Protein AF-A0A9E3MM74-F1 (afdb_monomer)

Sequence (420 aa):
MRWAIAGFLVLVAANNYADRQMLSILAPTIQRDLHVSEAGYAGILNWFLIAYSVSYLLSGRVVDWLGERRSLAIFVTFWSLANAATAIARTAGQLAVCRFALGFGEAGGWTVGPKVIGRWFSAKEHGVASALLSLGGSVGSTVAPIAVILLAGRYGWGAAFIAAGLAGLGLVAIWLAFYRGRVEEGSFPAADAAADRSNEAEWRRWTAILSQPVVWSIMLARLLTDPIWYFAQFWLPKYLFTVRNVSQGGLGLVAVVFLAADIGFILGGVASDRLVPRLRSTRRARLVTMLGCAVLLALAPLIALTPSLLVSLALASTVTLAQTAWMTNTNAYAIDVVPQDRLGTAVGFIGMGSAAGGVLMNFVVARLVSAQGYDLCFLIMPLLPLLGLALLWRGGRHGWRSRPREARASRVLPKEEVNR

Radius of gyration: 23.32 Å; Cα contacts (8 Å, |Δi|>4): 600; chains: 1; bounding box: 62×50×84 Å

Mean predicted aligned error: 7.48 Å

Solvent-accessible surface area (backbone atoms only — not comparable to full-atom values): 21061 Å² total; per-residue (Å²): 112,61,67,58,52,46,52,49,46,15,52,52,28,14,50,55,31,21,62,61,38,48,56,20,66,43,35,68,60,51,27,62,76,40,71,40,49,59,60,52,51,28,50,28,55,33,38,16,49,53,29,23,57,54,23,50,74,48,36,52,59,48,35,68,74,56,32,55,64,52,34,46,39,51,24,41,42,46,20,16,50,21,37,26,51,43,41,73,43,75,40,58,67,51,40,22,51,24,33,22,45,22,21,39,18,54,30,32,61,74,51,33,50,60,55,52,39,64,73,65,42,55,84,87,42,40,62,59,51,51,49,46,34,54,48,15,27,41,52,13,42,25,48,29,33,46,56,41,36,59,36,23,74,74,63,35,65,36,48,30,31,36,51,53,12,51,51,35,42,51,50,33,54,50,44,70,73,66,54,81,85,77,69,71,90,84,79,69,79,76,80,68,90,71,71,75,82,47,71,66,54,52,52,54,51,51,53,61,48,75,69,30,61,33,52,52,19,49,12,52,20,30,23,52,38,42,24,59,56,47,39,58,55,56,41,43,50,41,46,38,36,76,74,66,66,37,50,76,73,54,44,30,59,52,18,57,30,36,46,30,23,48,51,11,43,54,47,26,49,53,55,19,60,68,30,22,78,78,61,74,29,62,70,57,12,33,53,51,44,38,52,56,22,34,59,46,28,54,46,37,41,52,37,67,70,46,90,45,69,69,59,24,50,53,43,47,14,48,28,36,14,22,51,32,16,31,50,40,30,54,53,49,50,50,61,76,55,41,58,79,95,47,32,70,64,49,50,51,57,30,48,49,24,26,47,53,16,34,43,51,40,36,57,51,50,27,54,39,44,75,73,75,34,62,55,64,60,29,58,48,53,37,54,30,42,52,53,21,49,54,34,40,57,58,20,58,72,63,48,70,71,77,79,93,79,65,93,72,77,82,77,80,78,82,89,72,86,84,90,130

pLDDT: mean 86.36, std 15.03, range [35.25, 98.19]

Nearest PDB structures (foldseek):
  8tth-assembly1_A  TM=7.715E-01  e=5.076E-08  Staphylococcus aureus
  8qcz-assembly1_A  TM=7.612E-01  e=5.507E-08  Homo sapiens
  8vzo-assembly1_A  TM=7.180E-01  e=5.287E-08  Mus musculus
  8tte-assembly1_A  TM=7.722E-01  e=1.720E-07  Staphylococcus aureus
  7xq2-assembly1_A  TM=6.285E-01  e=4.341E-05  Homo sapiens

Structure (mmCIF, N/CA/C/O backbone):
data_AF-A0A9E3MM74-F1
#
_entry.id   AF-A0A9E3MM74-F1
#
loop_
_atom_site.group_PDB
_atom_site.id
_atom_site.type_symbol
_atom_site.label_atom_id
_atom_site.label_alt_id
_atom_site.label_comp_id
_atom_site.label_asym_id
_atom_site.label_entity_id
_atom_site.label_seq_id
_atom_site.pdbx_PDB_ins_code
_atom_site.Cartn_x
_atom_site.Cartn_y
_atom_site.Cartn_z
_atom_site.occupancy
_atom_site.B_iso_or_equiv
_atom_site.auth_seq_id
_atom_site.auth_comp_id
_atom_site.auth_asym_id
_atom_site.auth_atom_id
_atom_site.pdbx_PDB_model_num
ATOM 1 N N . MET A 1 1 ? -27.431 -13.528 2.405 1.00 77.88 1 MET A N 1
ATOM 2 C CA . MET A 1 1 ? -27.278 -12.229 1.705 1.00 77.88 1 MET A CA 1
ATOM 3 C C . MET A 1 1 ? -26.139 -11.365 2.268 1.00 77.88 1 MET A C 1
ATOM 5 O O . MET A 1 1 ? -25.203 -11.107 1.529 1.00 77.88 1 MET A O 1
ATOM 9 N N . ARG A 1 2 ? -26.146 -10.968 3.555 1.00 85.69 2 ARG A N 1
ATOM 10 C CA . ARG A 1 2 ? -25.119 -10.083 4.170 1.00 85.69 2 ARG A CA 1
ATOM 11 C C . ARG A 1 2 ? -23.653 -10.498 3.950 1.00 85.69 2 ARG A C 1
ATOM 13 O O . ARG A 1 2 ? -22.858 -9.703 3.467 1.00 85.69 2 ARG A O 1
ATOM 20 N N . TRP A 1 3 ? -23.301 -11.760 4.199 1.00 88.69 3 TRP A N 1
ATOM 21 C CA . TRP A 1 3 ? -21.930 -12.255 3.997 1.00 88.69 3 TRP A CA 1
ATOM 22 C C . TRP A 1 3 ? -21.519 -12.340 2.522 1.00 88.69 3 TRP A C 1
ATOM 24 O O . TRP A 1 3 ? -20.340 -12.202 2.220 1.00 88.69 3 TRP A O 1
ATOM 34 N N . ALA A 1 4 ? -22.477 -12.474 1.598 1.00 89.88 4 ALA A N 1
ATOM 35 C CA . ALA A 1 4 ? -22.193 -12.377 0.167 1.00 89.88 4 ALA A CA 1
ATOM 36 C C . ALA A 1 4 ? -21.800 -10.943 -0.228 1.00 89.88 4 ALA A C 1
ATOM 38 O O . ALA A 1 4 ? -20.919 -10.760 -1.058 1.00 89.88 4 ALA A O 1
ATOM 39 N N . ILE A 1 5 ? -22.389 -9.924 0.416 1.00 88.94 5 ILE A N 1
ATOM 40 C CA . ILE A 1 5 ? -21.990 -8.518 0.237 1.00 88.94 5 ILE A CA 1
ATOM 41 C C . ILE A 1 5 ? -20.570 -8.301 0.767 1.00 88.94 5 ILE A C 1
ATOM 43 O O . ILE A 1 5 ? -19.759 -7.704 0.068 1.00 88.94 5 ILE A O 1
ATOM 47 N N . ALA A 1 6 ? -20.239 -8.823 1.954 1.00 88.31 6 ALA A N 1
ATOM 48 C CA . ALA A 1 6 ? -18.865 -8.760 2.461 1.00 88.31 6 ALA A CA 1
ATOM 49 C C . ALA A 1 6 ? -17.880 -9.455 1.510 1.00 88.31 6 ALA A C 1
ATOM 51 O O . ALA A 1 6 ? -16.886 -8.844 1.136 1.00 88.31 6 ALA A O 1
ATOM 52 N N . GLY A 1 7 ? -18.188 -10.675 1.053 1.00 91.06 7 GLY A N 1
ATOM 53 C CA . GLY A 1 7 ? -17.381 -11.393 0.062 1.00 91.06 7 GLY A CA 1
ATOM 54 C C . GLY A 1 7 ? -17.202 -10.612 -1.243 1.00 91.06 7 GLY A C 1
ATOM 55 O O . GLY A 1 7 ? -16.105 -10.557 -1.786 1.00 91.06 7 GLY A O 1
ATOM 56 N N . PHE A 1 8 ? -18.242 -9.925 -1.713 1.00 92.44 8 PHE A N 1
ATOM 57 C CA . PHE A 1 8 ? -18.138 -9.053 -2.879 1.00 92.44 8 PHE A CA 1
ATOM 58 C C . PHE A 1 8 ? -17.206 -7.854 -2.632 1.00 92.44 8 PHE A C 1
ATOM 60 O O . PHE A 1 8 ? -16.377 -7.531 -3.480 1.00 92.44 8 PHE A O 1
ATOM 67 N N . LEU A 1 9 ? -17.282 -7.218 -1.459 1.00 91.56 9 LEU A N 1
ATOM 68 C CA . LEU A 1 9 ? -16.357 -6.142 -1.092 1.00 91.56 9 LEU A CA 1
ATOM 69 C C . LEU A 1 9 ? -14.901 -6.630 -0.999 1.00 91.56 9 LEU A C 1
ATOM 71 O O . LEU A 1 9 ? -13.998 -5.878 -1.361 1.00 91.56 9 LEU A O 1
ATOM 75 N N . VAL A 1 10 ? -14.669 -7.884 -0.587 1.00 92.50 10 VAL A N 1
ATOM 76 C CA . VAL A 1 10 ? -13.338 -8.521 -0.641 1.00 92.50 10 VAL A CA 1
ATOM 77 C C . VAL A 1 10 ? -12.822 -8.570 -2.080 1.00 92.50 10 VAL A C 1
ATOM 79 O O . VAL A 1 10 ? -11.675 -8.201 -2.316 1.00 92.50 10 VAL A O 1
ATOM 82 N N . LEU A 1 11 ? -13.658 -8.957 -3.051 1.00 94.12 11 LEU A N 1
ATOM 83 C CA . LEU A 1 11 ? -13.272 -8.980 -4.469 1.00 94.12 11 LEU A CA 1
ATOM 84 C C . LEU A 1 11 ? -12.945 -7.580 -5.003 1.00 94.12 11 LEU A C 1
ATOM 86 O O . LEU A 1 11 ? -11.969 -7.412 -5.730 1.00 94.12 11 LEU A O 1
ATOM 90 N N . VAL A 1 12 ? -13.718 -6.565 -4.610 1.00 94.12 12 VAL A N 1
ATOM 91 C CA . VAL A 1 12 ? -13.443 -5.167 -4.978 1.00 94.12 12 VAL A CA 1
ATOM 92 C C . VAL A 1 12 ? -12.116 -4.688 -4.384 1.00 94.12 12 VAL A C 1
ATOM 94 O O . VAL A 1 12 ? -11.318 -4.073 -5.091 1.00 94.12 12 VAL A O 1
ATOM 97 N N . ALA A 1 13 ? -11.845 -4.995 -3.113 1.00 92.31 13 ALA A N 1
ATOM 98 C CA . ALA A 1 13 ? -10.573 -4.663 -2.474 1.00 92.31 13 ALA A CA 1
ATOM 99 C C . ALA A 1 13 ? -9.392 -5.411 -3.118 1.00 92.31 13 ALA A C 1
ATOM 101 O O . ALA A 1 13 ? -8.331 -4.819 -3.319 1.00 92.31 13 ALA A O 1
ATOM 102 N N . ALA A 1 14 ? -9.589 -6.675 -3.503 1.00 93.56 14 ALA A N 1
ATOM 103 C CA . ALA A 1 14 ? -8.590 -7.459 -4.221 1.00 93.56 14 ALA A CA 1
ATOM 104 C C . ALA A 1 14 ? -8.264 -6.854 -5.589 1.00 93.56 14 ALA A C 1
ATOM 106 O O . ALA A 1 14 ? -7.089 -6.676 -5.900 1.00 93.56 14 ALA A O 1
ATOM 107 N N . ASN A 1 15 ? -9.279 -6.463 -6.368 1.00 94.88 15 ASN A N 1
ATOM 108 C CA . ASN A 1 15 ? -9.080 -5.751 -7.633 1.00 94.88 15 ASN A CA 1
ATOM 109 C C . ASN A 1 15 ? -8.300 -4.450 -7.417 1.00 94.88 15 ASN A C 1
ATOM 111 O O . ASN A 1 15 ? -7.324 -4.192 -8.109 1.00 94.88 15 ASN A O 1
ATOM 115 N N . ASN A 1 16 ? -8.701 -3.657 -6.420 1.00 92.81 16 ASN A N 1
ATOM 116 C CA . ASN A 1 16 ? -8.070 -2.379 -6.107 1.00 92.81 16 ASN A CA 1
ATOM 117 C C . ASN A 1 16 ? -6.569 -2.520 -5.801 1.00 92.81 16 ASN A C 1
ATOM 119 O O . ASN A 1 16 ? -5.749 -1.779 -6.330 1.00 92.81 16 ASN A O 1
ATOM 123 N N . TYR A 1 17 ? -6.182 -3.480 -4.962 1.00 90.50 17 TYR A N 1
ATOM 124 C CA . TYR A 1 17 ? -4.765 -3.676 -4.645 1.00 90.50 17 TYR A CA 1
ATOM 125 C C . TYR A 1 17 ? -4.000 -4.371 -5.771 1.00 90.50 17 TYR A C 1
ATOM 127 O O . TYR A 1 17 ? -2.807 -4.110 -5.933 1.00 90.50 17 TYR A O 1
ATOM 135 N N . ALA A 1 18 ? -4.669 -5.201 -6.575 1.00 92.56 18 ALA A N 1
ATOM 136 C CA . ALA A 1 18 ? -4.066 -5.760 -7.773 1.00 92.56 18 ALA A CA 1
ATOM 137 C C . ALA A 1 18 ? -3.663 -4.652 -8.756 1.00 92.56 18 ALA A C 1
ATOM 139 O O . ALA A 1 18 ? -2.510 -4.640 -9.189 1.00 92.56 18 ALA A O 1
ATOM 140 N N . ASP A 1 19 ? -4.551 -3.679 -9.009 1.00 92.69 19 ASP A N 1
ATOM 141 C CA . ASP A 1 19 ? -4.304 -2.516 -9.878 1.00 92.69 19 ASP A CA 1
ATOM 142 C C . ASP A 1 19 ? -3.044 -1.730 -9.457 1.00 92.69 19 ASP A C 1
ATOM 144 O O . ASP A 1 19 ? -2.247 -1.304 -10.306 1.00 92.69 19 ASP A O 1
ATOM 148 N N . ARG A 1 20 ? -2.806 -1.603 -8.142 1.00 90.19 20 ARG A N 1
ATOM 149 C CA . ARG A 1 20 ? -1.603 -0.959 -7.582 1.00 90.19 20 ARG A CA 1
ATOM 150 C C . ARG A 1 20 ? -0.318 -1.713 -7.891 1.00 90.19 20 ARG A C 1
ATOM 152 O O . ARG A 1 20 ? 0.681 -1.082 -8.232 1.00 90.19 20 ARG A O 1
ATOM 159 N N . GLN A 1 21 ? -0.330 -3.040 -7.764 1.00 91.75 21 GLN A N 1
ATOM 160 C CA . GLN A 1 21 ? 0.869 -3.854 -7.989 1.00 91.75 21 GLN A CA 1
ATOM 161 C C . GLN A 1 21 ? 1.263 -3.905 -9.466 1.00 91.75 21 GLN A C 1
ATOM 163 O O . GLN A 1 21 ? 2.444 -4.028 -9.786 1.00 91.75 21 GLN A O 1
ATOM 168 N N . MET A 1 22 ? 0.299 -3.775 -10.382 1.00 94.19 22 MET A N 1
ATOM 169 C CA . MET A 1 22 ? 0.554 -3.914 -11.819 1.00 94.19 22 MET A CA 1
ATOM 170 C C . MET A 1 22 ? 1.701 -3.033 -12.319 1.00 94.19 22 MET A C 1
ATOM 172 O O . MET A 1 22 ? 2.559 -3.509 -13.061 1.00 94.19 22 MET A O 1
ATOM 176 N N . LEU A 1 23 ? 1.725 -1.755 -11.913 1.00 94.88 23 LEU A N 1
ATOM 177 C CA . LEU A 1 23 ? 2.738 -0.817 -12.393 1.00 94.88 23 LEU A CA 1
ATOM 178 C C . LEU A 1 23 ? 4.138 -1.209 -11.919 1.00 94.88 23 LEU A C 1
ATOM 180 O O . LEU A 1 23 ? 5.061 -1.143 -12.719 1.00 94.88 23 LEU A O 1
ATOM 184 N N . SER A 1 24 ? 4.309 -1.620 -10.662 1.00 94.12 24 SER A N 1
ATOM 185 C CA . SER A 1 24 ? 5.636 -1.940 -10.126 1.00 94.12 24 SER A CA 1
ATOM 186 C C . SER A 1 24 ? 6.189 -3.248 -10.681 1.00 94.12 24 SER A C 1
ATOM 188 O O . SER A 1 24 ? 7.377 -3.327 -10.990 1.00 94.12 24 SER A O 1
ATOM 190 N N . ILE A 1 25 ? 5.327 -4.247 -10.890 1.00 95.75 25 ILE A N 1
ATOM 191 C CA . ILE A 1 25 ? 5.689 -5.517 -11.533 1.00 95.75 25 ILE A CA 1
ATOM 192 C C . ILE A 1 25 ? 6.115 -5.283 -12.987 1.00 95.75 25 ILE A C 1
ATOM 194 O O . ILE A 1 25 ? 7.099 -5.856 -13.446 1.00 95.75 25 ILE A O 1
ATOM 198 N N . LEU A 1 26 ? 5.382 -4.445 -13.723 1.00 96.56 26 LEU A N 1
ATOM 199 C CA . LEU A 1 26 ? 5.637 -4.169 -15.141 1.00 96.56 26 LEU A CA 1
ATOM 200 C C . LEU A 1 26 ? 6.600 -2.997 -15.370 1.00 96.56 26 LEU A C 1
ATOM 202 O O . LEU A 1 26 ? 6.940 -2.717 -16.521 1.00 96.56 26 LEU A O 1
ATOM 206 N N . ALA A 1 27 ? 7.064 -2.335 -14.304 1.00 95.69 27 ALA A N 1
ATOM 207 C CA . ALA A 1 27 ? 7.908 -1.147 -14.379 1.00 95.69 27 ALA A CA 1
ATOM 208 C C . ALA A 1 27 ? 9.136 -1.342 -15.279 1.00 95.69 27 ALA A C 1
ATOM 210 O O . ALA A 1 27 ? 9.343 -0.483 -16.134 1.00 95.69 27 ALA A O 1
ATOM 211 N N . PRO A 1 28 ? 9.902 -2.452 -15.198 1.00 94.69 28 PRO A N 1
ATOM 212 C CA . PRO A 1 28 ? 11.070 -2.624 -16.060 1.00 94.69 28 PRO A CA 1
ATOM 213 C C . PRO A 1 28 ? 10.727 -2.617 -17.555 1.00 94.69 28 PRO A C 1
ATOM 215 O O . PRO A 1 28 ? 11.415 -1.985 -18.355 1.00 94.69 28 PRO A O 1
ATOM 218 N N . THR A 1 29 ? 9.627 -3.273 -17.935 1.00 94.81 29 THR A N 1
ATOM 219 C CA . THR A 1 29 ? 9.170 -3.318 -19.330 1.00 94.81 29 THR A CA 1
ATOM 220 C C . THR A 1 29 ? 8.624 -1.963 -19.780 1.00 94.81 29 THR A C 1
ATOM 222 O O . THR A 1 29 ? 9.020 -1.461 -20.829 1.00 94.81 29 THR A O 1
ATOM 225 N N . ILE A 1 30 ? 7.771 -1.333 -18.967 1.00 96.06 30 ILE A N 1
ATOM 226 C CA . ILE A 1 30 ? 7.145 -0.043 -19.290 1.00 96.06 30 ILE A CA 1
ATOM 227 C C . ILE A 1 30 ? 8.190 1.072 -19.378 1.00 96.06 30 ILE A C 1
ATOM 229 O O . ILE A 1 30 ? 8.131 1.895 -20.288 1.00 96.06 30 ILE A O 1
ATOM 233 N N . GLN A 1 31 ? 9.160 1.110 -18.460 1.00 95.31 31 GLN A N 1
ATOM 234 C CA . GLN A 1 31 ? 10.216 2.120 -18.483 1.00 95.31 31 GLN A CA 1
ATOM 235 C C . GLN A 1 31 ? 11.088 2.000 -19.731 1.00 95.31 31 GLN A C 1
ATOM 237 O O . GLN A 1 31 ? 11.451 3.026 -20.303 1.00 95.31 31 GLN A O 1
ATOM 242 N N . ARG A 1 32 ? 11.376 0.772 -20.181 1.00 94.00 32 ARG A N 1
ATOM 243 C CA . ARG A 1 32 ? 12.105 0.527 -21.430 1.00 94.00 32 ARG A CA 1
ATOM 244 C C . ARG A 1 32 ? 11.292 0.965 -22.650 1.00 94.00 32 ARG A C 1
ATOM 246 O O . ARG A 1 32 ? 11.818 1.688 -23.484 1.00 94.00 32 ARG A O 1
ATOM 253 N N . ASP A 1 33 ? 10.022 0.571 -22.739 1.00 94.38 33 ASP A N 1
ATOM 254 C CA . ASP A 1 33 ? 9.170 0.882 -23.897 1.00 94.38 33 ASP A CA 1
ATOM 255 C C . ASP A 1 33 ? 8.870 2.388 -24.016 1.00 94.38 33 ASP A C 1
ATOM 257 O O . ASP A 1 33 ? 8.844 2.945 -25.112 1.00 94.38 33 ASP A O 1
ATOM 261 N N . LEU A 1 34 ? 8.656 3.064 -22.883 1.00 95.62 34 LEU A N 1
ATOM 262 C CA . LEU A 1 34 ? 8.279 4.480 -22.829 1.00 95.62 34 LEU A CA 1
ATOM 263 C C . LEU A 1 34 ? 9.462 5.422 -22.550 1.00 95.62 34 LEU A C 1
ATOM 265 O O . LEU A 1 34 ? 9.248 6.624 -22.394 1.00 95.62 34 LEU A O 1
ATOM 269 N N . HIS A 1 35 ? 10.687 4.890 -22.470 1.00 94.44 35 HIS A N 1
ATOM 270 C CA . HIS A 1 35 ? 11.918 5.634 -22.173 1.00 94.44 35 HIS A CA 1
ATOM 271 C C . HIS A 1 35 ? 11.819 6.475 -20.882 1.00 94.44 35 HIS A C 1
ATOM 273 O O . HIS A 1 35 ? 12.228 7.635 -20.821 1.00 94.44 35 HIS A O 1
ATOM 279 N N . VAL A 1 36 ? 11.234 5.892 -19.832 1.00 95.31 36 VAL A N 1
ATOM 280 C CA . VAL A 1 36 ? 10.967 6.570 -18.555 1.00 95.31 36 VAL A CA 1
ATOM 281 C C . VAL A 1 36 ? 12.148 6.385 -17.606 1.00 95.31 36 VAL A C 1
ATOM 283 O O . VAL A 1 36 ? 12.445 5.271 -17.171 1.00 95.31 36 VAL A O 1
ATOM 286 N N . SER A 1 37 ? 12.781 7.493 -17.221 1.00 93.94 37 SER A N 1
ATOM 287 C CA . SER A 1 37 ? 13.844 7.500 -16.213 1.00 93.94 37 SER A CA 1
ATOM 288 C C . SER A 1 37 ? 13.335 7.134 -14.814 1.00 93.94 37 SER A C 1
ATOM 290 O O . SER A 1 37 ? 12.138 7.181 -14.530 1.00 93.94 37 SER A O 1
ATOM 292 N N . GLU A 1 38 ? 14.257 6.839 -13.900 1.00 91.38 38 GLU A N 1
ATOM 293 C CA . GLU A 1 38 ? 13.977 6.612 -12.475 1.00 91.38 38 GLU A CA 1
ATOM 294 C C . GLU A 1 38 ? 13.189 7.760 -11.830 1.00 91.38 38 GLU A C 1
ATOM 296 O O . GLU A 1 38 ? 12.201 7.541 -11.125 1.00 91.38 38 GLU A O 1
ATOM 301 N N . ALA A 1 39 ? 13.590 8.999 -12.128 1.00 92.50 39 ALA A N 1
ATOM 302 C CA . ALA A 1 39 ? 12.900 10.196 -11.664 1.00 92.50 39 ALA A CA 1
ATOM 303 C C . ALA A 1 39 ? 11.488 10.309 -12.262 1.00 92.50 39 ALA A C 1
ATOM 305 O O . ALA A 1 39 ? 10.547 10.670 -11.555 1.00 92.50 39 ALA A O 1
ATOM 306 N N . GLY A 1 40 ? 11.321 9.955 -13.541 1.00 94.31 40 GLY A N 1
ATOM 307 C CA . GLY A 1 40 ? 10.013 9.907 -14.193 1.00 94.31 40 GLY A CA 1
ATOM 308 C C . GLY A 1 40 ? 9.088 8.865 -13.561 1.00 94.31 40 GLY A C 1
ATOM 309 O O . GLY A 1 40 ? 7.938 9.171 -13.252 1.00 94.31 40 GLY A O 1
ATOM 310 N N . TYR A 1 41 ? 9.602 7.663 -13.294 1.00 95.81 41 TYR A N 1
ATOM 311 C CA . TYR A 1 41 ? 8.865 6.589 -12.627 1.00 95.81 41 TYR A CA 1
ATOM 312 C C . TYR A 1 41 ? 8.396 7.008 -11.227 1.00 95.81 41 TYR A C 1
ATOM 314 O O . TYR A 1 41 ? 7.218 6.875 -10.895 1.00 95.81 41 TYR A O 1
ATOM 322 N N . ALA A 1 42 ? 9.281 7.607 -10.431 1.00 95.00 42 ALA A N 1
ATOM 323 C CA . ALA A 1 42 ? 8.924 8.137 -9.120 1.00 95.00 42 ALA A CA 1
ATOM 324 C C . ALA A 1 42 ? 7.890 9.267 -9.190 1.00 95.00 42 ALA A C 1
ATOM 326 O O . ALA A 1 42 ? 6.969 9.309 -8.375 1.00 95.00 42 ALA A O 1
ATOM 327 N N . GLY A 1 43 ? 7.995 10.151 -10.186 1.00 95.75 43 GLY A N 1
ATOM 328 C CA . GLY A 1 43 ? 6.993 11.184 -10.447 1.00 95.75 43 GLY A CA 1
ATOM 329 C C . GLY A 1 43 ? 5.609 10.596 -10.733 1.00 95.75 43 GLY A C 1
ATOM 330 O O . GLY A 1 43 ? 4.615 11.059 -10.178 1.00 95.75 43 GLY A O 1
ATOM 331 N N . ILE A 1 44 ? 5.542 9.531 -11.535 1.00 96.19 44 ILE A N 1
ATOM 332 C CA . ILE A 1 44 ? 4.301 8.807 -11.854 1.00 96.19 44 ILE A CA 1
ATOM 333 C C . ILE A 1 44 ? 3.674 8.196 -10.589 1.00 96.19 44 ILE A C 1
ATOM 335 O O . ILE A 1 44 ? 2.471 8.349 -10.365 1.00 96.19 44 ILE A O 1
ATOM 339 N N . LEU A 1 45 ? 4.480 7.557 -9.734 1.00 94.56 45 LEU A N 1
ATOM 340 C CA . LEU A 1 45 ? 4.024 7.023 -8.443 1.00 94.56 45 LEU A CA 1
ATOM 341 C C . LEU A 1 45 ? 3.535 8.130 -7.495 1.00 94.56 45 LEU A C 1
ATOM 343 O O . LEU A 1 45 ? 2.540 7.963 -6.790 1.00 94.56 45 LEU A O 1
ATOM 347 N N . ASN A 1 46 ? 4.205 9.281 -7.492 1.00 94.69 46 ASN A N 1
ATOM 348 C CA . ASN A 1 46 ? 3.830 10.416 -6.654 1.00 94.69 46 ASN A CA 1
ATOM 349 C C . ASN A 1 46 ? 2.518 11.059 -7.089 1.00 94.69 46 ASN A C 1
ATOM 351 O O . ASN A 1 46 ? 1.695 11.369 -6.231 1.00 94.69 46 ASN A O 1
ATOM 355 N N . TRP A 1 47 ? 2.274 11.198 -8.394 1.00 94.81 47 TRP A N 1
ATOM 356 C CA . TRP A 1 47 ? 0.986 11.679 -8.894 1.00 94.81 47 TRP A CA 1
ATOM 357 C C . TRP A 1 47 ? -0.177 10.785 -8.457 1.00 94.81 47 TRP A C 1
ATOM 359 O O . TRP A 1 47 ? -1.220 11.307 -8.068 1.00 94.81 47 TRP A O 1
ATOM 369 N N . PHE A 1 48 ? 0.019 9.462 -8.430 1.00 94.12 48 PHE A N 1
ATOM 370 C CA . PHE A 1 48 ? -0.950 8.531 -7.849 1.00 94.12 48 PHE A CA 1
ATOM 371 C C . PHE A 1 48 ? -1.189 8.809 -6.357 1.00 94.12 48 PHE A C 1
ATOM 373 O O . PHE A 1 48 ? -2.335 8.993 -5.950 1.00 94.12 48 PHE A O 1
ATOM 380 N N . LEU A 1 49 ? -0.131 8.887 -5.538 1.00 90.69 49 LEU A N 1
ATOM 381 C CA . LEU A 1 49 ? -0.261 9.092 -4.086 1.00 90.69 49 LEU A CA 1
ATOM 382 C C . LEU A 1 49 ? -0.899 10.441 -3.728 1.00 90.69 49 LEU A C 1
ATOM 384 O O . LEU A 1 49 ? -1.717 10.511 -2.807 1.00 90.69 49 LEU A O 1
ATOM 388 N N . ILE A 1 50 ? -0.555 11.505 -4.455 1.00 91.69 50 ILE A N 1
ATOM 389 C CA . ILE A 1 50 ? -1.138 12.839 -4.269 1.00 91.69 50 ILE A CA 1
ATOM 390 C C . ILE A 1 50 ? -2.634 12.801 -4.599 1.00 91.69 50 ILE A C 1
ATOM 392 O O . ILE A 1 50 ? -3.450 13.213 -3.773 1.00 91.69 50 ILE A O 1
ATOM 396 N N . ALA A 1 51 ? -3.008 12.251 -5.759 1.00 92.56 51 ALA A N 1
ATOM 397 C CA . ALA A 1 51 ? -4.407 12.123 -6.166 1.00 92.56 51 ALA A CA 1
ATOM 398 C C . ALA A 1 51 ? -5.225 11.288 -5.173 1.00 92.56 51 ALA A C 1
ATOM 400 O O . ALA A 1 51 ? -6.327 11.675 -4.785 1.00 92.56 51 ALA A O 1
ATOM 401 N N . TYR A 1 52 ? -4.652 10.173 -4.721 1.00 88.06 52 TYR A N 1
ATOM 402 C CA . TYR A 1 52 ? -5.245 9.277 -3.736 1.00 88.06 52 TYR A CA 1
ATOM 403 C C . TYR A 1 52 ? -5.492 9.969 -2.392 1.00 88.06 52 TYR A C 1
ATOM 405 O O . TYR A 1 52 ? -6.574 9.854 -1.814 1.00 88.06 52 TYR A O 1
ATOM 413 N N . SER A 1 53 ? -4.524 10.763 -1.928 1.00 83.94 53 SER A N 1
ATOM 414 C CA . SER A 1 53 ? -4.638 11.534 -0.684 1.00 83.94 53 SER A CA 1
ATOM 415 C C . SER A 1 53 ? -5.743 12.587 -0.758 1.00 83.94 53 SER A C 1
ATOM 417 O O . SER A 1 53 ? -6.553 12.701 0.160 1.00 83.94 53 SER A O 1
ATOM 419 N N . VAL A 1 54 ? -5.810 13.334 -1.864 1.00 86.38 54 VAL A N 1
ATOM 420 C CA . VAL A 1 54 ? -6.863 14.336 -2.087 1.00 86.38 54 VAL A CA 1
ATOM 421 C C . VAL A 1 54 ? -8.232 13.663 -2.188 1.00 86.38 54 VAL A C 1
ATOM 423 O O . VAL A 1 54 ? -9.192 14.112 -1.563 1.00 86.38 54 VAL A O 1
ATOM 426 N N . SER A 1 55 ? -8.330 12.553 -2.921 1.00 86.94 55 SER A N 1
ATOM 427 C CA . SER A 1 55 ? -9.595 11.840 -3.102 1.00 86.94 55 SER A CA 1
ATOM 428 C C . SER A 1 55 ? -10.147 11.255 -1.802 1.00 86.94 55 SER A C 1
ATOM 430 O O . SER A 1 55 ? -11.360 11.259 -1.592 1.00 86.94 55 SER A O 1
ATOM 432 N N . TYR A 1 56 ? -9.299 10.841 -0.857 1.00 77.38 56 TYR A N 1
ATOM 433 C CA . TYR A 1 56 ? -9.770 10.433 0.471 1.00 77.38 56 TYR A CA 1
ATOM 434 C C . TYR A 1 56 ? -10.590 11.520 1.182 1.00 77.38 56 TYR A C 1
ATOM 436 O O . TYR A 1 56 ? -11.601 11.206 1.808 1.00 77.38 56 TYR A O 1
ATOM 444 N N . LEU A 1 57 ? -10.205 12.795 1.048 1.00 74.12 57 LEU A N 1
ATOM 445 C CA . LEU A 1 57 ? -10.915 13.925 1.663 1.00 74.12 57 LEU A CA 1
ATOM 446 C C . LEU A 1 57 ? -12.264 14.214 0.986 1.00 74.12 57 LEU A C 1
ATOM 448 O O . LEU A 1 57 ? -13.200 14.696 1.627 1.00 74.12 57 LEU A O 1
ATOM 452 N N . LEU A 1 58 ? -12.366 13.932 -0.314 1.00 82.19 58 LEU A N 1
ATOM 453 C CA . LEU A 1 58 ? -13.546 14.237 -1.127 1.00 82.19 58 LEU A CA 1
ATOM 454 C C . LEU A 1 58 ? -14.546 13.078 -1.169 1.00 82.19 58 LEU A C 1
ATOM 456 O O . LEU A 1 58 ? -15.758 13.297 -1.150 1.00 82.19 58 LEU A O 1
ATOM 460 N N . SER A 1 59 ? -14.050 11.843 -1.199 1.00 80.12 59 SER A N 1
ATOM 461 C CA . SER A 1 59 ? -14.855 10.643 -1.428 1.00 80.12 59 SER A CA 1
ATOM 462 C C . SER A 1 59 ? -15.920 10.431 -0.356 1.00 80.12 59 SER A C 1
ATOM 464 O O . SER A 1 59 ? -17.039 10.067 -0.702 1.00 80.12 59 SER A O 1
ATOM 466 N N . GLY A 1 60 ? -15.653 10.769 0.910 1.00 71.62 60 GLY A N 1
ATOM 467 C CA . GLY A 1 60 ? -16.663 10.705 1.974 1.00 71.62 60 GLY A CA 1
ATOM 468 C C . GLY A 1 60 ? -17.924 11.526 1.663 1.00 71.62 60 GLY A C 1
ATOM 469 O O . GLY A 1 60 ? -19.038 11.021 1.792 1.00 71.62 60 GLY A O 1
ATOM 470 N N . ARG A 1 61 ? -17.764 12.754 1.143 1.00 75.50 61 ARG A N 1
ATOM 471 C CA . ARG A 1 61 ? -18.898 13.609 0.740 1.00 75.50 61 ARG A CA 1
ATOM 472 C C . ARG A 1 61 ? -19.683 13.004 -0.422 1.00 75.50 61 ARG A C 1
ATOM 474 O O . ARG A 1 61 ? -20.910 13.030 -0.416 1.00 75.50 61 ARG A O 1
ATOM 481 N N . VAL A 1 62 ? -18.983 12.419 -1.393 1.00 78.69 62 VAL A N 1
ATOM 482 C CA . VAL A 1 62 ? -19.605 11.733 -2.537 1.00 78.69 62 VAL A CA 1
ATOM 483 C C . VAL A 1 62 ? -20.419 10.523 -2.074 1.00 78.69 62 VAL A C 1
ATOM 485 O O . VAL A 1 62 ? -21.535 10.311 -2.545 1.00 78.69 62 VAL A O 1
ATOM 488 N N . VAL A 1 63 ? -19.883 9.743 -1.133 1.00 79.06 63 VAL A N 1
ATOM 489 C CA . VAL A 1 63 ? -20.549 8.572 -0.541 1.00 79.06 63 VAL A CA 1
ATOM 490 C C . VAL A 1 63 ? -21.785 8.955 0.269 1.00 79.06 63 VAL A C 1
ATOM 492 O O . VAL A 1 63 ? -22.773 8.215 0.303 1.00 79.06 63 VAL A O 1
ATOM 495 N N . ASP A 1 64 ? -21.759 10.108 0.925 1.00 76.94 64 ASP A N 1
ATOM 496 C CA . ASP A 1 64 ? -22.911 10.639 1.647 1.00 76.94 64 ASP A CA 1
ATOM 497 C C . ASP A 1 64 ? -24.004 11.155 0.726 1.00 76.94 64 ASP A C 1
ATOM 499 O O . ASP A 1 64 ? -25.174 10.868 0.969 1.00 76.94 64 ASP A O 1
ATOM 503 N N . TRP A 1 65 ? -23.630 11.842 -0.350 1.00 76.06 65 TRP A N 1
ATOM 504 C CA . TRP A 1 65 ? -24.585 12.409 -1.294 1.00 76.06 65 TRP A CA 1
ATOM 505 C C . TRP A 1 65 ? -25.247 11.355 -2.194 1.00 76.06 65 TRP A C 1
ATOM 507 O O . TRP A 1 65 ? -26.456 11.395 -2.412 1.00 76.06 65 TRP A O 1
ATOM 517 N N . LEU A 1 66 ? -24.478 10.392 -2.709 1.00 81.62 66 LEU A N 1
ATOM 518 C CA . LEU A 1 66 ? -24.965 9.421 -3.701 1.00 81.62 66 LEU A CA 1
ATOM 519 C C . LEU A 1 66 ? -25.418 8.085 -3.105 1.00 81.62 66 LEU A C 1
ATOM 521 O O . LEU A 1 66 ? -26.086 7.305 -3.793 1.00 81.62 66 LEU A O 1
ATOM 525 N N . GLY A 1 67 ? -25.052 7.815 -1.851 1.00 82.81 67 GLY A N 1
ATOM 526 C CA . GLY A 1 67 ? -25.242 6.518 -1.213 1.00 82.81 67 GLY A CA 1
ATOM 527 C C . GLY A 1 67 ? -24.285 5.445 -1.739 1.00 82.81 67 GLY A C 1
ATOM 528 O O . GLY A 1 67 ? -23.741 5.511 -2.841 1.00 82.81 67 GLY A O 1
ATOM 529 N N . GLU A 1 68 ? -24.096 4.392 -0.954 1.00 86.00 68 GLU A N 1
ATOM 530 C CA . GLU A 1 68 ? -23.049 3.395 -1.177 1.00 86.00 68 GLU A CA 1
ATOM 531 C C . GLU A 1 68 ? -23.201 2.602 -2.485 1.00 86.00 68 GLU A C 1
ATOM 533 O O . GLU A 1 68 ? -22.198 2.296 -3.132 1.00 86.00 68 GLU A O 1
ATOM 538 N N . ARG A 1 69 ? -24.437 2.333 -2.938 1.00 88.94 69 ARG A N 1
ATOM 539 C CA . ARG A 1 69 ? -24.680 1.616 -4.204 1.00 88.94 69 ARG A CA 1
ATOM 540 C C . ARG A 1 69 ? -24.089 2.369 -5.397 1.00 88.94 69 ARG A C 1
ATOM 542 O O . ARG A 1 69 ? -23.345 1.779 -6.178 1.00 88.94 69 ARG A O 1
ATOM 549 N N . ARG A 1 70 ? -24.440 3.652 -5.549 1.00 89.75 70 ARG A N 1
ATOM 550 C CA . ARG A 1 70 ? -24.014 4.479 -6.689 1.00 89.75 70 ARG A CA 1
ATOM 551 C C . ARG A 1 70 ? -22.554 4.880 -6.554 1.00 89.75 70 ARG A C 1
ATOM 553 O O . ARG A 1 70 ? -21.823 4.796 -7.533 1.00 89.75 70 ARG A O 1
ATOM 560 N N . SER A 1 71 ? -22.119 5.250 -5.351 1.00 90.31 71 SER A N 1
ATOM 561 C CA . SER A 1 71 ? -20.733 5.651 -5.124 1.00 90.31 71 SER A CA 1
ATOM 562 C C . SER A 1 71 ? -19.755 4.528 -5.435 1.00 90.31 71 SER A C 1
ATOM 564 O O . SER A 1 71 ? -18.799 4.782 -6.158 1.00 90.31 71 SER A O 1
ATOM 566 N N . LEU A 1 72 ? -20.005 3.290 -4.977 1.00 91.88 72 LEU A N 1
ATOM 567 C CA . LEU A 1 72 ? -19.108 2.176 -5.305 1.00 91.88 72 LEU A CA 1
ATOM 568 C C . LEU A 1 72 ? -19.016 1.978 -6.818 1.00 91.88 72 LEU A C 1
ATOM 570 O O . LEU A 1 72 ? -17.919 1.899 -7.352 1.00 91.88 72 LEU A O 1
ATOM 574 N N . ALA A 1 73 ? -20.158 1.957 -7.512 1.00 94.50 73 ALA A N 1
ATOM 575 C CA . ALA A 1 73 ? -20.189 1.784 -8.959 1.00 94.50 73 ALA A CA 1
ATOM 576 C C . ALA A 1 73 ? -19.397 2.880 -9.687 1.00 94.50 73 ALA A C 1
ATOM 578 O O . ALA A 1 73 ? -18.616 2.564 -10.579 1.00 94.50 73 ALA A O 1
ATOM 579 N N . ILE A 1 74 ? -19.551 4.145 -9.286 1.00 94.12 74 ILE A N 1
ATOM 580 C CA . ILE A 1 74 ? -18.839 5.279 -9.890 1.00 94.12 74 ILE A CA 1
ATOM 581 C C . ILE A 1 74 ? -17.336 5.173 -9.645 1.00 94.12 74 ILE A C 1
ATOM 583 O O . ILE A 1 74 ? -16.568 5.265 -10.599 1.00 94.12 74 ILE A O 1
ATOM 587 N N . PHE A 1 75 ? -16.911 4.946 -8.399 1.00 94.19 75 PHE A N 1
ATOM 588 C CA . PHE A 1 75 ? -15.489 4.840 -8.080 1.00 94.19 75 PHE A CA 1
ATOM 589 C C . PHE A 1 75 ? -14.843 3.661 -8.803 1.00 94.19 75 PHE A C 1
ATOM 591 O O . PHE A 1 75 ? -13.836 3.862 -9.482 1.00 94.19 75 PHE A O 1
ATOM 598 N N . VAL A 1 76 ? -15.454 2.469 -8.726 1.00 95.69 76 VAL A N 1
ATOM 599 C CA . VAL A 1 76 ? -14.929 1.264 -9.381 1.00 95.69 76 VAL A CA 1
ATOM 600 C C . VAL A 1 76 ? -14.844 1.471 -10.885 1.00 95.69 76 VAL A C 1
ATOM 602 O O . VAL A 1 76 ? -13.803 1.196 -11.472 1.00 95.69 76 VAL A O 1
ATOM 605 N N . THR A 1 77 ? -15.896 2.009 -11.508 1.00 96.81 77 THR A N 1
ATOM 606 C CA . THR A 1 77 ? -15.891 2.314 -12.946 1.00 96.81 77 THR A CA 1
ATOM 607 C C . THR A 1 77 ? -14.758 3.271 -13.289 1.00 96.81 77 THR A C 1
ATOM 609 O O . THR A 1 77 ? -13.996 3.013 -14.216 1.00 96.81 77 THR A O 1
ATOM 612 N N . PHE A 1 78 ? -14.608 4.352 -12.524 1.00 96.31 78 PHE A N 1
ATOM 613 C CA . PHE A 1 78 ? -13.611 5.377 -12.796 1.00 96.31 78 PHE A CA 1
ATOM 614 C C . PHE A 1 78 ? -12.179 4.841 -12.693 1.00 96.31 78 PHE A C 1
ATOM 616 O O . PHE A 1 78 ? -11.404 5.014 -13.634 1.00 96.31 78 PHE A O 1
ATOM 623 N N . TRP A 1 79 ? -11.824 4.140 -11.607 1.00 95.94 79 TRP A N 1
ATOM 624 C CA . TRP A 1 79 ? -10.471 3.586 -11.479 1.00 95.94 79 TRP A CA 1
ATOM 625 C C . TRP A 1 79 ? -10.228 2.456 -12.488 1.00 95.94 79 TRP A C 1
ATOM 627 O O . TRP A 1 79 ? -9.133 2.351 -13.029 1.00 95.94 79 TRP A O 1
ATOM 637 N N . SER A 1 80 ? -11.249 1.656 -12.812 1.00 97.06 80 SER A N 1
ATOM 638 C CA . SER A 1 80 ? -11.130 0.562 -13.786 1.00 97.06 80 SER A CA 1
ATOM 639 C C . SER A 1 80 ? -10.880 1.086 -15.200 1.00 97.06 80 SER A C 1
ATOM 641 O O . SER A 1 80 ? -10.023 0.563 -15.912 1.00 97.06 80 SER A O 1
ATOM 643 N N . LEU A 1 81 ? -11.576 2.158 -15.594 1.00 97.56 81 LEU A N 1
ATOM 644 C CA . LEU A 1 81 ? -11.341 2.842 -16.865 1.00 97.56 81 LEU A CA 1
ATOM 645 C C . LEU A 1 81 ? -9.967 3.514 -16.896 1.00 97.56 81 LEU A C 1
ATOM 647 O O . LEU A 1 81 ? -9.264 3.396 -17.896 1.00 97.56 81 LEU A O 1
ATOM 651 N N . ALA A 1 82 ? -9.548 4.165 -15.806 1.00 96.88 82 ALA A N 1
ATOM 652 C CA . ALA A 1 82 ? -8.208 4.743 -15.700 1.00 96.88 82 ALA A CA 1
ATOM 653 C C . ALA A 1 82 ? -7.107 3.671 -15.796 1.00 96.88 82 ALA A C 1
ATOM 655 O O . ALA A 1 82 ? -6.076 3.883 -16.444 1.00 96.88 82 ALA A O 1
ATOM 656 N N . ASN A 1 83 ? -7.335 2.494 -15.201 1.00 95.75 83 ASN A N 1
ATOM 657 C CA . ASN A 1 83 ? -6.406 1.379 -15.306 1.00 95.75 83 ASN A CA 1
ATOM 658 C C . ASN A 1 83 ? -6.342 0.854 -16.746 1.00 95.75 83 ASN A C 1
ATOM 660 O O . ASN A 1 83 ? -5.255 0.797 -17.313 1.00 95.75 83 ASN A O 1
ATOM 664 N N . ALA A 1 84 ? -7.485 0.584 -17.387 1.00 96.88 84 ALA A N 1
ATOM 665 C CA . ALA A 1 84 ? -7.535 0.137 -18.782 1.00 96.88 84 ALA A CA 1
ATOM 666 C C . ALA A 1 84 ? -6.904 1.155 -19.752 1.00 96.88 84 ALA A C 1
ATOM 668 O O . ALA A 1 84 ? -6.146 0.775 -20.645 1.00 96.88 84 ALA A O 1
ATOM 669 N N . ALA A 1 85 ? -7.132 2.455 -19.533 1.00 96.75 85 ALA A N 1
ATOM 670 C CA . ALA A 1 85 ? -6.526 3.535 -20.312 1.00 96.75 85 ALA A CA 1
ATOM 671 C C . ALA A 1 85 ? -4.990 3.565 -20.209 1.00 96.75 85 ALA A C 1
ATOM 673 O O . ALA A 1 85 ? -4.318 4.088 -21.095 1.00 96.75 85 ALA A O 1
ATOM 674 N N . THR A 1 86 ? -4.394 2.936 -19.191 1.00 95.88 86 THR A N 1
ATOM 675 C CA . THR A 1 86 ? -2.932 2.812 -19.110 1.00 95.88 86 THR A CA 1
ATOM 676 C C . THR A 1 86 ? -2.353 2.043 -20.304 1.00 95.88 86 THR A C 1
ATOM 678 O O . THR A 1 86 ? -1.246 2.344 -20.742 1.00 95.88 86 THR A O 1
ATOM 681 N N . ALA A 1 87 ? -3.105 1.113 -20.899 1.00 95.44 87 ALA A N 1
ATOM 682 C CA . ALA A 1 87 ? -2.659 0.334 -22.056 1.00 95.44 87 ALA A CA 1
ATOM 683 C C . ALA A 1 87 ? -2.411 1.174 -23.321 1.00 95.44 87 ALA A C 1
ATOM 685 O O . ALA A 1 87 ? -1.639 0.780 -24.203 1.00 95.44 87 ALA A O 1
ATOM 686 N N . ILE A 1 88 ? -3.052 2.342 -23.424 1.00 94.62 88 ILE A N 1
ATOM 687 C CA . ILE A 1 88 ? -2.869 3.264 -24.551 1.00 94.62 88 ILE A CA 1
ATOM 688 C C . ILE A 1 88 ? -1.796 4.324 -24.281 1.00 94.62 88 ILE A C 1
ATOM 690 O O . ILE A 1 88 ? -1.491 5.104 -25.178 1.00 94.62 88 ILE A O 1
ATOM 694 N N . ALA A 1 89 ? -1.180 4.340 -23.093 1.00 94.81 89 ALA A N 1
ATOM 695 C CA . ALA A 1 89 ? -0.096 5.267 -22.797 1.00 94.81 89 ALA A CA 1
ATOM 696 C C . ALA A 1 89 ? 1.123 4.993 -23.696 1.00 94.81 89 ALA A C 1
ATOM 698 O O . ALA A 1 89 ? 1.537 3.848 -23.897 1.00 94.81 89 ALA A O 1
ATOM 699 N N . ARG A 1 90 ? 1.684 6.067 -24.253 1.00 93.75 90 ARG A N 1
ATOM 700 C CA . ARG A 1 90 ? 2.875 6.086 -25.118 1.00 93.75 90 ARG A CA 1
ATOM 701 C C . ARG A 1 90 ? 3.971 7.013 -24.594 1.00 93.75 90 ARG A C 1
ATOM 703 O O . ARG A 1 90 ? 5.067 7.021 -25.138 1.00 93.75 90 ARG A O 1
ATOM 710 N N . THR A 1 91 ? 3.698 7.782 -23.541 1.00 94.69 91 THR A N 1
ATOM 711 C CA . THR A 1 91 ? 4.669 8.689 -22.913 1.00 94.69 91 THR A CA 1
ATOM 712 C C . THR A 1 91 ? 4.573 8.645 -21.389 1.00 94.69 91 THR A C 1
ATOM 714 O O . THR A 1 91 ? 3.538 8.275 -20.826 1.00 94.69 91 THR A O 1
ATOM 717 N N . ALA A 1 92 ? 5.636 9.087 -20.709 1.00 92.88 92 ALA A N 1
ATOM 718 C CA . ALA A 1 92 ? 5.673 9.223 -19.249 1.00 92.88 92 ALA A CA 1
ATOM 719 C C . ALA A 1 92 ? 4.516 10.083 -18.707 1.00 92.88 92 ALA A C 1
ATOM 721 O O . ALA A 1 92 ? 3.899 9.739 -17.702 1.00 92.88 92 ALA A O 1
ATOM 722 N N . GLY A 1 93 ? 4.199 11.185 -19.396 1.00 94.38 93 GLY A N 1
ATOM 723 C CA . GLY A 1 93 ? 3.119 12.096 -19.013 1.00 94.38 93 GLY A CA 1
ATOM 724 C C . GLY A 1 93 ? 1.738 11.450 -19.122 1.00 94.38 93 GLY A C 1
ATOM 725 O O . GLY A 1 93 ? 0.936 11.565 -18.200 1.00 94.38 93 GLY A O 1
ATOM 726 N N . GLN A 1 94 ? 1.472 10.701 -20.197 1.00 95.81 94 GLN A N 1
ATOM 727 C CA . GLN A 1 94 ? 0.215 9.955 -20.339 1.00 95.81 94 GLN A CA 1
ATOM 728 C C . GLN A 1 94 ? 0.068 8.889 -19.248 1.00 95.81 94 GLN A C 1
ATOM 730 O O . GLN A 1 94 ? -1.009 8.746 -18.666 1.00 95.81 94 GLN A O 1
ATOM 735 N N . LEU A 1 95 ? 1.157 8.184 -18.923 1.00 95.62 95 LEU A N 1
ATOM 736 C CA . LEU A 1 95 ? 1.165 7.222 -17.825 1.00 95.62 95 LEU A CA 1
ATOM 737 C C . LEU A 1 95 ? 0.903 7.912 -16.476 1.00 95.62 95 LEU A C 1
ATOM 739 O O . LEU A 1 95 ? 0.092 7.418 -15.695 1.00 95.62 95 LEU A O 1
ATOM 743 N N . ALA A 1 96 ? 1.515 9.075 -16.225 1.00 96.12 96 ALA A N 1
ATOM 744 C CA . ALA A 1 96 ? 1.275 9.874 -15.022 1.00 96.12 96 ALA A CA 1
ATOM 745 C C . ALA A 1 96 ? -0.195 10.300 -14.892 1.00 96.12 96 ALA A C 1
ATOM 747 O O . ALA A 1 96 ? -0.767 10.164 -13.815 1.00 96.12 96 ALA A O 1
ATOM 748 N N . VAL A 1 97 ? -0.829 10.746 -15.983 1.00 96.94 97 VAL A N 1
ATOM 749 C CA . VAL A 1 97 ? -2.256 11.112 -15.996 1.00 96.94 97 VAL A CA 1
ATOM 750 C C . VAL A 1 97 ? -3.141 9.903 -15.689 1.00 96.94 97 VAL A C 1
ATOM 752 O O . VAL A 1 97 ? -4.038 10.003 -14.853 1.00 96.94 97 VAL A O 1
ATOM 755 N N . CYS A 1 98 ? -2.865 8.742 -16.292 1.00 96.56 98 CYS A N 1
ATOM 756 C CA . CYS A 1 98 ? -3.617 7.518 -15.999 1.00 96.56 98 CYS A CA 1
ATOM 757 C C . CYS A 1 98 ? -3.465 7.106 -14.528 1.00 96.56 98 CYS A C 1
ATOM 759 O O . CYS A 1 98 ? -4.441 6.722 -13.887 1.00 96.56 98 CYS A O 1
ATOM 761 N N . ARG A 1 99 ? -2.256 7.225 -13.964 1.00 95.44 99 ARG A N 1
ATOM 762 C CA . ARG A 1 99 ? -1.988 6.905 -12.554 1.00 95.44 99 ARG A CA 1
ATOM 763 C C . ARG A 1 99 ? -2.599 7.916 -11.590 1.00 95.44 99 ARG A C 1
ATOM 765 O O . ARG A 1 99 ? -3.116 7.513 -10.554 1.00 95.44 99 ARG A O 1
ATOM 772 N N . PHE A 1 100 ? -2.616 9.197 -11.945 1.00 96.56 100 PHE A N 1
ATOM 773 C CA . PHE A 1 100 ? -3.348 10.224 -11.209 1.00 96.56 100 PHE A CA 1
ATOM 774 C C . PHE A 1 100 ? -4.848 9.904 -11.169 1.00 96.56 100 PHE A C 1
ATOM 776 O O . PHE A 1 100 ? -5.439 9.859 -10.093 1.00 96.56 100 PHE A O 1
ATOM 783 N N . ALA A 1 101 ? -5.455 9.615 -12.326 1.00 96.12 101 ALA A N 1
ATOM 784 C CA . ALA A 1 101 ? -6.867 9.246 -12.417 1.00 96.12 101 ALA A CA 1
ATOM 785 C C . ALA A 1 101 ? -7.175 7.968 -11.618 1.00 96.12 101 ALA A C 1
ATOM 787 O O . ALA A 1 101 ? -8.145 7.934 -10.864 1.00 96.12 101 ALA A O 1
ATOM 788 N N . LEU A 1 102 ? -6.311 6.951 -11.705 1.00 94.94 102 LEU A N 1
ATOM 789 C CA . LEU A 1 102 ? -6.426 5.734 -10.904 1.00 94.94 102 LEU A CA 1
ATOM 790 C C . LEU A 1 102 ? -6.442 6.071 -9.405 1.00 94.94 102 LEU A C 1
ATOM 792 O O . LEU A 1 102 ? -7.418 5.768 -8.723 1.00 94.94 102 LEU A O 1
ATOM 796 N N . GLY A 1 103 ? -5.422 6.782 -8.911 1.00 92.81 103 GLY A N 1
ATOM 797 C CA . GLY A 1 103 ? -5.328 7.183 -7.504 1.00 92.81 103 GLY A CA 1
ATOM 798 C C . GLY A 1 103 ? -6.542 7.987 -7.040 1.00 92.81 103 GLY A C 1
ATOM 799 O O . GLY A 1 103 ? -7.071 7.747 -5.957 1.00 92.81 103 GLY A O 1
ATOM 800 N N . PHE A 1 104 ? -7.055 8.881 -7.886 1.00 92.38 104 PHE A N 1
ATOM 801 C CA . PHE A 1 104 ? -8.257 9.648 -7.576 1.00 92.38 104 PHE A CA 1
ATOM 802 C C . PHE A 1 104 ? -9.517 8.770 -7.455 1.00 92.38 104 PHE A C 1
ATOM 804 O O . PHE A 1 104 ? -10.379 9.049 -6.628 1.00 92.38 104 PHE A O 1
ATOM 811 N N . GLY A 1 105 ? -9.645 7.692 -8.229 1.00 90.94 105 GLY A N 1
ATOM 812 C CA . GLY A 1 105 ? -10.779 6.767 -8.117 1.00 90.94 105 GLY A CA 1
ATOM 813 C C . GLY A 1 105 ? -10.695 5.826 -6.920 1.00 90.94 105 GLY A C 1
ATOM 814 O O . GLY A 1 105 ? -11.688 5.591 -6.229 1.00 90.94 105 GLY A O 1
ATOM 815 N N . GLU A 1 106 ? -9.506 5.287 -6.662 1.00 89.31 106 GLU A N 1
ATOM 816 C CA . GLU A 1 106 ? -9.309 4.175 -5.731 1.00 89.31 106 GLU A CA 1
ATOM 817 C C . GLU A 1 106 ? -9.661 4.488 -4.268 1.00 89.31 106 GLU A C 1
ATOM 819 O O . GLU A 1 106 ? -10.017 3.580 -3.512 1.00 89.31 106 GLU A O 1
ATOM 824 N N . ALA A 1 107 ? -9.592 5.754 -3.840 1.00 80.38 107 ALA A N 1
ATOM 825 C CA . ALA A 1 107 ? -9.911 6.126 -2.456 1.00 80.38 107 ALA A CA 1
ATOM 826 C C . ALA A 1 107 ? -11.369 5.798 -2.075 1.00 80.38 107 ALA A C 1
ATOM 828 O O . ALA A 1 107 ? -11.671 5.536 -0.909 1.00 80.38 107 ALA A O 1
ATOM 829 N N . GLY A 1 108 ? -12.269 5.748 -3.063 1.00 77.69 108 GLY A N 1
ATOM 830 C CA . GLY A 1 108 ? -13.682 5.446 -2.865 1.00 77.69 108 GLY A CA 1
ATOM 831 C C . GLY A 1 108 ? -13.971 4.048 -2.319 1.00 77.69 108 GLY A C 1
ATOM 832 O O . GLY A 1 108 ? -14.910 3.876 -1.542 1.00 77.69 108 GLY A O 1
ATOM 833 N N . GLY A 1 109 ? -13.155 3.043 -2.658 1.00 75.75 109 GLY A N 1
ATOM 834 C CA . GLY A 1 109 ? -13.340 1.680 -2.141 1.00 75.75 109 GLY A CA 1
ATOM 835 C C . GLY A 1 109 ? -13.222 1.621 -0.614 1.00 75.75 109 GLY A C 1
ATOM 836 O O . GLY A 1 109 ? -14.017 0.967 0.065 1.00 75.75 109 GLY A O 1
ATOM 837 N N . TRP A 1 110 ? -12.288 2.401 -0.070 1.00 78.38 110 TRP A N 1
ATOM 838 C CA . TRP A 1 110 ? -11.980 2.460 1.358 1.00 78.38 110 TRP A CA 1
ATOM 839 C C . TRP A 1 110 ? -12.945 3.337 2.164 1.00 78.38 110 TRP A C 1
ATOM 841 O O . TRP A 1 110 ? -12.989 3.216 3.386 1.00 78.38 110 TRP A O 1
ATOM 851 N N . THR A 1 111 ? -13.743 4.184 1.508 1.00 77.31 111 THR A N 1
ATOM 852 C CA . THR A 1 111 ? -14.795 4.983 2.160 1.00 77.31 111 THR A CA 1
ATOM 853 C C . THR A 1 111 ? -16.174 4.338 2.054 1.00 77.31 111 THR A C 1
ATOM 855 O O . THR A 1 111 ? -16.953 4.396 3.006 1.00 77.31 111 THR A O 1
ATOM 858 N N . VAL A 1 112 ? -16.475 3.654 0.946 1.00 85.38 112 VAL A N 1
ATOM 859 C CA . VAL A 1 112 ? -17.747 2.941 0.779 1.00 85.38 112 VAL A CA 1
ATOM 860 C C . VAL A 1 112 ? -17.818 1.680 1.646 1.00 85.38 112 VAL A C 1
ATOM 862 O O . VAL A 1 112 ? -18.851 1.432 2.269 1.00 85.38 112 VAL A O 1
ATOM 865 N N . GLY A 1 113 ? -16.738 0.893 1.714 1.00 85.12 113 GLY A N 1
ATOM 866 C CA . GLY A 1 113 ? -16.707 -0.387 2.433 1.00 85.12 113 GLY A CA 1
ATOM 867 C C . GLY A 1 113 ? -17.209 -0.294 3.883 1.00 85.12 113 GLY A C 1
ATOM 868 O O . GLY A 1 113 ? -18.188 -0.966 4.218 1.00 85.12 113 GLY A O 1
ATOM 869 N N . PRO A 1 114 ? -16.631 0.581 4.730 1.00 79.94 114 PRO A N 1
ATOM 870 C CA . PRO A 1 114 ? -17.090 0.774 6.106 1.00 79.94 114 PRO A CA 1
ATOM 871 C C . PRO A 1 114 ? -18.568 1.173 6.222 1.00 79.94 114 PRO A C 1
ATOM 873 O O . PRO A 1 114 ? -19.257 0.707 7.127 1.00 79.94 114 PRO A O 1
ATOM 876 N N . LYS A 1 115 ? -19.094 1.978 5.287 1.00 80.19 115 LYS A N 1
ATOM 877 C CA . LYS A 1 115 ? -20.510 2.382 5.279 1.00 80.19 115 LYS A CA 1
ATOM 878 C C . LYS A 1 115 ? -21.442 1.215 4.950 1.00 80.19 115 LYS A C 1
ATOM 880 O O . LYS A 1 115 ? -22.477 1.055 5.592 1.00 80.19 115 LYS A O 1
ATOM 885 N N . VAL A 1 116 ? -21.063 0.369 3.988 1.00 85.38 116 VAL A N 1
ATOM 886 C CA . VAL A 1 116 ? -21.799 -0.869 3.678 1.00 85.38 116 VAL A CA 1
ATOM 887 C C . VAL A 1 116 ? -21.771 -1.814 4.880 1.00 85.38 116 VAL A C 1
ATOM 889 O O . VAL A 1 116 ? -22.811 -2.360 5.241 1.00 85.38 116 VAL A O 1
ATOM 892 N N . ILE A 1 117 ? -20.614 -1.974 5.529 1.00 84.00 117 ILE A N 1
ATOM 893 C CA . ILE A 1 117 ? -20.474 -2.809 6.729 1.00 84.00 117 ILE A CA 1
ATOM 894 C C . ILE A 1 117 ? -21.391 -2.298 7.846 1.00 84.00 117 ILE A C 1
ATOM 896 O O . ILE A 1 117 ? -22.181 -3.073 8.381 1.00 84.00 117 ILE A O 1
ATOM 900 N N . GLY A 1 118 ? -21.352 -0.993 8.127 1.00 78.62 118 GLY A N 1
ATOM 901 C CA . GLY A 1 118 ? -22.200 -0.352 9.132 1.00 78.62 118 GLY A CA 1
ATOM 902 C C . GLY A 1 118 ? -23.698 -0.533 8.882 1.00 78.62 118 GLY A C 1
ATOM 903 O O . GLY A 1 118 ? -24.466 -0.628 9.832 1.00 78.62 118 GLY A O 1
ATOM 904 N N . ARG A 1 119 ? -24.111 -0.626 7.611 1.00 82.75 119 ARG A N 1
ATOM 905 C CA . ARG A 1 119 ? -25.512 -0.818 7.208 1.00 82.75 119 ARG A CA 1
ATOM 906 C C . ARG A 1 119 ? -25.982 -2.278 7.263 1.00 82.75 119 ARG A C 1
ATOM 908 O O . ARG A 1 119 ? -27.160 -2.512 7.499 1.00 82.75 119 ARG A O 1
ATOM 915 N N . TRP A 1 120 ? -25.105 -3.250 7.003 1.00 83.00 120 TRP A N 1
ATOM 916 C CA . TRP A 1 120 ? -25.496 -4.657 6.786 1.00 83.00 120 TRP A CA 1
ATOM 917 C C . TRP A 1 120 ? -25.111 -5.623 7.908 1.00 83.00 120 TRP A C 1
ATOM 919 O O . TRP A 1 120 ? -25.564 -6.771 7.907 1.00 83.00 120 TRP A O 1
ATOM 929 N N . PHE A 1 121 ? -24.262 -5.189 8.835 1.00 80.62 121 PHE A N 1
ATOM 930 C CA . PHE A 1 121 ? -23.740 -6.020 9.911 1.00 80.62 121 PHE A CA 1
ATOM 931 C C . PHE A 1 121 ? -24.033 -5.391 11.267 1.00 80.62 121 PHE A C 1
ATOM 933 O O . PHE A 1 121 ? -24.063 -4.169 11.414 1.00 80.62 121 PHE A O 1
ATOM 940 N N . SER A 1 122 ? -24.214 -6.240 12.275 1.00 80.44 122 SER A N 1
ATOM 941 C CA . SER A 1 122 ? -24.328 -5.787 13.660 1.00 80.44 122 SER A CA 1
ATOM 942 C C . SER A 1 122 ? -22.978 -5.277 14.181 1.00 80.44 122 SER A C 1
ATOM 944 O O . SER A 1 122 ? -21.923 -5.686 13.692 1.00 80.44 122 SER A O 1
ATOM 946 N N . ALA A 1 123 ? -22.984 -4.445 15.227 1.00 73.19 123 ALA A N 1
ATOM 947 C CA . ALA A 1 123 ? -21.753 -3.911 15.827 1.00 73.19 123 ALA A CA 1
ATOM 948 C C . ALA A 1 123 ? -20.749 -5.010 16.243 1.00 73.19 123 ALA A C 1
ATOM 950 O O . ALA A 1 123 ? -19.539 -4.816 16.152 1.00 73.19 123 ALA A O 1
ATOM 951 N N . LYS A 1 124 ? -21.240 -6.196 16.638 1.00 72.88 124 LYS A N 1
ATOM 952 C CA . LYS A 1 124 ? -20.402 -7.363 16.977 1.00 72.88 124 LYS A CA 1
ATOM 953 C C . LYS A 1 124 ? -19.688 -7.965 15.759 1.00 72.88 124 LYS A C 1
ATOM 955 O O . LYS A 1 124 ? -18.637 -8.578 15.907 1.00 72.88 124 LYS A O 1
ATOM 960 N N . GLU A 1 125 ? -20.247 -7.799 14.563 1.00 79.38 125 GLU A N 1
ATOM 961 C CA . GLU A 1 125 ? -19.742 -8.371 13.309 1.00 79.38 125 GLU A CA 1
ATOM 962 C C . GLU A 1 125 ? -18.895 -7.376 12.496 1.00 79.38 125 GLU A C 1
ATOM 964 O O . GLU A 1 125 ? -18.157 -7.798 11.605 1.00 79.38 125 GLU A O 1
ATOM 969 N N . HIS A 1 126 ? -18.946 -6.072 12.808 1.00 77.94 126 HIS A N 1
ATOM 970 C CA . HIS A 1 126 ? -18.188 -5.024 12.101 1.00 77.94 126 HIS A CA 1
ATOM 971 C C . HIS A 1 126 ? -16.690 -5.312 12.045 1.00 77.94 126 HIS A C 1
ATOM 973 O O . HIS A 1 126 ? -16.071 -5.104 11.001 1.00 77.94 126 HIS A O 1
ATOM 979 N N . GLY A 1 127 ? -16.116 -5.825 13.136 1.00 67.94 127 GLY A N 1
ATOM 980 C CA . GLY A 1 127 ? -14.701 -6.193 13.189 1.00 67.94 127 GLY A CA 1
ATOM 981 C C . GLY A 1 127 ? -14.347 -7.285 12.178 1.00 67.94 127 GLY A C 1
ATOM 982 O O . GLY A 1 127 ? -13.400 -7.129 11.411 1.00 67.94 127 GLY A O 1
ATOM 983 N N . VAL A 1 128 ? -15.153 -8.351 12.108 1.00 79.19 128 VAL A N 1
ATOM 984 C CA . VAL A 1 128 ? -14.941 -9.463 11.164 1.00 79.19 128 VAL A CA 1
ATOM 985 C C . VAL A 1 128 ? -15.130 -8.994 9.723 1.00 79.19 128 VAL A C 1
ATOM 987 O O . VAL A 1 128 ? -14.294 -9.270 8.867 1.00 79.19 128 VAL A O 1
ATOM 990 N N . ALA A 1 129 ? -16.193 -8.237 9.448 1.00 79.31 129 ALA A N 1
ATOM 991 C CA . ALA A 1 129 ? -16.461 -7.722 8.109 1.00 79.31 129 ALA A CA 1
ATOM 992 C C . ALA A 1 129 ? -15.368 -6.744 7.628 1.00 79.31 129 ALA A C 1
ATOM 994 O O . ALA A 1 129 ? -14.961 -6.794 6.468 1.00 79.31 129 ALA A O 1
ATOM 995 N N . SER A 1 130 ? -14.840 -5.903 8.522 1.00 78.12 130 SER A N 1
ATOM 996 C CA . SER A 1 130 ? -13.733 -4.988 8.205 1.00 78.12 130 SER A CA 1
ATOM 997 C C . SER A 1 130 ? -12.418 -5.738 7.991 1.00 78.12 130 SER A C 1
ATOM 999 O O . SER A 1 130 ? -11.637 -5.376 7.113 1.00 78.12 130 SER A O 1
ATOM 1001 N N . ALA A 1 131 ? -12.178 -6.810 8.751 1.00 77.69 131 ALA A N 1
ATOM 1002 C CA . ALA A 1 131 ? -11.017 -7.670 8.554 1.00 77.69 131 ALA A CA 1
ATOM 1003 C C . ALA A 1 131 ? -11.060 -8.381 7.192 1.00 77.69 131 ALA A C 1
ATOM 1005 O O . ALA A 1 131 ? -10.047 -8.413 6.498 1.00 77.69 131 ALA A O 1
ATOM 1006 N N . LEU A 1 132 ? -12.229 -8.879 6.770 1.00 85.81 132 LEU A N 1
ATOM 1007 C CA . LEU A 1 132 ? -12.411 -9.473 5.440 1.00 85.81 132 LEU A CA 1
ATOM 1008 C C . LEU A 1 132 ? -12.136 -8.467 4.315 1.00 85.81 132 LEU A C 1
ATOM 1010 O O . LEU A 1 132 ? -11.481 -8.814 3.335 1.00 85.81 132 LEU A O 1
ATOM 1014 N N . LEU A 1 133 ? -12.588 -7.217 4.462 1.00 85.94 133 LEU A N 1
ATOM 1015 C CA . LEU A 1 133 ? -12.299 -6.160 3.490 1.00 85.94 133 LEU A CA 1
ATOM 1016 C C . LEU A 1 133 ? -10.785 -5.942 3.328 1.00 85.94 133 LEU A C 1
ATOM 1018 O O . LEU A 1 133 ? -10.278 -5.920 2.207 1.00 85.94 133 LEU A O 1
ATOM 1022 N N . SER A 1 134 ? -10.058 -5.834 4.443 1.00 81.69 134 SER A N 1
ATOM 1023 C CA . SER A 1 134 ? -8.597 -5.689 4.439 1.00 81.69 134 SER A CA 1
ATOM 1024 C C . SER A 1 134 ? -7.890 -6.913 3.850 1.00 81.69 134 SER A C 1
ATOM 1026 O O . SER A 1 134 ? -6.947 -6.758 3.075 1.00 81.69 134 SER A O 1
ATOM 1028 N N . LEU A 1 135 ? -8.377 -8.121 4.163 1.00 84.62 135 LEU A N 1
ATOM 1029 C CA . LEU A 1 135 ? -7.883 -9.377 3.595 1.00 84.62 135 LEU A CA 1
ATOM 1030 C C . LEU A 1 135 ? -8.003 -9.385 2.067 1.00 84.62 135 LEU A C 1
ATOM 1032 O O . LEU A 1 135 ? -7.101 -9.864 1.393 1.00 84.62 135 LEU A O 1
ATOM 1036 N N . GLY A 1 136 ? -9.071 -8.806 1.511 1.00 87.25 136 GLY A N 1
ATOM 1037 C CA . GLY A 1 136 ? -9.229 -8.667 0.063 1.00 87.25 136 GLY A CA 1
ATOM 1038 C C . GLY A 1 136 ? -8.064 -7.928 -0.585 1.00 87.25 136 GLY A C 1
ATOM 1039 O O . GLY A 1 136 ? -7.460 -8.446 -1.519 1.00 87.25 136 GLY A O 1
ATOM 1040 N N . GLY A 1 137 ? -7.686 -6.762 -0.054 1.00 85.81 137 GLY A N 1
ATOM 1041 C CA . GLY A 1 137 ? -6.548 -6.000 -0.584 1.00 85.81 137 GLY A CA 1
ATOM 1042 C C . GLY A 1 137 ? -5.215 -6.750 -0.475 1.00 85.81 137 GLY A C 1
ATOM 1043 O O . GLY A 1 137 ? -4.378 -6.722 -1.380 1.00 85.81 137 GLY A O 1
ATOM 1044 N N . SER A 1 138 ? -5.047 -7.475 0.623 1.00 82.94 138 SER A N 1
ATOM 1045 C CA . SER A 1 138 ? -3.875 -8.300 0.895 1.00 82.94 138 SER A CA 1
ATOM 1046 C C . SER A 1 138 ? -3.755 -9.458 -0.120 1.00 82.94 138 SER A C 1
ATOM 1048 O O . SER A 1 138 ? -2.793 -9.510 -0.891 1.00 82.94 138 SER A O 1
ATOM 1050 N N . VAL A 1 139 ? -4.814 -10.262 -0.280 1.00 88.12 139 VAL A N 1
ATOM 1051 C CA . VAL A 1 139 ? -4.908 -11.324 -1.299 1.00 88.12 139 VAL A CA 1
ATOM 1052 C C . VAL A 1 139 ? -4.704 -10.769 -2.710 1.00 88.12 139 VAL A C 1
ATOM 1054 O O . VAL A 1 139 ? -3.990 -11.372 -3.511 1.00 88.12 139 VAL A O 1
ATOM 1057 N N . GLY A 1 140 ? -5.275 -9.600 -3.015 1.00 91.19 140 GLY A N 1
ATOM 1058 C CA . GLY A 1 140 ? -5.073 -8.914 -4.291 1.00 91.19 140 GLY A CA 1
ATOM 1059 C C . GLY A 1 140 ? -3.600 -8.634 -4.594 1.00 91.19 140 GLY A C 1
ATOM 1060 O O . GLY A 1 140 ? -3.144 -8.899 -5.705 1.00 91.19 140 GLY A O 1
ATOM 1061 N N . SER A 1 141 ? -2.826 -8.178 -3.602 1.00 89.19 141 SER A N 1
ATOM 1062 C CA . SER A 1 141 ? -1.383 -7.932 -3.773 1.00 89.19 141 SER A CA 1
ATOM 1063 C C . SER A 1 141 ? -0.571 -9.208 -3.952 1.00 89.19 141 SER A C 1
ATOM 1065 O O . SER A 1 141 ? 0.427 -9.195 -4.666 1.00 89.19 141 SER A O 1
ATOM 1067 N N . THR A 1 142 ? -0.996 -10.305 -3.331 1.00 93.06 142 THR A N 1
ATOM 1068 C CA . THR A 1 142 ? -0.329 -11.608 -3.435 1.00 93.06 142 THR A CA 1
ATOM 1069 C C . THR A 1 142 ? -0.608 -12.282 -4.782 1.00 93.06 142 THR A C 1
ATOM 1071 O O . THR A 1 142 ? 0.298 -12.837 -5.402 1.00 93.06 142 THR A O 1
ATOM 1074 N N . VAL A 1 143 ? -1.840 -12.197 -5.289 1.00 93.56 143 VAL A N 1
ATOM 1075 C CA . VAL A 1 143 ? -2.233 -12.823 -6.565 1.00 93.56 143 VAL A CA 1
ATOM 1076 C C . VAL A 1 143 ? -1.766 -12.008 -7.777 1.00 93.56 143 VAL A C 1
ATOM 1078 O O . VAL A 1 143 ? -1.426 -12.587 -8.814 1.00 93.56 143 VAL A O 1
ATOM 1081 N N . ALA A 1 144 ? -1.710 -10.677 -7.664 1.00 93.44 144 ALA A N 1
ATOM 1082 C CA . ALA A 1 144 ? -1.398 -9.797 -8.787 1.00 93.44 144 ALA A CA 1
ATOM 1083 C C . ALA A 1 144 ? -0.058 -10.092 -9.489 1.00 93.44 144 ALA A C 1
ATOM 1085 O O . ALA A 1 144 ? -0.091 -10.211 -10.712 1.00 93.44 144 ALA A O 1
ATOM 1086 N N . PRO A 1 145 ? 1.090 -10.289 -8.803 1.00 93.31 145 PRO A N 1
ATOM 1087 C CA . PRO A 1 145 ? 2.351 -10.670 -9.446 1.00 93.31 145 PRO A CA 1
ATOM 1088 C C . PRO A 1 145 ? 2.217 -11.848 -10.406 1.00 93.31 145 PRO A C 1
ATOM 1090 O O . PRO A 1 145 ? 2.707 -11.788 -11.529 1.00 93.31 145 PRO A O 1
ATOM 1093 N N . ILE A 1 146 ? 1.498 -12.893 -10.006 1.00 94.50 146 ILE A N 1
ATOM 1094 C CA . ILE A 1 146 ? 1.335 -14.101 -10.815 1.00 94.50 146 ILE A CA 1
ATOM 1095 C C . ILE A 1 146 ? 0.431 -13.810 -12.017 1.00 94.50 146 ILE A C 1
ATOM 1097 O O . ILE A 1 146 ? 0.810 -14.064 -13.161 1.00 94.50 146 ILE A O 1
ATOM 1101 N N . ALA A 1 147 ? -0.749 -13.235 -11.773 1.00 94.69 147 ALA A N 1
ATOM 1102 C CA . ALA A 1 147 ? -1.729 -12.964 -12.822 1.00 94.69 147 ALA A CA 1
ATOM 1103 C C . ALA A 1 147 ? -1.201 -11.971 -13.872 1.00 94.69 147 ALA A C 1
ATOM 1105 O O . ALA A 1 147 ? -1.333 -12.201 -15.075 1.00 94.69 147 ALA A O 1
ATOM 1106 N N . VAL A 1 148 ? -0.556 -10.891 -13.421 1.00 94.75 148 VAL A N 1
ATOM 1107 C CA . VAL A 1 148 ? -0.001 -9.841 -14.283 1.00 94.75 148 VAL A CA 1
ATOM 1108 C C . VAL A 1 148 ? 1.102 -10.395 -15.170 1.00 94.75 148 VAL A C 1
ATOM 1110 O O . VAL A 1 148 ? 1.096 -10.125 -16.368 1.00 94.75 148 VAL A O 1
ATOM 1113 N N . ILE A 1 149 ? 2.018 -11.199 -14.624 1.00 94.56 149 ILE A N 1
ATOM 1114 C CA . ILE A 1 149 ? 3.095 -11.797 -15.414 1.00 94.56 149 ILE A CA 1
ATOM 1115 C C . ILE A 1 149 ? 2.561 -12.777 -16.461 1.00 94.56 149 ILE A C 1
ATOM 1117 O O . ILE A 1 149 ? 3.011 -12.737 -17.607 1.00 94.56 149 ILE A O 1
ATOM 1121 N N . LEU A 1 150 ? 1.584 -13.619 -16.111 1.00 94.12 150 LEU A N 1
ATOM 1122 C CA . LEU A 1 150 ? 0.984 -14.561 -17.062 1.00 94.12 150 LEU A CA 1
ATOM 1123 C C . LEU A 1 150 ? 0.299 -13.843 -18.231 1.00 94.12 150 LEU A C 1
ATOM 1125 O O . LEU A 1 150 ? 0.457 -14.249 -19.383 1.00 94.12 150 LEU A O 1
ATOM 1129 N N . LEU A 1 151 ? -0.446 -12.774 -17.942 1.00 95.12 151 LEU A N 1
ATOM 1130 C CA . LEU A 1 151 ? -1.135 -11.985 -18.962 1.00 95.12 151 LEU A CA 1
ATOM 1131 C C . LEU A 1 151 ? -0.150 -11.178 -19.810 1.00 95.12 151 LEU A C 1
ATOM 1133 O O . LEU A 1 151 ? -0.197 -11.247 -21.038 1.00 95.12 151 LEU A O 1
ATOM 1137 N N . ALA A 1 152 ? 0.772 -10.459 -19.167 1.00 94.62 152 ALA A N 1
ATOM 1138 C CA . ALA A 1 152 ? 1.736 -9.614 -19.859 1.00 94.62 152 ALA A CA 1
ATOM 1139 C C . ALA A 1 152 ? 2.726 -10.423 -20.706 1.00 94.62 152 ALA A C 1
ATOM 1141 O O . ALA A 1 152 ? 3.090 -9.983 -21.792 1.00 94.62 152 ALA A O 1
ATOM 1142 N N . GLY A 1 153 ? 3.119 -11.616 -20.251 1.00 93.25 153 GLY A N 1
ATOM 1143 C CA . GLY A 1 153 ? 4.008 -12.504 -20.999 1.00 93.25 153 GLY A CA 1
ATOM 1144 C C . GLY A 1 153 ? 3.385 -13.079 -22.275 1.00 93.25 153 GLY A C 1
ATOM 1145 O O . GLY A 1 153 ? 4.116 -13.390 -23.208 1.00 93.25 153 GLY A O 1
ATOM 1146 N N . ARG A 1 154 ? 2.050 -13.208 -22.339 1.00 93.81 154 ARG A N 1
ATOM 1147 C CA . ARG A 1 154 ? 1.336 -13.752 -23.511 1.00 93.81 154 ARG A CA 1
ATOM 1148 C C . ARG A 1 154 ? 0.802 -12.680 -24.456 1.00 93.81 154 ARG A C 1
ATOM 1150 O O . ARG A 1 154 ? 0.824 -12.875 -25.664 1.00 93.81 154 ARG A O 1
ATOM 1157 N N . TYR A 1 155 ? 0.305 -11.573 -23.908 1.00 94.56 155 TYR A N 1
ATOM 1158 C CA . TYR A 1 155 ? -0.466 -10.574 -24.657 1.00 94.56 155 TYR A CA 1
ATOM 1159 C C . TYR A 1 155 ? 0.103 -9.149 -24.545 1.00 94.56 155 TYR A C 1
ATOM 1161 O O . TYR A 1 155 ? -0.493 -8.202 -25.055 1.00 94.56 155 TYR A O 1
ATOM 1169 N N . GLY A 1 156 ? 1.249 -8.979 -23.882 1.00 94.38 156 GLY A N 1
ATOM 1170 C CA . GLY A 1 156 ? 1.868 -7.680 -23.631 1.00 94.38 156 GLY A CA 1
ATOM 1171 C C . GLY A 1 156 ? 1.307 -6.962 -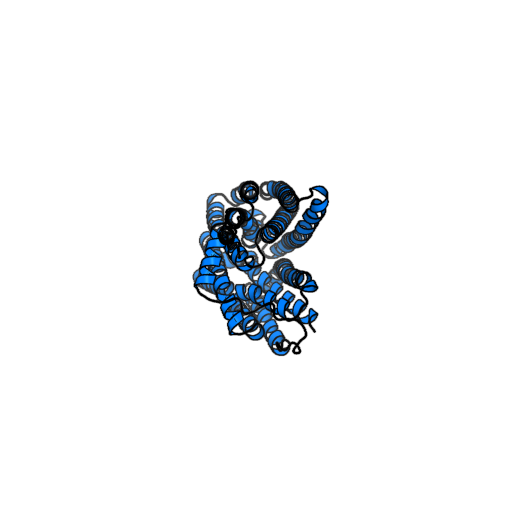22.399 1.00 94.38 156 GLY A C 1
ATOM 1172 O O . GLY A 1 156 ? 0.210 -7.241 -21.910 1.00 94.38 156 GLY A O 1
ATOM 1173 N N . TRP A 1 157 ? 2.072 -6.001 -21.878 1.00 95.44 157 TRP A N 1
ATOM 1174 C CA . TRP A 1 157 ? 1.745 -5.300 -20.631 1.00 95.44 157 TRP A CA 1
ATOM 1175 C C . TRP A 1 157 ? 0.432 -4.504 -20.711 1.00 95.44 157 TRP A C 1
ATOM 1177 O O . TRP A 1 157 ? -0.304 -4.436 -19.728 1.00 95.44 157 TRP A O 1
ATOM 1187 N N . GLY A 1 158 ? 0.091 -3.958 -21.884 1.00 95.38 158 GLY A N 1
ATOM 1188 C CA . GLY A 1 158 ? -1.173 -3.248 -22.095 1.00 95.38 158 GLY A CA 1
ATOM 1189 C C . GLY A 1 158 ? -2.398 -4.148 -21.903 1.00 95.38 158 GLY A C 1
ATOM 1190 O O . GLY A 1 158 ? -3.367 -3.744 -21.262 1.00 95.38 158 GLY A O 1
ATOM 1191 N N . ALA A 1 159 ? -2.338 -5.398 -22.371 1.00 94.94 159 ALA A N 1
ATOM 1192 C CA . ALA A 1 159 ? -3.432 -6.354 -22.210 1.00 94.94 159 ALA A CA 1
ATOM 1193 C C . ALA A 1 159 ? -3.686 -6.708 -20.738 1.00 94.94 159 ALA A C 1
ATOM 1195 O O . ALA A 1 159 ? -4.839 -6.869 -20.345 1.00 94.94 159 ALA A O 1
ATOM 1196 N N . ALA A 1 160 ? -2.638 -6.766 -19.906 1.00 95.75 160 ALA A N 1
ATOM 1197 C CA . ALA A 1 160 ? -2.798 -6.975 -18.469 1.00 95.75 160 ALA A CA 1
ATOM 1198 C C . ALA A 1 160 ? -3.617 -5.839 -17.825 1.00 95.75 160 ALA A C 1
ATOM 1200 O O . ALA A 1 160 ? -4.543 -6.113 -17.063 1.00 95.75 160 ALA A O 1
ATOM 1201 N N . PHE A 1 161 ? -3.336 -4.575 -18.170 1.00 96.69 161 PHE A N 1
ATOM 1202 C CA . PHE A 1 161 ? -4.093 -3.420 -17.661 1.00 96.69 161 PHE A CA 1
ATOM 1203 C C . PHE A 1 161 ? -5.545 -3.400 -18.141 1.00 96.69 161 PHE A C 1
ATOM 1205 O O . PHE A 1 161 ? -6.447 -3.101 -17.359 1.00 96.69 161 PHE A O 1
ATOM 1212 N N . ILE A 1 162 ? -5.787 -3.757 -19.406 1.00 97.19 162 ILE A N 1
ATOM 1213 C CA . ILE A 1 162 ? -7.147 -3.891 -19.942 1.00 97.19 162 ILE A CA 1
ATOM 1214 C C . ILE A 1 162 ? -7.899 -4.995 -19.196 1.00 97.19 162 ILE A C 1
ATOM 1216 O O . ILE A 1 162 ? -9.024 -4.769 -18.764 1.00 97.19 162 ILE A O 1
ATOM 1220 N N . ALA A 1 163 ? -7.286 -6.164 -19.000 1.00 96.25 163 ALA A N 1
ATOM 1221 C CA . ALA A 1 163 ? -7.911 -7.286 -18.306 1.00 96.25 163 ALA A CA 1
ATOM 1222 C C . ALA A 1 163 ? -8.292 -6.934 -16.859 1.00 96.25 163 ALA A C 1
ATOM 1224 O O . ALA A 1 163 ? -9.405 -7.236 -16.433 1.00 96.25 163 ALA A O 1
ATOM 1225 N N . ALA A 1 164 ? -7.410 -6.250 -16.126 1.00 95.12 164 ALA A N 1
ATOM 1226 C CA . ALA A 1 164 ? -7.697 -5.783 -14.771 1.00 95.12 164 ALA A CA 1
ATOM 1227 C C . ALA A 1 164 ? -8.824 -4.732 -14.744 1.00 95.12 164 ALA A C 1
ATOM 1229 O O . ALA A 1 164 ? -9.754 -4.837 -13.946 1.00 95.12 164 ALA A O 1
ATOM 1230 N N . GLY A 1 165 ? -8.815 -3.773 -15.678 1.00 96.25 165 GLY A N 1
ATOM 1231 C CA . GLY A 1 165 ? -9.913 -2.815 -15.827 1.00 96.25 165 GLY A CA 1
ATOM 1232 C C . GLY A 1 165 ? -11.251 -3.489 -16.160 1.00 96.25 165 GLY A C 1
ATOM 1233 O O . GLY A 1 165 ? -12.276 -3.176 -15.558 1.00 96.25 165 GLY A O 1
ATOM 1234 N N . LEU A 1 166 ? -11.263 -4.469 -17.066 1.00 97.19 166 LEU A N 1
ATOM 1235 C CA . LEU A 1 166 ? -12.467 -5.239 -17.397 1.00 97.19 166 LEU A CA 1
ATOM 1236 C C . LEU A 1 166 ? -12.972 -6.066 -16.209 1.00 97.19 166 LEU A C 1
ATOM 1238 O O . LEU A 1 166 ? -14.183 -6.149 -16.011 1.00 97.19 166 LEU A O 1
ATOM 1242 N N . ALA A 1 167 ? -12.076 -6.634 -15.396 1.00 96.50 167 ALA A N 1
ATOM 1243 C CA . ALA A 1 167 ? -12.454 -7.332 -14.170 1.00 96.50 167 ALA A CA 1
ATOM 1244 C C . ALA A 1 167 ? -13.188 -6.391 -13.200 1.00 96.50 167 ALA A C 1
ATOM 1246 O O . ALA A 1 167 ? -14.272 -6.727 -12.718 1.00 96.50 167 ALA A O 1
ATOM 1247 N N . GLY A 1 168 ? -12.669 -5.176 -12.999 1.00 96.44 168 GLY A N 1
ATOM 1248 C CA . GLY A 1 168 ? -13.324 -4.150 -12.189 1.00 96.44 168 GLY A CA 1
ATOM 1249 C C . GLY A 1 168 ? -14.688 -3.712 -12.743 1.00 96.44 168 GLY A C 1
ATOM 1250 O O . GLY A 1 168 ? -15.661 -3.628 -11.992 1.00 96.44 168 GLY A O 1
ATOM 1251 N N . LEU A 1 169 ? -14.819 -3.524 -14.060 1.00 97.56 169 LEU A N 1
ATOM 1252 C CA . LEU A 1 169 ? -16.115 -3.233 -14.696 1.00 97.56 169 LEU A CA 1
ATOM 1253 C C . LEU A 1 169 ? -17.111 -4.397 -14.566 1.00 97.56 169 LEU A C 1
ATOM 1255 O O . LEU A 1 169 ? -18.303 -4.172 -14.341 1.00 97.56 169 LEU A O 1
ATOM 1259 N N . GLY A 1 170 ? -16.633 -5.640 -14.635 1.00 97.38 170 GLY A N 1
ATOM 1260 C CA . GLY A 1 170 ? -17.432 -6.829 -14.345 1.00 97.38 170 GLY A CA 1
ATOM 1261 C C . GLY A 1 170 ? -17.963 -6.822 -12.911 1.00 97.38 170 GLY A C 1
ATOM 1262 O O . GLY A 1 170 ? -19.151 -7.065 -12.688 1.00 97.38 170 GLY A O 1
ATOM 1263 N N . LEU A 1 171 ? -17.123 -6.448 -11.938 1.00 96.31 171 LEU A N 1
ATOM 1264 C CA . LEU A 1 171 ? -17.558 -6.251 -10.554 1.00 96.31 171 LEU A CA 1
ATOM 1265 C C . LEU A 1 171 ? -18.641 -5.165 -10.464 1.00 96.31 171 LEU A C 1
ATOM 1267 O O . LEU A 1 171 ? -19.644 -5.379 -9.789 1.00 96.31 171 LEU A O 1
ATOM 1271 N N . VAL A 1 172 ? -18.528 -4.045 -11.185 1.00 96.25 172 VAL A N 1
ATOM 1272 C CA . VAL A 1 172 ? -19.593 -3.018 -11.219 1.00 96.25 172 VAL A CA 1
ATOM 1273 C C . VAL A 1 172 ? -20.918 -3.591 -11.709 1.00 96.25 172 VAL A C 1
ATOM 1275 O O . VAL A 1 172 ? -21.949 -3.355 -11.076 1.00 96.25 172 VAL A O 1
ATOM 1278 N N . ALA A 1 173 ? -20.910 -4.355 -12.802 1.00 95.62 173 ALA A N 1
ATOM 1279 C CA . ALA A 1 173 ? -22.123 -4.971 -13.332 1.00 95.62 173 ALA A CA 1
ATOM 1280 C C . ALA A 1 173 ? -22.772 -5.909 -12.299 1.00 95.62 173 ALA A C 1
ATOM 1282 O O . ALA A 1 173 ? -23.974 -5.811 -12.041 1.00 95.62 173 ALA A O 1
ATOM 1283 N N . ILE A 1 174 ? -21.967 -6.748 -11.634 1.00 94.62 174 ILE A N 1
ATOM 1284 C CA . ILE A 1 174 ? -22.427 -7.642 -10.561 1.00 94.62 174 ILE A CA 1
ATOM 1285 C C . ILE A 1 174 ? -22.990 -6.834 -9.384 1.00 94.62 174 ILE A C 1
ATOM 1287 O O . ILE A 1 174 ? -24.074 -7.139 -8.886 1.00 94.62 174 ILE A O 1
ATOM 1291 N N . TRP A 1 175 ? -22.304 -5.772 -8.958 1.00 93.69 175 TRP A N 1
ATOM 1292 C CA . TRP A 1 175 ? -22.745 -4.902 -7.868 1.00 93.69 175 TRP A CA 1
ATOM 1293 C C . TRP A 1 175 ? -24.090 -4.243 -8.167 1.00 93.69 175 TRP A C 1
ATOM 1295 O O . TRP A 1 175 ? -25.006 -4.260 -7.342 1.00 93.69 175 TRP A O 1
ATOM 1305 N N . LEU A 1 176 ? -24.238 -3.687 -9.368 1.00 92.19 176 LEU A N 1
ATOM 1306 C CA . LEU A 1 176 ? -25.475 -3.052 -9.796 1.00 92.19 176 LEU A CA 1
ATOM 1307 C C . LEU A 1 176 ? -26.605 -4.076 -9.977 1.00 92.19 176 LEU A C 1
ATOM 1309 O O . LEU A 1 176 ? -27.751 -3.759 -9.660 1.00 92.19 176 LEU A O 1
ATOM 1313 N N . ALA A 1 177 ? -26.327 -5.311 -10.383 1.00 89.56 177 ALA A N 1
ATOM 1314 C CA . ALA A 1 177 ? -27.348 -6.357 -10.439 1.00 89.56 177 ALA A CA 1
ATOM 1315 C C . ALA A 1 177 ? -27.793 -6.818 -9.035 1.00 89.56 177 ALA A C 1
ATOM 1317 O O . ALA A 1 177 ? -28.990 -6.943 -8.767 1.00 89.56 177 ALA A O 1
ATOM 1318 N N . PHE A 1 178 ? -26.838 -7.028 -8.125 1.00 86.88 178 PHE A N 1
ATOM 1319 C CA . PHE A 1 178 ? -27.062 -7.703 -6.844 1.00 86.88 178 PHE A CA 1
ATOM 1320 C C . PHE A 1 178 ? -27.418 -6.756 -5.683 1.00 86.88 178 PHE A C 1
ATOM 1322 O O . PHE A 1 178 ? -28.334 -7.027 -4.905 1.00 86.88 178 PHE A O 1
ATOM 1329 N N . TYR A 1 179 ? -26.725 -5.623 -5.538 1.00 85.00 179 TYR A N 1
ATOM 1330 C CA . TYR A 1 179 ? -26.789 -4.811 -4.320 1.00 85.00 179 TYR A CA 1
ATOM 1331 C C . TYR A 1 179 ? -27.918 -3.776 -4.335 1.00 85.00 179 TYR A C 1
ATOM 1333 O O . TYR A 1 179 ? -27.707 -2.632 -4.712 1.00 85.00 179 TYR A O 1
ATOM 1341 N N . ARG A 1 180 ? -29.135 -4.102 -3.899 1.00 76.12 180 ARG A N 1
ATOM 1342 C CA . ARG A 1 180 ? -30.272 -3.157 -3.997 1.00 76.12 180 ARG A CA 1
ATOM 1343 C C . ARG A 1 180 ? -30.333 -2.065 -2.916 1.00 76.12 180 ARG A C 1
ATOM 1345 O O . ARG A 1 180 ? -31.211 -1.214 -2.993 1.00 76.12 180 ARG A O 1
ATOM 1352 N N . GLY A 1 181 ? -29.434 -2.062 -1.927 1.00 64.69 181 GLY A N 1
ATOM 1353 C CA . GLY A 1 181 ? -29.377 -1.033 -0.872 1.00 64.69 181 GLY A CA 1
ATOM 1354 C C . GLY A 1 181 ? -30.585 -0.984 0.080 1.00 64.69 181 GLY A C 1
ATOM 1355 O O . GLY A 1 181 ? -30.617 -0.132 0.960 1.00 64.69 181 GLY A O 1
ATOM 1356 N N . ARG A 1 182 ? -31.567 -1.886 -0.067 1.00 58.78 182 ARG A N 1
ATOM 1357 C CA . ARG A 1 182 ? -32.705 -2.023 0.850 1.00 58.78 182 ARG A CA 1
ATOM 1358 C C . ARG A 1 182 ? -32.353 -3.036 1.932 1.00 58.78 182 ARG A C 1
ATOM 1360 O O . ARG A 1 182 ? -32.237 -4.226 1.650 1.00 58.78 182 ARG A O 1
ATOM 1367 N N . VAL A 1 183 ? -32.163 -2.536 3.142 1.00 55.31 183 VAL A N 1
ATOM 1368 C CA . VAL A 1 183 ? -32.243 -3.318 4.374 1.00 55.31 183 VAL A CA 1
ATOM 1369 C C . VAL A 1 183 ? -33.688 -3.163 4.860 1.00 55.31 183 VAL A C 1
ATOM 1371 O O . VAL A 1 183 ? -34.204 -2.048 4.799 1.00 55.31 183 VAL A O 1
ATOM 1374 N N . GLU A 1 184 ? -34.368 -4.250 5.242 1.00 48.94 184 GLU A N 1
ATOM 1375 C CA . GLU A 1 184 ? -35.724 -4.172 5.817 1.00 48.94 184 GLU A CA 1
ATOM 1376 C C . GLU A 1 184 ? -35.734 -3.161 6.973 1.00 48.94 184 GLU A C 1
ATOM 1378 O O . GLU A 1 184 ? -34.854 -3.202 7.845 1.00 48.94 184 GLU A O 1
ATOM 1383 N N . GLU A 1 185 ? -36.690 -2.225 6.931 1.00 37.44 185 GLU A N 1
ATOM 1384 C CA . GLU A 1 185 ? -36.861 -1.173 7.935 1.00 37.44 185 GLU A CA 1
ATOM 1385 C C . GLU A 1 185 ? -36.885 -1.794 9.340 1.00 37.44 185 GLU A C 1
ATOM 1387 O O . GLU A 1 185 ? -37.713 -2.648 9.641 1.00 37.44 185 GLU A O 1
ATOM 1392 N N . GLY A 1 186 ? -35.940 -1.380 10.194 1.00 46.84 186 GLY A N 1
ATOM 1393 C CA . GLY A 1 186 ? -35.900 -1.752 11.613 1.00 46.84 186 GLY A CA 1
ATOM 1394 C C . GLY A 1 186 ? -34.819 -2.748 12.048 1.00 46.84 186 GLY A C 1
ATOM 1395 O O . GLY A 1 186 ? -34.714 -3.015 13.241 1.00 46.84 186 GLY A O 1
ATOM 1396 N N . SER A 1 187 ? -33.982 -3.285 11.154 1.00 47.28 187 SER A N 1
ATOM 1397 C CA . SER A 1 187 ? -33.061 -4.370 11.551 1.00 47.28 187 SER A CA 1
ATOM 1398 C C . SER A 1 187 ? -31.797 -3.933 12.310 1.00 47.28 187 SER A C 1
ATOM 1400 O O . SER A 1 187 ? -31.344 -4.701 13.152 1.00 47.28 187 SER A O 1
ATOM 1402 N N . PHE A 1 188 ? -31.264 -2.716 12.123 1.00 46.72 188 PHE A N 1
ATOM 1403 C CA . PHE A 1 188 ? -30.214 -2.146 12.990 1.00 46.72 188 PHE A CA 1
ATOM 1404 C C . PHE A 1 188 ? -30.303 -0.611 13.017 1.00 46.72 188 PHE A C 1
ATOM 1406 O O . PHE A 1 188 ? -30.531 -0.016 11.959 1.00 46.72 188 PHE A O 1
ATOM 1413 N N . PRO A 1 189 ? -30.127 0.054 14.180 1.00 44.72 189 PRO A N 1
ATOM 1414 C CA . PRO A 1 189 ? -30.179 1.507 14.240 1.00 44.72 189 PRO A CA 1
ATOM 1415 C C . PRO A 1 189 ? -29.079 2.079 13.350 1.00 44.72 189 PRO A C 1
ATOM 1417 O O . PRO A 1 189 ? -27.923 1.654 13.432 1.00 44.72 189 PRO A O 1
ATOM 1420 N N . ALA A 1 190 ? -29.435 3.055 12.514 1.00 44.03 190 ALA A N 1
ATOM 1421 C CA . ALA A 1 190 ? -28.452 3.948 11.929 1.00 44.03 190 ALA A CA 1
ATOM 1422 C C . ALA A 1 190 ? -27.616 4.494 13.089 1.00 44.03 190 ALA A C 1
ATOM 1424 O O . ALA A 1 190 ? -28.165 5.152 13.967 1.00 44.03 190 ALA A O 1
ATOM 1425 N N . ALA A 1 191 ? -26.324 4.171 13.133 1.00 42.47 191 ALA A N 1
ATOM 1426 C CA . ALA A 1 191 ? -25.407 4.829 14.048 1.00 42.47 191 ALA A CA 1
ATOM 1427 C C . ALA A 1 191 ? -25.424 6.322 13.690 1.00 42.47 191 ALA A C 1
ATOM 1429 O O . ALA A 1 191 ? -24.821 6.721 12.697 1.00 42.47 191 ALA A O 1
ATOM 1430 N N . ASP A 1 192 ? -26.242 7.077 14.423 1.00 39.41 192 ASP A N 1
ATOM 1431 C CA . ASP A 1 192 ? -26.426 8.526 14.454 1.00 39.41 192 ASP A CA 1
ATOM 1432 C C . ASP A 1 192 ? -25.787 9.292 13.288 1.00 39.41 192 ASP A C 1
ATOM 1434 O O . ASP A 1 192 ? -24.797 10.012 13.428 1.00 39.41 192 ASP A O 1
ATOM 1438 N N . ALA A 1 193 ? -26.392 9.189 12.103 1.00 40.03 193 ALA A N 1
ATOM 1439 C CA . ALA A 1 193 ? -26.040 10.015 10.948 1.00 40.03 193 ALA A CA 1
ATOM 1440 C C . ALA A 1 193 ? -26.724 11.394 11.018 1.00 40.03 193 ALA A C 1
ATOM 1442 O O . ALA A 1 193 ? -27.300 11.872 10.044 1.00 40.03 193 ALA A O 1
ATOM 1443 N N . ALA A 1 194 ? -26.652 12.036 12.182 1.00 39.31 194 ALA A N 1
ATOM 1444 C CA . ALA A 1 194 ? -26.988 13.440 12.382 1.00 39.31 194 ALA A CA 1
ATOM 1445 C C . ALA A 1 194 ? -26.080 14.040 13.467 1.00 39.31 194 ALA A C 1
ATOM 1447 O O . ALA A 1 194 ? -26.537 14.698 14.394 1.00 39.31 194 ALA A O 1
ATOM 1448 N N . ALA A 1 195 ? -24.767 13.808 13.366 1.00 43.06 195 ALA A N 1
ATOM 1449 C CA . ALA A 1 195 ? -23.824 14.682 14.049 1.00 43.06 195 ALA A CA 1
ATOM 1450 C C . ALA A 1 195 ? -23.941 16.071 13.409 1.00 43.06 195 ALA A C 1
ATOM 1452 O O . ALA A 1 195 ? -23.665 16.229 12.219 1.00 43.06 195 ALA A O 1
ATOM 1453 N N . ASP A 1 196 ? -24.405 17.030 14.202 1.00 37.69 196 ASP A N 1
ATOM 1454 C CA . ASP A 1 196 ? -24.525 18.452 13.902 1.00 37.69 196 ASP A CA 1
ATOM 1455 C C . ASP A 1 196 ? -23.351 18.953 13.031 1.00 37.69 196 ASP A C 1
ATOM 1457 O O . ASP A 1 196 ? -22.197 19.007 13.467 1.00 37.69 196 ASP A O 1
ATOM 1461 N N . ARG A 1 197 ? -23.635 19.234 11.751 1.00 51.28 197 ARG A N 1
ATOM 1462 C CA . ARG A 1 197 ? -22.656 19.652 10.729 1.00 51.28 197 ARG A CA 1
ATOM 1463 C C . ARG A 1 197 ? -22.522 21.173 10.682 1.00 51.28 197 ARG A C 1
ATOM 1465 O O . ARG A 1 197 ? -22.478 21.761 9.604 1.00 51.28 197 ARG A O 1
ATOM 1472 N N . SER A 1 198 ? -22.477 21.834 11.833 1.00 52.84 198 SER A N 1
ATOM 1473 C CA . SER A 1 198 ? -22.059 23.232 11.854 1.00 52.84 198 SER A CA 1
ATOM 1474 C C . SER A 1 198 ? -20.555 23.315 11.548 1.00 52.84 198 SER A C 1
ATOM 1476 O O . SER A 1 198 ? -19.752 22.543 12.080 1.00 52.84 198 SER A O 1
ATOM 1478 N N . ASN A 1 199 ? -20.147 24.267 10.699 1.00 53.44 199 ASN A N 1
ATOM 1479 C CA . ASN A 1 199 ? -18.724 24.536 10.429 1.00 53.44 199 ASN A CA 1
ATOM 1480 C C . ASN A 1 199 ? -17.947 24.779 11.738 1.00 53.44 199 ASN A C 1
ATOM 1482 O O . ASN A 1 199 ? -16.774 24.432 11.853 1.00 53.44 199 ASN A O 1
ATOM 1486 N N . GLU A 1 200 ? -18.610 25.334 12.752 1.00 53.66 200 GLU A N 1
ATOM 1487 C CA . GLU A 1 200 ? -18.042 25.590 14.073 1.00 53.66 200 GLU A CA 1
ATOM 1488 C C . GLU A 1 200 ? -17.761 24.297 14.864 1.00 53.66 200 GLU A C 1
ATOM 1490 O O . GLU A 1 200 ? -16.696 24.171 15.478 1.00 53.66 200 GLU A O 1
ATOM 1495 N N . ALA A 1 201 ? -18.642 23.290 14.796 1.00 64.31 201 ALA A N 1
ATOM 1496 C CA . ALA A 1 201 ? -18.390 21.965 15.366 1.00 64.31 201 ALA A CA 1
ATOM 1497 C C . ALA A 1 201 ? -17.239 21.236 14.648 1.00 64.31 201 ALA A C 1
ATOM 14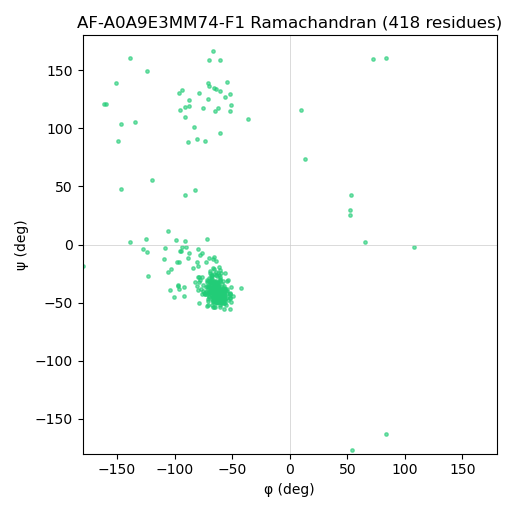99 O O . ALA A 1 201 ? -16.412 20.588 15.301 1.00 64.31 201 ALA A O 1
ATOM 1500 N N . GLU A 1 202 ? -17.121 21.391 13.324 1.00 67.31 202 GLU A N 1
ATOM 1501 C CA . GLU A 1 202 ? -16.021 20.820 12.535 1.00 67.31 202 GLU A CA 1
ATOM 1502 C C . GLU A 1 202 ? -14.668 21.470 12.888 1.00 67.31 202 GLU A C 1
ATOM 1504 O O . GLU A 1 202 ? -13.706 20.762 13.205 1.00 67.31 202 GLU A O 1
ATOM 1509 N N . TRP A 1 203 ? -14.593 22.805 12.956 1.00 69.19 203 TRP A N 1
ATOM 1510 C CA . TRP A 1 203 ? -13.385 23.528 13.381 1.00 69.19 203 TRP A CA 1
ATOM 1511 C C . TRP A 1 203 ? -12.971 23.198 14.822 1.00 69.19 203 TRP A C 1
ATOM 1513 O O . TRP A 1 203 ? -11.784 22.990 15.106 1.00 69.19 203 TRP A O 1
ATOM 1523 N N . ARG A 1 204 ? -13.930 23.081 15.751 1.00 74.44 204 ARG A N 1
ATOM 1524 C CA . ARG A 1 204 ? -13.659 22.644 17.134 1.00 74.44 204 ARG A CA 1
ATOM 1525 C C . ARG A 1 204 ? -13.135 21.206 17.187 1.00 74.44 204 ARG A C 1
ATOM 1527 O O . ARG A 1 204 ? -12.247 20.916 17.990 1.00 74.44 204 ARG A O 1
ATOM 1534 N N . ARG A 1 205 ? -13.609 20.313 16.311 1.00 77.50 205 ARG A N 1
ATOM 1535 C CA . ARG A 1 205 ? -13.104 18.934 16.197 1.00 77.50 205 ARG A CA 1
ATOM 1536 C C . ARG A 1 205 ? -11.662 18.904 15.674 1.00 77.50 205 ARG A C 1
ATOM 1538 O O . ARG A 1 205 ? -10.819 18.256 16.297 1.00 77.50 205 ARG A O 1
ATOM 1545 N N . TRP A 1 206 ? -11.348 19.647 14.610 1.00 81.00 206 TRP A N 1
ATOM 1546 C CA . TRP A 1 206 ? -9.986 19.743 14.062 1.00 81.00 206 TRP A CA 1
ATOM 1547 C C . TRP A 1 206 ? -8.994 20.343 15.055 1.00 81.00 206 TRP A C 1
ATOM 1549 O O . TRP A 1 206 ? -7.946 19.753 15.316 1.00 81.00 206 TRP A O 1
ATOM 1559 N N . THR A 1 207 ? -9.336 21.471 15.679 1.00 81.81 207 THR A N 1
ATOM 1560 C CA . THR A 1 207 ? -8.468 22.104 16.685 1.00 81.81 207 THR A CA 1
ATOM 1561 C C . THR A 1 207 ? -8.219 21.184 17.877 1.00 81.81 207 THR A C 1
ATOM 1563 O O . THR A 1 207 ? -7.096 21.123 18.381 1.00 81.81 207 THR A O 1
ATOM 1566 N N . ALA A 1 208 ? -9.223 20.417 18.309 1.00 83.31 208 ALA A N 1
ATOM 1567 C CA . ALA A 1 208 ? -9.069 19.477 19.408 1.00 83.31 208 ALA A CA 1
ATOM 1568 C C . ALA A 1 208 ? -8.168 18.280 19.077 1.00 83.31 208 ALA A C 1
ATOM 1570 O O . ALA A 1 208 ? -7.540 17.767 19.998 1.00 83.31 208 ALA A O 1
ATOM 1571 N N . ILE A 1 209 ? -8.095 17.854 17.811 1.00 85.44 209 ILE A N 1
ATOM 1572 C CA . ILE A 1 209 ? -7.197 16.790 17.328 1.00 85.44 209 ILE A CA 1
ATOM 1573 C C . ILE A 1 209 ? -5.777 17.333 17.149 1.00 85.44 209 ILE A C 1
ATOM 1575 O O . ILE A 1 209 ? -4.828 16.771 17.693 1.00 85.44 209 ILE A O 1
ATOM 1579 N N . LEU A 1 210 ? -5.630 18.462 16.449 1.00 87.94 210 LEU A N 1
ATOM 1580 C CA . LEU A 1 210 ? -4.333 19.085 16.163 1.00 87.94 210 LEU A CA 1
ATOM 1581 C C . LEU A 1 210 ? -3.636 19.613 17.426 1.00 87.94 210 LEU A C 1
ATOM 1583 O O . LEU A 1 210 ? -2.419 19.764 17.438 1.00 87.94 210 LEU A O 1
ATOM 1587 N N . SER A 1 211 ? -4.380 19.836 18.513 1.00 88.81 211 SER A N 1
ATOM 1588 C CA . SER A 1 211 ? -3.809 20.183 19.822 1.00 88.81 211 SER A CA 1
ATOM 1589 C C . SER A 1 211 ? -3.183 18.988 20.563 1.00 88.81 211 SER A C 1
ATOM 1591 O O . SER A 1 211 ? -2.609 19.193 21.631 1.00 88.81 211 SER A O 1
ATOM 1593 N N . GLN A 1 212 ? -3.317 17.747 20.074 1.00 89.44 212 GLN A N 1
ATOM 1594 C CA . GLN A 1 212 ? -2.889 16.546 20.804 1.00 89.44 212 GLN A CA 1
ATOM 1595 C C . GLN A 1 212 ? -1.483 16.090 20.391 1.00 89.44 212 GLN A C 1
ATOM 1597 O O . GLN A 1 212 ? -1.301 15.605 19.271 1.00 89.44 212 GLN A O 1
ATOM 1602 N N . PRO A 1 213 ? -0.489 16.119 21.301 1.00 90.50 213 PRO A N 1
ATOM 1603 C CA . PRO A 1 213 ? 0.872 15.672 20.993 1.00 90.50 213 PRO A CA 1
ATOM 1604 C C . PRO A 1 213 ? 0.949 14.199 20.578 1.00 90.50 213 PRO A C 1
ATOM 1606 O O . PRO A 1 213 ? 1.809 13.819 19.783 1.00 90.50 213 PRO A O 1
ATOM 1609 N N . VAL A 1 214 ? 0.050 13.357 21.102 1.00 90.69 214 VAL A N 1
ATOM 1610 C CA . VAL A 1 214 ? -0.003 11.929 20.760 1.00 90.69 214 VAL A CA 1
ATOM 1611 C C . VAL A 1 214 ? -0.399 11.710 19.297 1.00 90.69 214 VAL A C 1
ATOM 1613 O O . VAL A 1 214 ? 0.198 10.865 18.640 1.00 90.69 214 VAL A O 1
ATOM 1616 N N . VAL A 1 215 ? -1.317 12.520 18.756 1.00 91.38 215 VAL A N 1
ATOM 1617 C CA . VAL A 1 215 ? -1.752 12.436 17.352 1.00 91.38 215 VAL A CA 1
ATOM 1618 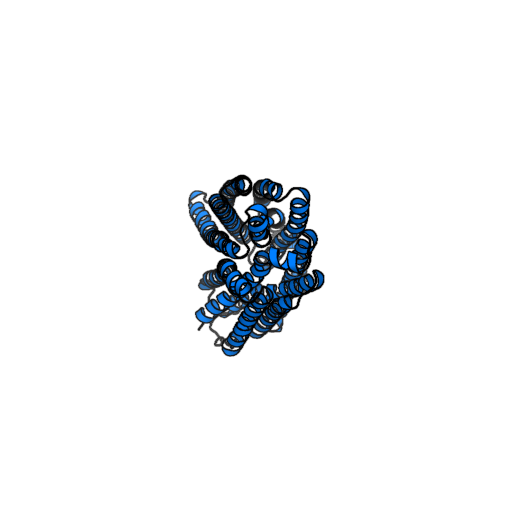C C . VAL A 1 215 ? -0.598 12.790 16.417 1.00 91.38 215 VAL A C 1
ATOM 1620 O O . VAL A 1 215 ? -0.310 12.033 15.494 1.00 91.38 215 VAL A O 1
ATOM 1623 N N . TRP A 1 216 ? 0.123 13.880 16.702 1.00 93.62 216 TRP A N 1
ATOM 1624 C CA . TRP A 1 216 ? 1.325 14.260 15.951 1.00 93.62 216 TRP A CA 1
ATOM 1625 C C . TRP A 1 216 ? 2.418 13.201 16.027 1.00 93.62 216 TRP A C 1
ATOM 1627 O O . TRP A 1 216 ? 3.056 12.898 15.026 1.00 93.62 216 TRP A O 1
ATOM 1637 N N . SER A 1 217 ? 2.611 12.597 17.198 1.00 94.56 217 SER A N 1
ATOM 1638 C CA . SER A 1 217 ? 3.624 11.555 17.380 1.00 94.56 217 SER A CA 1
ATOM 1639 C C . SER A 1 217 ? 3.316 10.312 16.543 1.00 94.56 217 SER A C 1
ATOM 1641 O O . SER A 1 217 ? 4.229 9.739 15.957 1.00 94.56 217 SER A O 1
ATOM 1643 N N . ILE A 1 218 ? 2.041 9.916 16.446 1.00 94.38 218 ILE A N 1
ATOM 1644 C CA . ILE A 1 218 ? 1.613 8.802 15.588 1.00 94.38 218 ILE A CA 1
ATOM 1645 C C . ILE A 1 218 ? 1.725 9.184 14.110 1.00 94.38 218 ILE A C 1
ATOM 1647 O O . ILE A 1 218 ? 2.257 8.407 13.322 1.00 94.38 218 ILE A O 1
ATOM 1651 N N . MET A 1 219 ? 1.270 10.382 13.733 1.00 94.75 219 MET A N 1
ATOM 1652 C CA . MET A 1 219 ? 1.352 10.883 12.359 1.00 94.75 219 MET A CA 1
ATOM 1653 C C . MET A 1 219 ? 2.805 10.937 11.857 1.00 94.75 219 MET A C 1
ATOM 1655 O O . MET A 1 219 ? 3.097 10.416 10.783 1.00 94.75 219 MET A O 1
ATOM 1659 N N . LEU A 1 220 ? 3.730 11.479 12.656 1.00 96.19 220 LEU A N 1
ATOM 1660 C CA . LEU A 1 220 ? 5.156 11.542 12.323 1.00 96.19 220 LEU A CA 1
ATOM 1661 C C . LEU A 1 220 ? 5.810 10.156 12.319 1.00 96.19 220 LEU A C 1
ATOM 1663 O O . LEU A 1 220 ? 6.617 9.868 11.439 1.00 96.19 220 LEU A O 1
ATOM 1667 N N . ALA A 1 221 ? 5.447 9.272 13.254 1.00 96.31 221 ALA A N 1
ATOM 1668 C CA . ALA A 1 221 ? 5.940 7.897 13.239 1.00 96.31 221 ALA A CA 1
ATOM 1669 C C . ALA A 1 221 ? 5.525 7.165 11.954 1.00 96.31 221 ALA A C 1
ATOM 1671 O O . ALA A 1 221 ? 6.355 6.495 11.342 1.00 96.31 221 ALA A O 1
ATOM 1672 N N . ARG A 1 222 ? 4.277 7.331 11.497 1.00 95.19 222 ARG A N 1
ATOM 1673 C CA . ARG A 1 222 ? 3.810 6.759 10.224 1.00 95.19 222 ARG A CA 1
ATOM 1674 C C . ARG A 1 222 ? 4.460 7.405 9.009 1.00 95.19 222 ARG A C 1
ATOM 1676 O O . ARG A 1 222 ? 4.825 6.687 8.088 1.00 95.19 222 ARG A O 1
ATOM 1683 N N . LEU A 1 223 ? 4.673 8.721 9.023 1.00 95.88 223 LEU A N 1
ATOM 1684 C CA . LEU A 1 223 ? 5.416 9.417 7.967 1.00 95.88 223 LEU A CA 1
ATOM 1685 C C . LEU A 1 223 ? 6.815 8.827 7.771 1.00 95.88 223 LEU A C 1
ATOM 1687 O O . LEU A 1 223 ? 7.264 8.700 6.637 1.00 95.88 223 LEU A O 1
ATOM 1691 N N . LEU A 1 224 ? 7.486 8.445 8.859 1.00 96.06 224 LEU A N 1
ATOM 1692 C CA . LEU A 1 224 ? 8.814 7.835 8.803 1.00 96.06 224 LEU A CA 1
ATOM 1693 C C . LEU A 1 224 ? 8.776 6.344 8.452 1.00 96.06 224 LEU A C 1
ATOM 1695 O O . LEU A 1 224 ? 9.647 5.877 7.727 1.00 96.06 224 LEU A O 1
ATOM 1699 N N . THR A 1 225 ? 7.802 5.587 8.966 1.00 96.44 225 THR A N 1
ATOM 1700 C CA . THR A 1 225 ? 7.824 4.112 8.906 1.00 96.44 225 THR A CA 1
ATOM 1701 C C . THR A 1 225 ? 7.017 3.506 7.760 1.00 96.44 225 THR A C 1
ATOM 1703 O O . THR A 1 225 ? 7.469 2.532 7.163 1.00 96.44 225 THR A O 1
ATOM 1706 N N . ASP A 1 226 ? 5.873 4.079 7.379 1.00 95.06 226 ASP A N 1
ATOM 1707 C CA . ASP A 1 226 ? 5.067 3.601 6.247 1.00 95.06 226 ASP A CA 1
ATOM 1708 C C . ASP A 1 226 ? 5.805 3.641 4.883 1.00 95.06 226 ASP A C 1
ATOM 1710 O O . ASP A 1 226 ? 5.528 2.770 4.055 1.00 95.06 226 ASP A O 1
ATOM 1714 N N . PRO A 1 227 ? 6.789 4.535 4.625 1.00 95.31 227 PRO A N 1
ATOM 1715 C CA . PRO A 1 227 ? 7.721 4.424 3.499 1.00 95.31 227 PRO A CA 1
ATOM 1716 C C . PRO A 1 227 ? 8.277 3.028 3.206 1.00 95.31 227 PRO A C 1
ATOM 1718 O O . PRO A 1 227 ? 8.428 2.677 2.038 1.00 95.31 227 PRO A O 1
ATOM 1721 N N . ILE A 1 228 ? 8.558 2.220 4.233 1.00 96.06 228 ILE A N 1
ATOM 1722 C CA . ILE A 1 228 ? 9.103 0.863 4.065 1.00 96.06 228 ILE A CA 1
ATOM 1723 C C . ILE A 1 228 ? 8.088 -0.033 3.342 1.00 96.06 228 ILE A C 1
ATOM 1725 O O . ILE A 1 228 ? 8.446 -0.803 2.451 1.00 96.06 228 ILE A O 1
ATOM 1729 N N . TRP A 1 229 ? 6.803 0.109 3.677 1.00 93.94 229 TRP A N 1
ATOM 1730 C CA . TRP A 1 229 ? 5.723 -0.603 2.998 1.00 93.94 229 TRP A CA 1
ATOM 1731 C C . TRP A 1 229 ? 5.567 -0.133 1.548 1.00 93.94 229 TRP A C 1
ATOM 1733 O O . TRP A 1 229 ? 5.515 -0.956 0.636 1.00 93.94 229 TRP A O 1
ATOM 1743 N N . TYR A 1 230 ? 5.579 1.180 1.307 1.00 93.81 230 TYR A N 1
ATOM 1744 C CA . TYR A 1 230 ? 5.519 1.708 -0.058 1.00 93.81 230 TYR A CA 1
ATOM 1745 C C . TYR A 1 230 ? 6.724 1.277 -0.909 1.00 93.81 230 TYR A C 1
ATOM 1747 O O . TYR A 1 230 ? 6.565 1.035 -2.103 1.00 93.81 230 TYR A O 1
ATOM 1755 N N . PHE A 1 231 ? 7.914 1.117 -0.320 1.00 95.75 231 PHE A N 1
ATOM 1756 C CA . PHE A 1 231 ? 9.072 0.561 -1.023 1.00 95.75 231 PHE A CA 1
ATOM 1757 C C . PHE A 1 231 ? 8.808 -0.880 -1.477 1.00 95.75 231 PHE A C 1
ATOM 1759 O O . PHE A 1 231 ? 9.043 -1.208 -2.642 1.00 95.75 231 PHE A O 1
ATOM 1766 N N . ALA A 1 232 ? 8.262 -1.724 -0.593 1.00 94.25 232 ALA A N 1
ATOM 1767 C CA . ALA A 1 232 ? 7.877 -3.092 -0.939 1.00 94.25 232 ALA A CA 1
ATOM 1768 C C . ALA A 1 232 ? 6.847 -3.128 -2.085 1.00 94.25 232 ALA A C 1
ATOM 1770 O O . ALA A 1 232 ? 6.960 -3.956 -2.985 1.00 94.25 232 ALA A O 1
ATOM 1771 N N . GLN A 1 233 ? 5.890 -2.194 -2.102 1.00 91.62 233 GLN A N 1
ATOM 1772 C CA . GLN A 1 233 ? 4.871 -2.115 -3.154 1.00 91.62 233 GLN A CA 1
ATOM 1773 C C . GLN A 1 233 ? 5.400 -1.586 -4.491 1.00 91.62 233 GLN A C 1
ATOM 1775 O O . GLN A 1 233 ? 5.028 -2.099 -5.544 1.00 91.62 233 GLN A O 1
ATOM 1780 N N . PHE A 1 234 ? 6.233 -0.545 -4.473 1.00 93.88 234 PHE A N 1
ATOM 1781 C CA . PHE A 1 234 ? 6.548 0.220 -5.681 1.00 93.88 234 PHE A CA 1
ATOM 1782 C C . PHE A 1 234 ? 7.942 -0.034 -6.255 1.00 93.88 234 PHE A C 1
ATOM 1784 O O . PHE A 1 234 ? 8.148 0.178 -7.450 1.00 93.88 234 PHE A O 1
ATOM 1791 N N . TRP A 1 235 ? 8.890 -0.488 -5.437 1.00 95.94 235 TRP A N 1
ATOM 1792 C CA . TRP A 1 235 ? 10.306 -0.558 -5.809 1.00 95.94 235 TRP A CA 1
ATOM 1793 C C . TRP A 1 235 ? 10.904 -1.957 -5.686 1.00 95.94 235 TRP A C 1
ATOM 1795 O O . TRP A 1 235 ? 11.820 -2.284 -6.437 1.00 95.94 235 TRP A O 1
ATOM 1805 N N . LEU A 1 236 ? 10.375 -2.815 -4.809 1.00 95.75 236 LEU A N 1
ATOM 1806 C CA . LEU A 1 236 ? 10.921 -4.158 -4.602 1.00 95.75 236 LEU A CA 1
ATOM 1807 C C . LEU A 1 236 ? 10.922 -5.044 -5.865 1.00 95.75 236 LEU A C 1
ATOM 1809 O O . LEU A 1 236 ? 11.969 -5.637 -6.132 1.00 95.75 236 LEU A O 1
ATOM 1813 N N . PRO A 1 237 ? 9.845 -5.134 -6.680 1.00 95.75 237 PRO A N 1
ATOM 1814 C CA . PRO A 1 237 ? 9.895 -5.923 -7.916 1.00 95.75 237 PRO A CA 1
ATOM 1815 C C . PRO A 1 237 ? 11.011 -5.447 -8.846 1.00 95.75 237 PRO A C 1
ATOM 1817 O O . PRO A 1 237 ? 11.749 -6.239 -9.425 1.00 95.75 237 PRO A O 1
ATOM 1820 N N . LYS A 1 238 ? 11.189 -4.130 -8.932 1.00 94.69 238 LYS A N 1
ATOM 1821 C CA . LYS A 1 238 ? 12.216 -3.538 -9.772 1.00 94.69 238 LYS A CA 1
ATOM 1822 C C . LYS A 1 238 ? 13.623 -3.765 -9.230 1.00 94.69 238 LYS A C 1
ATOM 1824 O O . LYS A 1 238 ? 14.500 -4.078 -10.020 1.00 94.69 238 LYS A O 1
ATOM 1829 N N . TYR A 1 239 ? 13.829 -3.711 -7.916 1.00 96.00 239 TYR A N 1
ATOM 1830 C CA . TYR A 1 239 ? 15.085 -4.127 -7.290 1.00 96.00 239 TYR A CA 1
ATOM 1831 C C . TYR A 1 239 ? 15.455 -5.574 -7.659 1.00 96.00 239 TYR A C 1
ATOM 1833 O O . TYR A 1 239 ? 16.594 -5.847 -8.045 1.00 96.00 239 TYR A O 1
ATOM 1841 N N . LEU A 1 240 ? 14.489 -6.500 -7.593 1.00 96.56 240 LEU A N 1
ATOM 1842 C CA . LEU A 1 240 ? 14.717 -7.890 -7.991 1.00 96.56 240 LEU A CA 1
ATOM 1843 C C . LEU A 1 240 ? 15.089 -8.000 -9.475 1.00 96.56 240 LEU A C 1
ATOM 1845 O O . LEU A 1 240 ? 15.981 -8.768 -9.828 1.00 96.56 240 LEU A O 1
ATOM 1849 N N . PHE A 1 241 ? 14.459 -7.202 -10.334 1.00 96.12 241 PHE A N 1
ATOM 1850 C CA . PHE A 1 241 ? 14.794 -7.161 -11.753 1.00 96.12 241 PHE A CA 1
ATOM 1851 C C . PHE A 1 241 ? 16.201 -6.599 -12.009 1.00 96.12 241 PHE A C 1
ATOM 1853 O O . PHE A 1 241 ? 17.016 -7.246 -12.657 1.00 96.12 241 PHE A O 1
ATOM 1860 N N . THR A 1 242 ? 16.506 -5.405 -11.490 1.00 93.25 242 THR A N 1
ATOM 1861 C CA . THR A 1 242 ? 17.717 -4.650 -11.852 1.00 93.25 242 THR A CA 1
ATOM 1862 C C . THR A 1 242 ? 18.970 -5.117 -11.122 1.00 93.25 242 THR A C 1
ATOM 1864 O O . THR A 1 242 ? 20.051 -5.064 -11.692 1.00 93.25 242 THR A O 1
ATOM 1867 N N . VAL A 1 243 ? 18.850 -5.526 -9.853 1.00 94.50 243 VAL A N 1
ATOM 1868 C CA . VAL A 1 243 ? 20.004 -5.898 -9.012 1.00 94.50 243 VAL A CA 1
ATOM 1869 C C . VAL A 1 243 ? 20.117 -7.409 -8.866 1.00 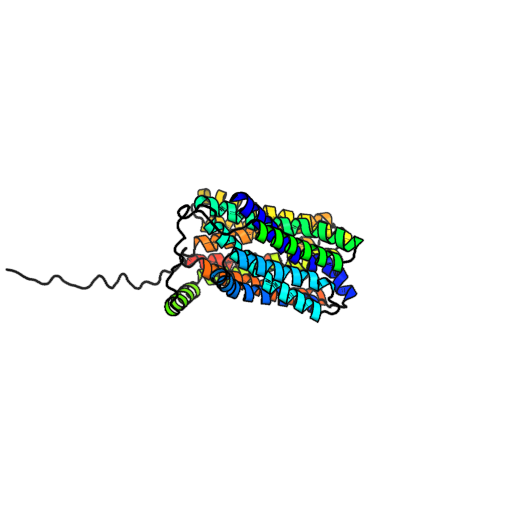94.50 243 VAL A C 1
ATOM 1871 O O . VAL A 1 243 ? 21.217 -7.955 -8.880 1.00 94.50 243 VAL A O 1
ATOM 1874 N N . ARG A 1 244 ? 18.984 -8.109 -8.724 1.00 94.56 244 ARG A N 1
ATOM 1875 C CA . ARG A 1 244 ? 18.974 -9.574 -8.568 1.00 94.56 244 ARG A CA 1
ATOM 1876 C C . ARG A 1 244 ? 18.863 -10.337 -9.884 1.00 94.56 244 ARG A C 1
ATOM 1878 O O . ARG A 1 244 ? 18.823 -11.563 -9.847 1.00 94.56 244 ARG A O 1
ATOM 1885 N N . ASN A 1 245 ? 18.842 -9.633 -11.018 1.00 93.94 245 ASN A N 1
ATOM 1886 C CA . ASN A 1 245 ? 18.746 -10.203 -12.365 1.00 93.94 245 ASN A CA 1
ATOM 1887 C C . ASN A 1 245 ? 17.563 -11.172 -12.534 1.00 93.94 245 ASN A C 1
ATOM 1889 O O . ASN A 1 245 ? 17.617 -12.118 -13.321 1.00 93.94 245 ASN A O 1
ATOM 1893 N N . VAL A 1 246 ? 16.483 -10.957 -11.778 1.00 96.62 246 VAL A N 1
ATOM 1894 C CA . VAL A 1 246 ? 15.251 -11.727 -11.935 1.00 96.62 246 VAL A CA 1
ATOM 1895 C C . VAL A 1 246 ? 14.601 -11.299 -13.245 1.00 96.62 246 VAL A C 1
ATOM 1897 O O . VAL A 1 246 ? 14.346 -10.118 -13.466 1.00 96.62 246 VAL A O 1
ATOM 1900 N N . SER A 1 247 ? 14.319 -12.257 -14.126 1.00 95.94 247 SER A N 1
ATOM 1901 C CA . SER A 1 247 ? 13.633 -11.969 -15.388 1.00 95.94 247 SER A CA 1
ATOM 1902 C C . SER A 1 247 ? 12.245 -11.366 -15.139 1.00 95.94 247 SER A C 1
ATOM 1904 O O . SER A 1 247 ? 11.641 -11.588 -14.090 1.00 95.94 247 SER A O 1
ATOM 1906 N N . GLN A 1 248 ? 11.685 -10.660 -16.129 1.00 94.19 248 GLN A N 1
ATOM 1907 C CA . GLN A 1 248 ? 10.319 -10.121 -16.037 1.00 94.19 248 GLN A CA 1
ATOM 1908 C C . GLN A 1 248 ? 9.316 -11.220 -15.639 1.00 94.19 248 GLN A C 1
ATOM 1910 O O . GLN A 1 248 ? 8.488 -11.000 -14.763 1.00 94.19 248 GLN A O 1
ATOM 1915 N N . GLY A 1 249 ? 9.443 -12.427 -16.209 1.00 93.88 249 GLY A N 1
ATOM 1916 C CA . GLY A 1 249 ? 8.626 -13.590 -15.844 1.00 93.88 249 GLY A CA 1
ATOM 1917 C C . GLY A 1 249 ? 8.853 -14.101 -14.413 1.00 93.88 249 GLY A C 1
ATOM 1918 O O . GLY A 1 249 ? 7.927 -14.574 -13.760 1.00 93.88 249 GLY A O 1
ATOM 1919 N N . GLY A 1 250 ? 10.070 -13.966 -13.888 1.00 95.00 250 GLY A N 1
ATOM 1920 C CA . GLY A 1 250 ? 10.407 -14.339 -12.516 1.00 95.00 250 GLY A CA 1
ATOM 1921 C C . GLY A 1 250 ? 9.842 -13.394 -11.450 1.00 95.00 250 GLY A C 1
ATOM 1922 O O . GLY A 1 250 ? 9.780 -13.774 -10.283 1.00 95.00 250 GLY A O 1
ATOM 1923 N N . LEU A 1 251 ? 9.373 -12.192 -11.811 1.00 96.06 251 LEU A N 1
ATOM 1924 C CA . LEU A 1 251 ? 8.812 -11.233 -10.845 1.00 96.06 251 LEU A CA 1
ATOM 1925 C C . LEU A 1 251 ? 7.510 -11.707 -10.181 1.00 96.06 251 LEU A C 1
ATOM 1927 O O . LEU A 1 251 ? 7.113 -11.148 -9.159 1.00 96.06 251 LEU A O 1
ATOM 1931 N N . GLY A 1 252 ? 6.899 -12.791 -10.671 1.00 93.81 252 GLY A N 1
ATOM 1932 C CA . GLY A 1 252 ? 5.835 -13.497 -9.953 1.00 93.81 252 GLY A CA 1
ATOM 1933 C C . GLY A 1 252 ? 6.251 -13.960 -8.546 1.00 93.81 252 GLY A C 1
ATOM 1934 O O . GLY A 1 252 ? 5.402 -14.054 -7.664 1.00 93.81 252 GLY A O 1
ATOM 1935 N N . LEU A 1 253 ? 7.554 -14.160 -8.294 1.00 94.38 253 LEU A N 1
ATOM 1936 C CA . LEU A 1 253 ? 8.100 -14.524 -6.977 1.00 94.38 253 LEU A CA 1
ATOM 1937 C C . LEU A 1 253 ? 7.820 -13.482 -5.883 1.00 94.38 253 LEU A C 1
ATOM 1939 O O . LEU A 1 253 ? 7.804 -13.831 -4.703 1.00 94.38 253 LEU A O 1
ATOM 1943 N N . VAL A 1 254 ? 7.550 -12.223 -6.250 1.00 94.88 254 VAL A N 1
ATOM 1944 C CA . VAL A 1 254 ? 7.178 -11.165 -5.294 1.00 94.88 254 VAL A CA 1
ATOM 1945 C C . VAL A 1 254 ? 5.902 -11.524 -4.520 1.00 94.88 254 VAL A C 1
ATOM 1947 O O . VAL A 1 254 ? 5.741 -11.088 -3.381 1.00 94.88 254 VAL A O 1
ATOM 1950 N N . ALA A 1 255 ? 5.037 -12.382 -5.073 1.00 95.06 255 ALA A N 1
ATOM 1951 C CA . ALA A 1 255 ? 3.859 -12.900 -4.379 1.00 95.06 255 ALA A CA 1
ATOM 1952 C C . ALA A 1 255 ? 4.192 -13.490 -2.996 1.00 95.06 255 ALA A C 1
ATOM 1954 O O . ALA A 1 255 ? 3.435 -13.288 -2.053 1.00 95.06 255 ALA A O 1
ATOM 1955 N N . VAL A 1 256 ? 5.346 -14.153 -2.837 1.00 95.81 256 VAL A N 1
ATOM 1956 C CA . VAL A 1 256 ? 5.780 -14.716 -1.543 1.00 95.81 256 VAL A CA 1
ATOM 1957 C C . VAL A 1 256 ? 6.020 -13.618 -0.502 1.00 95.81 256 VAL A C 1
ATOM 1959 O O . VAL A 1 256 ? 5.693 -13.792 0.671 1.00 95.81 256 VAL A O 1
ATOM 1962 N N . VAL A 1 257 ? 6.542 -12.466 -0.929 1.00 95.94 257 VAL A N 1
ATOM 1963 C CA . VAL A 1 257 ? 6.799 -11.326 -0.041 1.00 95.94 257 VAL A CA 1
ATOM 1964 C C . VAL A 1 257 ? 5.487 -10.692 0.422 1.00 95.94 257 VAL A C 1
ATOM 1966 O O . VAL A 1 257 ? 5.347 -10.375 1.604 1.00 95.94 257 VAL A O 1
ATOM 1969 N N . PHE A 1 258 ? 4.505 -10.547 -0.474 1.00 93.56 258 PHE A N 1
ATOM 1970 C CA . PHE A 1 258 ? 3.179 -10.046 -0.098 1.00 93.56 258 PHE A CA 1
ATOM 1971 C C . PHE A 1 258 ? 2.392 -11.048 0.747 1.00 93.56 258 PHE A C 1
ATOM 1973 O O . PHE A 1 258 ? 1.776 -10.641 1.724 1.00 93.56 258 PHE A O 1
ATOM 1980 N N . LEU A 1 259 ? 2.535 -12.352 0.503 1.00 94.75 259 LEU A N 1
ATOM 1981 C CA . LEU A 1 259 ? 1.968 -13.376 1.381 1.00 94.75 259 LEU A CA 1
ATOM 1982 C C . LEU A 1 259 ? 2.532 -13.274 2.808 1.00 94.75 259 LEU A C 1
ATOM 1984 O O . LEU A 1 259 ? 1.799 -13.390 3.789 1.00 94.75 259 LEU A O 1
ATOM 1988 N N . ALA A 1 260 ? 3.834 -13.014 2.951 1.00 95.75 260 ALA A N 1
ATOM 1989 C CA . ALA A 1 260 ? 4.434 -12.766 4.259 1.00 95.75 260 ALA A CA 1
ATOM 1990 C C . ALA A 1 260 ? 3.897 -11.479 4.915 1.00 95.75 260 ALA A C 1
ATOM 1992 O O . ALA A 1 260 ? 3.728 -11.433 6.135 1.00 95.75 260 ALA A O 1
ATOM 1993 N N . ALA A 1 261 ? 3.577 -10.456 4.118 1.00 93.38 261 ALA A N 1
ATOM 1994 C CA . ALA A 1 261 ? 2.904 -9.242 4.575 1.00 93.38 261 ALA A CA 1
ATOM 1995 C C . ALA A 1 261 ? 1.501 -9.544 5.140 1.00 93.38 261 ALA A C 1
ATOM 1997 O O . ALA A 1 261 ? 1.137 -9.056 6.210 1.00 93.38 261 ALA A O 1
ATOM 1998 N N . ASP A 1 262 ? 0.745 -10.409 4.463 1.00 90.44 262 ASP A N 1
ATOM 1999 C CA . ASP A 1 262 ? -0.589 -10.859 4.880 1.00 90.44 262 ASP A CA 1
ATOM 2000 C C . ASP A 1 262 ? -0.531 -11.544 6.252 1.00 90.44 262 ASP A C 1
ATOM 2002 O O . ASP A 1 262 ? -1.293 -11.229 7.172 1.00 90.44 262 ASP A O 1
ATOM 2006 N N . ILE A 1 263 ? 0.454 -12.430 6.421 1.00 93.00 263 ILE A N 1
ATOM 2007 C CA . ILE A 1 263 ? 0.749 -13.092 7.694 1.00 93.00 263 ILE A CA 1
ATOM 2008 C C . ILE A 1 263 ? 1.137 -12.058 8.763 1.00 93.00 263 ILE A C 1
ATOM 2010 O O . ILE A 1 263 ? 0.699 -12.169 9.909 1.00 93.00 263 ILE A O 1
ATOM 2014 N N . GLY A 1 264 ? 1.916 -11.033 8.411 1.00 92.94 264 GLY A N 1
ATOM 2015 C CA . GLY A 1 264 ? 2.337 -9.969 9.324 1.00 92.94 264 GLY A CA 1
ATOM 2016 C C . GLY A 1 264 ? 1.180 -9.143 9.884 1.00 92.94 264 GLY A C 1
ATOM 2017 O O . GLY A 1 264 ? 1.153 -8.886 11.091 1.00 92.94 264 GLY A O 1
ATOM 2018 N N . PHE A 1 265 ? 0.178 -8.804 9.066 1.00 88.12 265 PHE A N 1
ATOM 2019 C CA . PHE A 1 265 ? -1.039 -8.134 9.547 1.00 88.12 265 PHE A CA 1
ATOM 2020 C C . PHE A 1 265 ? -1.770 -8.957 10.620 1.00 88.12 265 PHE A C 1
ATOM 2022 O O . PHE A 1 265 ? -2.197 -8.416 11.642 1.00 88.12 265 PHE A O 1
ATOM 2029 N N . ILE A 1 266 ? -1.869 -10.275 10.428 1.00 89.25 266 ILE A N 1
ATOM 2030 C CA . ILE A 1 266 ? -2.539 -11.183 11.370 1.00 89.25 266 ILE A CA 1
ATOM 2031 C C . ILE A 1 266 ? -1.696 -11.359 12.640 1.00 89.25 266 ILE A C 1
ATOM 2033 O O . ILE A 1 266 ? -2.175 -11.150 13.760 1.00 89.25 266 ILE A O 1
ATOM 2037 N N . LEU A 1 267 ? -0.423 -11.729 12.481 1.00 91.50 267 LEU A N 1
ATOM 2038 C CA . LEU A 1 267 ? 0.468 -12.018 13.603 1.00 91.50 267 LEU A CA 1
ATOM 2039 C C . LEU A 1 267 ? 0.760 -10.777 14.446 1.00 91.50 267 LEU A C 1
ATOM 2041 O O . LEU A 1 267 ? 0.895 -10.907 15.660 1.00 91.50 267 LEU A O 1
ATOM 2045 N N . GLY A 1 268 ? 0.812 -9.584 13.849 1.00 90.38 268 GLY A N 1
ATOM 2046 C CA . GLY A 1 268 ? 1.047 -8.336 14.572 1.00 90.38 268 GLY A CA 1
ATOM 2047 C C . GLY A 1 268 ? -0.019 -8.043 15.627 1.00 90.38 268 GLY A C 1
ATOM 2048 O O . GLY A 1 268 ? 0.323 -7.656 16.748 1.00 90.38 268 GLY A O 1
ATOM 2049 N N . GLY A 1 269 ? -1.295 -8.269 15.299 1.00 87.50 269 GLY A N 1
ATOM 2050 C CA . GLY A 1 269 ? -2.401 -8.133 16.250 1.00 87.50 269 GLY A CA 1
ATOM 2051 C C . GLY A 1 269 ? -2.339 -9.197 17.345 1.00 87.50 269 GLY A C 1
ATOM 2052 O O . GLY A 1 269 ? -2.278 -8.873 18.532 1.00 87.50 269 GLY A O 1
ATOM 2053 N N . VAL A 1 270 ? -2.238 -10.468 16.939 1.00 91.25 270 VAL A N 1
ATOM 2054 C CA . VAL A 1 270 ? -2.204 -11.620 17.856 1.00 91.25 270 VAL A CA 1
ATOM 2055 C C . VAL A 1 270 ? -1.027 -11.545 18.835 1.00 91.25 270 VAL A C 1
ATOM 2057 O O . VAL A 1 270 ? -1.193 -11.820 20.025 1.00 91.25 270 VAL A O 1
ATOM 2060 N N . ALA A 1 271 ? 0.166 -11.180 18.359 1.00 91.94 271 ALA A N 1
ATOM 2061 C CA . ALA A 1 271 ? 1.361 -11.059 19.190 1.00 91.94 271 ALA A CA 1
ATOM 2062 C C . ALA A 1 271 ? 1.170 -10.006 20.283 1.00 91.94 271 ALA A C 1
ATOM 2064 O O . ALA A 1 271 ? 1.430 -10.283 21.456 1.00 91.94 271 ALA A O 1
ATOM 2065 N N . SER A 1 272 ? 0.653 -8.830 19.925 1.00 91.62 272 SER A N 1
ATOM 2066 C CA . SER A 1 272 ? 0.421 -7.784 20.912 1.00 91.62 272 SER A CA 1
ATOM 2067 C C . SER A 1 272 ? -0.708 -8.138 21.874 1.00 91.62 272 SER A C 1
ATOM 2069 O O . SER A 1 272 ? -0.557 -7.912 23.071 1.00 91.62 272 SER A O 1
ATOM 2071 N N . ASP A 1 273 ? -1.810 -8.726 21.411 1.00 89.88 273 ASP A N 1
ATOM 2072 C CA . ASP A 1 273 ? -2.932 -9.084 22.288 1.00 89.88 273 ASP A CA 1
ATOM 2073 C C . ASP A 1 273 ? -2.524 -10.143 23.326 1.00 89.88 273 ASP A C 1
ATOM 2075 O O . ASP A 1 273 ? -2.897 -10.046 24.494 1.00 89.88 273 ASP A O 1
ATOM 2079 N N . ARG A 1 274 ? -1.644 -11.087 22.960 1.00 92.75 274 ARG A N 1
ATOM 2080 C CA . ARG A 1 274 ? -1.042 -12.045 23.909 1.00 92.75 274 ARG A CA 1
ATOM 2081 C C . ARG A 1 274 ? -0.118 -11.392 24.941 1.00 92.75 274 ARG A C 1
ATOM 2083 O O . ARG A 1 274 ? 0.076 -11.944 26.025 1.00 92.75 274 ARG A O 1
ATOM 2090 N N . LEU A 1 275 ? 0.462 -10.234 24.627 1.00 93.38 275 LEU A N 1
ATOM 2091 C CA . LEU A 1 275 ? 1.307 -9.474 25.549 1.00 93.38 275 LEU A CA 1
ATOM 2092 C C . LEU A 1 275 ? 0.498 -8.572 26.493 1.00 93.38 275 LEU A C 1
ATOM 2094 O O . LEU A 1 275 ? 1.013 -8.226 27.558 1.00 93.38 275 LEU A O 1
ATOM 2098 N N . VAL A 1 276 ? -0.756 -8.225 26.168 1.00 93.69 276 VAL A N 1
ATOM 2099 C CA . VAL A 1 276 ? -1.598 -7.349 27.008 1.00 93.69 276 VAL A CA 1
ATOM 2100 C C . VAL A 1 276 ? -1.771 -7.897 28.434 1.00 93.69 276 VAL A C 1
ATOM 2102 O O . VAL A 1 276 ? -1.462 -7.149 29.367 1.00 93.69 276 VAL A O 1
ATOM 2105 N N . PRO A 1 277 ? -2.159 -9.174 28.661 1.00 94.19 277 PRO A N 1
ATOM 2106 C CA . PRO A 1 277 ? -2.292 -9.715 30.017 1.00 94.19 277 PRO A CA 1
ATOM 2107 C C . PRO A 1 277 ? -0.967 -9.730 30.787 1.00 94.19 277 PRO A C 1
ATOM 2109 O O . PRO A 1 277 ? -0.940 -9.475 31.990 1.00 94.19 277 PRO A O 1
ATOM 2112 N N . ARG A 1 278 ? 0.149 -9.988 30.089 1.00 94.56 278 ARG A N 1
ATOM 2113 C CA . ARG A 1 278 ? 1.489 -10.087 30.689 1.00 94.56 278 ARG A CA 1
ATOM 2114 C C . ARG A 1 278 ? 2.037 -8.725 31.111 1.00 94.56 278 ARG A C 1
ATOM 2116 O O . ARG A 1 278 ? 2.637 -8.604 32.171 1.00 94.56 278 ARG A O 1
ATOM 2123 N N . LEU A 1 279 ? 1.823 -7.695 30.293 1.00 92.69 279 LEU A N 1
ATOM 2124 C CA . LEU A 1 279 ? 2.350 -6.345 30.521 1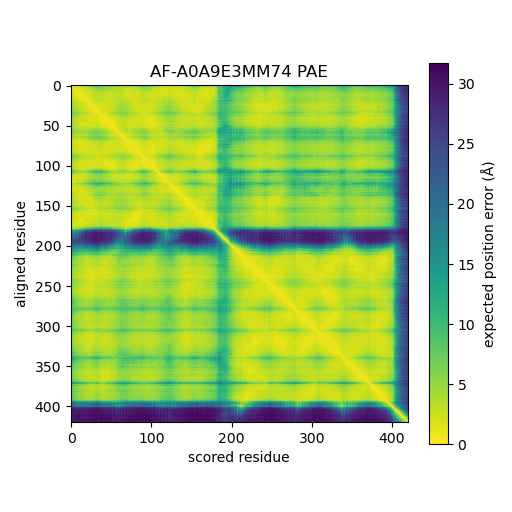.00 92.69 279 LEU A CA 1
ATOM 2125 C C . LEU A 1 279 ? 1.368 -5.419 31.252 1.00 92.69 279 LEU A C 1
ATOM 2127 O O . LEU A 1 279 ? 1.736 -4.287 31.582 1.00 92.69 279 LEU A O 1
ATOM 2131 N N . ARG A 1 280 ? 0.130 -5.885 31.484 1.00 90.56 280 ARG A N 1
ATOM 2132 C CA . ARG A 1 280 ? -0.971 -5.161 32.147 1.00 90.56 280 ARG A CA 1
ATOM 2133 C C . ARG A 1 280 ? -1.256 -3.780 31.540 1.00 90.56 280 ARG A C 1
ATOM 2135 O O . ARG A 1 280 ? -1.721 -2.871 32.220 1.00 90.56 280 ARG A O 1
ATOM 2142 N N . SER A 1 281 ? -0.918 -3.587 30.266 1.00 90.38 281 SER A N 1
ATOM 2143 C CA . SER A 1 281 ? -1.069 -2.312 29.569 1.00 90.38 281 SER A CA 1
ATOM 2144 C C . SER A 1 281 ? -1.073 -2.529 28.062 1.00 90.38 281 SER A C 1
ATOM 2146 O O . SER A 1 281 ? -0.076 -2.990 27.500 1.00 90.38 281 SER A O 1
ATOM 2148 N N . THR A 1 282 ? -2.160 -2.120 27.405 1.00 90.12 282 THR A N 1
ATOM 2149 C CA . THR A 1 282 ? -2.294 -2.179 25.943 1.00 90.12 282 THR A CA 1
ATOM 2150 C C . THR A 1 282 ? -1.177 -1.397 25.269 1.00 90.12 282 THR A C 1
ATOM 2152 O O . THR A 1 282 ? -0.439 -1.945 24.459 1.00 90.12 282 THR A O 1
ATOM 2155 N N . ARG A 1 283 ? -0.930 -0.157 25.710 1.00 90.31 283 ARG A N 1
ATOM 2156 C CA . ARG A 1 283 ? 0.167 0.675 25.197 1.00 90.31 283 ARG A CA 1
ATOM 2157 C C . ARG A 1 283 ? 1.525 -0.030 25.258 1.00 90.31 283 ARG A C 1
ATOM 2159 O O . ARG A 1 283 ? 2.263 -0.003 24.276 1.00 90.31 283 ARG A O 1
ATOM 2166 N N . ARG A 1 284 ? 1.881 -0.637 26.397 1.00 91.56 284 ARG A N 1
ATOM 2167 C CA . ARG A 1 284 ? 3.172 -1.336 26.536 1.00 91.56 284 ARG A CA 1
ATOM 2168 C C . ARG A 1 284 ? 3.249 -2.547 25.609 1.00 91.56 284 ARG A C 1
ATOM 2170 O O . ARG A 1 284 ? 4.283 -2.737 24.983 1.00 91.56 284 ARG A O 1
ATOM 2177 N N . ALA A 1 285 ? 2.165 -3.309 25.480 1.00 93.38 285 ALA A N 1
ATOM 2178 C CA . ALA A 1 285 ? 2.094 -4.442 24.562 1.00 93.38 285 ALA A CA 1
ATOM 2179 C C . ALA A 1 285 ? 2.299 -4.034 23.098 1.00 93.38 285 ALA A C 1
ATOM 2181 O O . ALA A 1 285 ? 3.134 -4.634 22.417 1.00 93.38 285 ALA A O 1
ATOM 2182 N N . ARG A 1 286 ? 1.644 -2.953 22.648 1.00 93.44 286 ARG A N 1
ATOM 2183 C CA . ARG A 1 286 ? 1.831 -2.412 21.292 1.00 93.44 286 ARG A CA 1
ATOM 2184 C C . ARG A 1 286 ? 3.284 -1.965 21.075 1.00 93.44 286 ARG A C 1
ATOM 2186 O O . ARG A 1 286 ? 3.900 -2.353 20.087 1.00 93.44 286 ARG A O 1
ATOM 2193 N N . LEU A 1 287 ? 3.865 -1.208 22.017 1.00 94.38 287 LEU A N 1
ATOM 2194 C CA . LEU A 1 287 ? 5.253 -0.721 21.927 1.00 94.38 287 LEU A CA 1
ATOM 2195 C C . LEU A 1 287 ? 6.294 -1.854 21.936 1.00 94.38 287 LEU A C 1
ATOM 2197 O O . LEU A 1 287 ? 7.246 -1.797 21.167 1.00 94.38 287 LEU A O 1
ATOM 2201 N N . VAL A 1 288 ? 6.124 -2.885 22.770 1.00 96.06 288 VAL A N 1
ATOM 2202 C CA . VAL A 1 288 ? 7.040 -4.042 22.810 1.00 96.06 288 VAL A CA 1
ATOM 2203 C C . VAL A 1 288 ? 6.934 -4.869 21.530 1.00 96.06 288 VAL A C 1
ATOM 2205 O O . VAL A 1 288 ? 7.954 -5.292 20.993 1.00 96.06 288 VAL A O 1
ATOM 2208 N N . THR A 1 289 ? 5.724 -5.048 20.996 1.00 96.31 289 THR A N 1
ATOM 2209 C CA . THR A 1 289 ? 5.531 -5.728 19.705 1.00 96.31 289 THR A CA 1
ATOM 2210 C C . THR A 1 289 ? 6.221 -4.961 18.579 1.00 96.31 289 THR A C 1
ATOM 2212 O O . THR A 1 289 ? 6.955 -5.547 17.787 1.00 96.31 289 THR A O 1
ATOM 2215 N N . MET A 1 290 ? 6.059 -3.636 18.550 1.00 97.25 290 MET A N 1
ATOM 2216 C CA . MET A 1 290 ? 6.744 -2.757 17.601 1.00 97.25 290 MET A CA 1
ATOM 2217 C C . MET A 1 290 ? 8.271 -2.795 17.763 1.00 97.25 290 MET A C 1
ATOM 2219 O O . MET A 1 290 ? 8.978 -2.846 16.762 1.00 97.25 290 MET A O 1
ATOM 2223 N N . LEU A 1 291 ? 8.798 -2.865 18.990 1.00 97.31 291 LEU A N 1
ATOM 2224 C CA . LEU A 1 291 ? 10.233 -3.064 19.224 1.00 97.31 291 LEU A CA 1
ATOM 2225 C C . LEU A 1 291 ? 10.731 -4.390 18.624 1.00 97.31 291 LEU A C 1
ATOM 2227 O O . LEU A 1 291 ? 11.758 -4.400 17.953 1.00 97.31 291 LEU A O 1
ATOM 2231 N N . GLY A 1 292 ? 9.990 -5.488 18.801 1.00 97.06 292 GLY A N 1
ATOM 2232 C CA . GLY A 1 292 ? 10.309 -6.767 18.156 1.00 97.06 292 GLY A CA 1
ATOM 2233 C C . GLY A 1 292 ? 10.300 -6.675 16.626 1.00 97.06 292 GLY A C 1
ATOM 2234 O O . GLY A 1 292 ? 11.205 -7.185 15.969 1.00 97.06 292 GLY A O 1
ATOM 2235 N N . CYS A 1 293 ? 9.336 -5.947 16.052 1.00 97.56 293 CYS A N 1
ATOM 2236 C CA . CYS A 1 293 ? 9.303 -5.673 14.613 1.00 97.56 293 CYS A CA 1
ATOM 2237 C C . CYS A 1 293 ? 10.520 -4.846 14.162 1.00 97.56 293 CYS A C 1
ATOM 2239 O O . CYS A 1 293 ? 11.100 -5.145 13.124 1.00 97.56 293 CYS A O 1
ATOM 2241 N N . ALA A 1 294 ? 10.951 -3.851 14.947 1.00 97.44 294 ALA A N 1
ATOM 2242 C CA . ALA A 1 294 ? 12.134 -3.040 14.648 1.00 97.44 294 ALA A CA 1
ATOM 2243 C C . ALA A 1 294 ? 13.425 -3.878 14.604 1.00 97.44 294 ALA A C 1
ATOM 2245 O O . ALA A 1 294 ? 14.277 -3.634 13.753 1.00 97.44 294 ALA A O 1
ATOM 2246 N N . VAL A 1 295 ? 13.550 -4.897 15.463 1.00 97.00 295 VAL A N 1
ATOM 2247 C CA . VAL A 1 295 ? 14.679 -5.845 15.427 1.00 97.00 295 VAL A CA 1
ATOM 2248 C C . VAL A 1 295 ? 14.683 -6.651 14.127 1.00 97.00 295 VAL A C 1
ATOM 2250 O O . VAL A 1 295 ? 15.727 -6.798 13.503 1.00 97.00 295 VAL A O 1
ATOM 2253 N N . LEU A 1 296 ? 13.524 -7.135 13.675 1.00 97.38 296 LEU A N 1
ATOM 2254 C CA . LEU A 1 296 ? 13.426 -7.854 12.399 1.00 97.38 296 LEU A CA 1
ATOM 2255 C C . LEU A 1 296 ? 13.669 -6.935 11.193 1.00 97.38 296 LEU A C 1
ATOM 2257 O O . LEU A 1 296 ? 14.329 -7.331 10.236 1.00 97.38 296 LEU A O 1
ATOM 2261 N N . LEU A 1 297 ? 13.194 -5.688 11.252 1.00 96.75 297 LEU A N 1
ATOM 2262 C CA . LEU A 1 297 ? 13.468 -4.657 10.246 1.00 96.75 297 LEU A CA 1
ATOM 2263 C C . LEU A 1 297 ? 14.965 -4.313 10.158 1.00 96.75 297 LEU A C 1
ATOM 2265 O O . LEU A 1 297 ? 15.429 -3.912 9.092 1.00 96.75 297 LEU A O 1
ATOM 2269 N N . ALA A 1 298 ? 15.744 -4.531 11.226 1.00 96.81 298 ALA A N 1
ATOM 2270 C CA . ALA A 1 298 ? 17.198 -4.357 11.207 1.00 96.81 298 ALA A CA 1
ATOM 2271 C C . ALA A 1 298 ? 17.926 -5.329 10.263 1.00 96.81 298 ALA A C 1
ATOM 2273 O O . ALA A 1 298 ? 19.080 -5.090 9.916 1.00 96.81 298 ALA A O 1
ATOM 2274 N N . LEU A 1 299 ? 17.249 -6.383 9.793 1.00 96.81 299 LEU A N 1
ATOM 2275 C CA . LEU A 1 299 ? 17.773 -7.311 8.790 1.00 96.81 299 LEU A CA 1
ATOM 2276 C C . LEU A 1 299 ? 17.721 -6.748 7.359 1.00 96.81 299 LEU A C 1
ATOM 2278 O O . LEU A 1 299 ? 18.293 -7.357 6.457 1.00 96.81 299 LEU A O 1
ATOM 2282 N N . ALA A 1 300 ? 17.070 -5.601 7.125 1.00 97.31 300 ALA A N 1
ATOM 2283 C CA . ALA A 1 300 ? 16.908 -5.020 5.790 1.00 97.31 300 ALA A CA 1
ATOM 2284 C C . ALA A 1 300 ? 18.219 -4.854 4.990 1.00 97.31 300 ALA A C 1
ATOM 2286 O 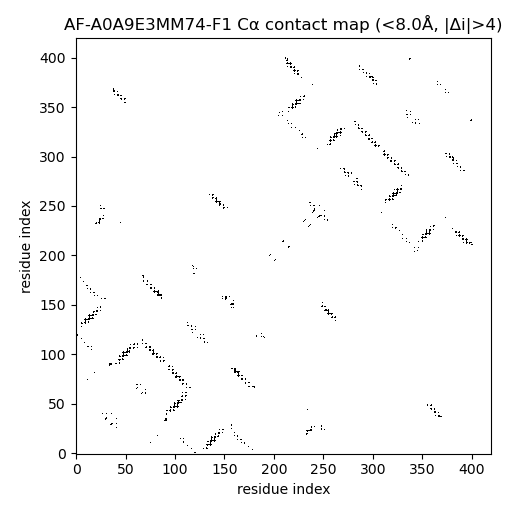O . ALA A 1 300 ? 18.219 -5.233 3.819 1.00 97.31 300 ALA A O 1
ATOM 2287 N N . PRO A 1 301 ? 19.355 -4.401 5.563 1.00 97.31 301 PRO A N 1
ATOM 2288 C CA . PRO A 1 301 ? 20.613 -4.289 4.818 1.00 97.31 301 PRO A CA 1
ATOM 2289 C C . PRO A 1 301 ? 21.111 -5.632 4.264 1.00 97.31 301 PRO A C 1
ATOM 2291 O O . PRO A 1 301 ? 21.698 -5.679 3.185 1.00 97.31 301 PRO A O 1
ATOM 2294 N N . LEU A 1 302 ? 20.825 -6.747 4.949 1.00 96.69 302 LEU A N 1
ATOM 2295 C CA . LEU A 1 302 ? 21.222 -8.085 4.497 1.00 96.69 302 LEU A CA 1
ATOM 2296 C C . LEU A 1 302 ? 20.520 -8.493 3.194 1.00 96.69 302 LEU A C 1
ATOM 2298 O O . LEU A 1 302 ? 21.041 -9.345 2.472 1.00 96.69 302 LEU A O 1
ATOM 2302 N N . ILE A 1 303 ? 19.378 -7.868 2.868 1.00 96.44 303 ILE A N 1
ATOM 2303 C CA . ILE A 1 303 ? 18.688 -8.061 1.586 1.00 96.44 303 ILE A CA 1
ATOM 2304 C C . ILE A 1 303 ? 19.606 -7.658 0.439 1.00 96.44 303 ILE A C 1
ATOM 2306 O O . ILE A 1 303 ? 19.640 -8.380 -0.543 1.00 96.44 303 ILE A O 1
ATOM 2310 N N . ALA A 1 304 ? 20.359 -6.561 0.555 1.00 93.25 304 ALA A N 1
ATOM 2311 C CA . ALA A 1 304 ? 21.286 -6.121 -0.487 1.00 93.25 304 ALA A CA 1
ATOM 2312 C C . ALA A 1 304 ? 22.587 -6.937 -0.504 1.00 93.25 304 ALA A C 1
ATOM 2314 O O . ALA A 1 304 ? 23.093 -7.272 -1.571 1.00 93.25 304 ALA A O 1
ATOM 2315 N N . LEU A 1 305 ? 23.092 -7.302 0.678 1.00 92.56 305 LEU A N 1
ATOM 2316 C CA . LEU A 1 305 ? 24.424 -7.893 0.842 1.00 92.56 305 LEU A CA 1
ATOM 2317 C C . LEU A 1 305 ? 24.502 -9.388 0.504 1.00 92.56 305 LEU A C 1
ATOM 2319 O O . LEU A 1 305 ? 25.568 -9.883 0.145 1.00 92.56 305 LEU A O 1
ATOM 2323 N N . THR A 1 306 ? 23.407 -10.141 0.646 1.00 94.25 306 THR A N 1
ATOM 2324 C CA . THR A 1 306 ? 23.443 -11.586 0.368 1.00 94.25 306 THR A CA 1
ATOM 2325 C C . THR A 1 306 ? 23.576 -11.861 -1.136 1.00 94.25 306 THR A C 1
ATOM 2327 O O . THR A 1 306 ? 22.891 -11.209 -1.919 1.00 94.25 306 THR A O 1
ATOM 2330 N N . PRO A 1 307 ? 24.387 -12.829 -1.596 1.00 91.94 307 PRO A N 1
ATOM 2331 C CA . PRO A 1 307 ? 24.457 -13.181 -3.018 1.00 91.94 307 PRO A CA 1
ATOM 2332 C C . PRO A 1 307 ? 23.297 -14.085 -3.475 1.00 91.94 307 PRO A C 1
ATOM 2334 O O . PRO A 1 307 ? 23.030 -14.196 -4.668 1.00 91.94 307 PRO A O 1
ATOM 2337 N N . SER A 1 308 ? 22.596 -14.745 -2.546 1.00 96.25 308 SER A N 1
ATOM 2338 C CA . SER A 1 308 ? 21.545 -15.715 -2.871 1.00 96.25 308 SER A CA 1
ATOM 2339 C C . SER A 1 308 ? 20.183 -15.044 -3.045 1.00 96.25 308 SER A C 1
ATOM 2341 O O . SER A 1 308 ? 19.673 -14.409 -2.119 1.00 96.25 308 SER A O 1
ATOM 2343 N N . LEU A 1 309 ? 19.544 -15.255 -4.202 1.00 95.38 309 LEU A N 1
ATOM 2344 C CA . LEU A 1 309 ? 18.177 -14.788 -4.466 1.00 95.38 309 LEU A CA 1
ATOM 2345 C C . LEU A 1 309 ? 17.179 -15.340 -3.437 1.00 95.38 309 LEU A C 1
ATOM 2347 O O . LEU A 1 309 ? 16.337 -14.596 -2.940 1.00 95.38 309 LEU A O 1
ATOM 2351 N N . LEU A 1 310 ? 17.293 -16.623 -3.082 1.00 96.75 310 LEU A N 1
ATOM 2352 C CA . LEU A 1 310 ? 16.400 -17.259 -2.111 1.00 96.75 310 LEU A CA 1
ATOM 2353 C C . LEU A 1 310 ? 16.509 -16.585 -0.737 1.00 96.75 310 LEU A C 1
ATOM 2355 O O . LEU A 1 310 ? 15.494 -16.256 -0.125 1.00 96.75 310 LEU A O 1
ATOM 2359 N N . VAL A 1 311 ? 17.738 -16.330 -0.277 1.00 96.94 311 VAL A N 1
ATOM 2360 C CA . VAL A 1 311 ? 17.985 -15.645 1.000 1.00 96.94 311 VAL A CA 1
ATOM 2361 C C . VAL A 1 311 ? 17.491 -14.198 0.932 1.00 96.94 311 VAL A C 1
ATOM 2363 O O . VAL A 1 311 ? 16.844 -13.734 1.867 1.00 96.94 311 VAL A O 1
ATOM 2366 N N . SER A 1 312 ? 17.700 -13.506 -0.193 1.00 96.44 312 SER A N 1
ATOM 2367 C CA . SER A 1 312 ? 17.175 -12.154 -0.423 1.00 96.44 312 SER A CA 1
ATOM 2368 C C . SER A 1 312 ? 15.652 -12.096 -0.307 1.00 96.44 312 SER A C 1
ATOM 2370 O O . SER A 1 312 ? 15.123 -11.176 0.314 1.00 96.44 312 SER A O 1
ATOM 2372 N N . LEU A 1 313 ? 14.944 -13.068 -0.891 1.00 97.31 313 LEU A N 1
ATOM 2373 C CA . LEU A 1 313 ? 13.483 -13.158 -0.840 1.00 97.31 313 LEU A CA 1
ATOM 2374 C C . LEU A 1 313 ? 12.984 -13.512 0.562 1.00 97.31 313 LEU A C 1
ATOM 2376 O O . LEU A 1 313 ? 12.007 -12.923 1.021 1.00 97.31 313 LEU A O 1
ATOM 2380 N N . ALA A 1 314 ? 13.659 -14.423 1.266 1.00 98.00 314 ALA A N 1
ATOM 2381 C CA . ALA A 1 314 ? 13.325 -14.772 2.646 1.00 98.00 314 ALA A CA 1
ATOM 2382 C C . ALA A 1 314 ? 13.496 -13.573 3.595 1.00 98.00 314 ALA A C 1
ATOM 2384 O O . ALA A 1 314 ? 12.623 -13.293 4.420 1.00 98.00 314 ALA A O 1
ATOM 2385 N N . LEU A 1 315 ? 14.583 -12.812 3.438 1.00 97.94 315 LEU A N 1
ATOM 2386 C CA . LEU A 1 315 ? 14.821 -11.583 4.194 1.00 97.94 315 LEU A CA 1
ATOM 2387 C C . LEU A 1 315 ? 13.798 -10.495 3.844 1.00 97.94 315 LEU A C 1
ATOM 2389 O O . LEU A 1 315 ? 13.210 -9.915 4.753 1.00 97.94 315 LEU A O 1
ATOM 2393 N N . ALA A 1 316 ? 13.515 -10.263 2.557 1.00 97.56 316 ALA A N 1
ATOM 2394 C CA . ALA A 1 316 ? 12.489 -9.309 2.128 1.00 97.56 316 ALA A CA 1
ATOM 2395 C C . ALA A 1 316 ? 11.096 -9.678 2.666 1.00 97.56 316 ALA A C 1
ATOM 2397 O O . ALA A 1 316 ? 10.360 -8.807 3.129 1.00 97.56 316 ALA A O 1
ATOM 2398 N N . SER A 1 317 ? 10.760 -10.970 2.681 1.00 97.88 317 SER A N 1
ATOM 2399 C CA . SER A 1 317 ? 9.524 -11.494 3.275 1.00 97.88 317 SER A CA 1
ATOM 2400 C C . SER A 1 317 ? 9.469 -11.236 4.781 1.00 97.88 317 SER A C 1
ATOM 2402 O O . SER A 1 317 ? 8.459 -10.759 5.290 1.00 97.88 317 SER A O 1
ATOM 2404 N N . THR A 1 318 ? 10.575 -11.469 5.491 1.00 98.19 318 THR A N 1
ATOM 2405 C CA . THR A 1 318 ? 10.681 -11.246 6.943 1.00 98.19 318 THR A CA 1
ATOM 2406 C C . THR A 1 318 ? 10.543 -9.764 7.298 1.00 98.19 318 THR A C 1
ATOM 2408 O O . THR A 1 318 ? 9.789 -9.406 8.202 1.00 98.19 318 THR A O 1
ATOM 2411 N N . VAL A 1 319 ? 11.222 -8.889 6.553 1.00 97.88 319 VAL A N 1
ATOM 2412 C CA . VAL A 1 319 ? 11.145 -7.429 6.709 1.00 97.88 319 VAL A CA 1
ATOM 2413 C C . VAL A 1 319 ? 9.730 -6.925 6.416 1.00 97.88 319 VAL A C 1
ATOM 2415 O O . VAL A 1 319 ? 9.188 -6.140 7.190 1.00 97.88 319 VAL A O 1
ATOM 2418 N N . THR A 1 320 ? 9.086 -7.413 5.355 1.00 96.50 320 THR A N 1
ATOM 2419 C CA . THR A 1 320 ? 7.719 -6.996 4.990 1.00 96.50 320 THR A CA 1
ATOM 2420 C C . THR A 1 320 ? 6.675 -7.495 5.998 1.00 96.50 320 THR A C 1
ATOM 2422 O O . THR A 1 320 ? 5.756 -6.756 6.362 1.00 96.50 320 THR A O 1
ATOM 2425 N N . LEU A 1 321 ? 6.844 -8.710 6.526 1.00 97.06 321 LEU A N 1
ATOM 2426 C CA . LEU A 1 321 ? 6.038 -9.245 7.627 1.00 97.06 321 LEU A CA 1
ATOM 2427 C C . LEU A 1 321 ? 6.172 -8.369 8.879 1.00 97.06 321 LEU A C 1
ATOM 2429 O O . LEU A 1 321 ? 5.173 -7.963 9.472 1.00 97.06 321 LEU A O 1
ATOM 2433 N N . ALA A 1 322 ? 7.401 -8.032 9.271 1.00 97.81 322 ALA A N 1
ATOM 2434 C CA . ALA A 1 322 ? 7.648 -7.173 10.425 1.00 97.81 322 ALA A CA 1
ATOM 2435 C C . ALA A 1 322 ? 7.066 -5.763 10.229 1.00 97.81 322 ALA A C 1
ATOM 2437 O O . ALA A 1 322 ? 6.466 -5.205 11.148 1.00 97.81 322 ALA A O 1
ATOM 2438 N N . GLN A 1 323 ? 7.182 -5.205 9.023 1.00 97.06 323 GLN A N 1
ATOM 2439 C CA . GLN A 1 323 ? 6.630 -3.897 8.679 1.00 97.06 323 GLN A CA 1
ATOM 2440 C C . GLN A 1 323 ? 5.098 -3.862 8.779 1.00 97.06 323 GLN A C 1
ATOM 2442 O O . GLN A 1 323 ? 4.521 -2.922 9.325 1.00 97.06 323 GLN A O 1
ATOM 2447 N N . THR A 1 324 ? 4.407 -4.882 8.279 1.00 93.94 324 THR A N 1
ATOM 2448 C CA . THR A 1 324 ? 2.937 -4.945 8.349 1.00 93.94 324 THR A CA 1
ATOM 2449 C C . THR A 1 324 ? 2.436 -5.224 9.768 1.00 93.94 324 THR A C 1
ATOM 2451 O O . THR A 1 324 ? 1.454 -4.617 10.213 1.00 93.94 324 THR A O 1
ATOM 2454 N N . ALA A 1 325 ? 3.161 -6.035 10.543 1.00 95.00 325 ALA A N 1
ATOM 2455 C CA . ALA A 1 325 ? 2.915 -6.199 11.975 1.00 95.00 325 ALA A CA 1
ATOM 2456 C C . ALA A 1 325 ? 3.097 -4.877 12.750 1.00 95.00 325 ALA A C 1
ATOM 2458 O O . ALA A 1 325 ? 2.280 -4.543 13.618 1.00 95.00 325 ALA A O 1
ATOM 2459 N N . TRP A 1 326 ? 4.115 -4.083 12.403 1.00 96.44 326 TRP A N 1
ATOM 2460 C CA . TRP A 1 326 ? 4.328 -2.735 12.937 1.00 96.44 326 TRP A CA 1
ATOM 2461 C C . TRP A 1 326 ? 3.158 -1.797 12.613 1.00 96.44 326 TRP A C 1
ATOM 2463 O O . TRP A 1 326 ? 2.610 -1.148 13.511 1.00 96.44 326 TRP A O 1
ATOM 2473 N N . MET A 1 327 ? 2.723 -1.752 11.350 1.00 93.69 327 MET A N 1
ATOM 2474 C CA . MET A 1 327 ? 1.599 -0.913 10.917 1.00 93.69 327 MET A CA 1
ATOM 2475 C C . MET A 1 327 ? 0.297 -1.285 11.634 1.00 93.69 327 MET A C 1
ATOM 2477 O O . MET A 1 327 ? -0.439 -0.400 12.074 1.00 93.69 327 MET A O 1
ATOM 2481 N N . THR A 1 328 ? 0.042 -2.583 11.826 1.00 91.00 328 THR A N 1
ATOM 2482 C CA . THR A 1 328 ? -1.116 -3.086 12.585 1.00 91.00 328 THR A CA 1
ATOM 2483 C C . THR A 1 328 ? -1.136 -2.523 14.002 1.00 91.00 328 THR A C 1
ATOM 2485 O O . THR A 1 328 ? -2.152 -1.997 14.456 1.00 91.00 328 THR A O 1
ATOM 2488 N N . ASN A 1 329 ? 0.007 -2.564 14.688 1.00 93.06 329 ASN A N 1
ATOM 2489 C CA . ASN A 1 329 ? 0.127 -2.067 16.055 1.00 93.06 329 ASN A CA 1
ATOM 2490 C C . ASN A 1 329 ? 0.085 -0.540 16.143 1.00 93.06 329 ASN A C 1
ATOM 2492 O O . ASN A 1 329 ? -0.458 -0.008 17.108 1.00 93.06 329 ASN A O 1
ATOM 2496 N N . THR A 1 330 ? 0.592 0.168 15.134 1.00 92.81 330 THR A N 1
ATOM 2497 C CA . THR A 1 330 ? 0.496 1.633 15.059 1.00 92.81 330 THR A CA 1
ATOM 2498 C C . THR A 1 330 ? -0.954 2.083 14.854 1.00 92.81 330 THR A C 1
ATOM 2500 O O . THR A 1 330 ? -1.409 3.019 15.513 1.00 92.81 330 THR A O 1
ATOM 2503 N N . ASN A 1 331 ? -1.711 1.386 14.000 1.00 89.12 331 ASN A N 1
ATOM 2504 C CA . ASN A 1 331 ? -3.141 1.634 13.805 1.00 89.12 331 ASN A CA 1
ATOM 2505 C C . ASN A 1 331 ? -3.950 1.316 15.068 1.00 89.12 331 ASN A C 1
ATOM 2507 O O . ASN A 1 331 ? -4.743 2.146 15.505 1.00 89.12 331 ASN A O 1
ATOM 2511 N N . ALA A 1 332 ? -3.713 0.158 15.692 1.00 87.38 332 ALA A N 1
ATOM 2512 C CA . ALA A 1 332 ? -4.361 -0.201 16.953 1.00 87.38 332 ALA A CA 1
ATOM 2513 C C . ALA A 1 332 ? -4.046 0.819 18.059 1.00 87.38 332 ALA A C 1
ATOM 2515 O O . ALA A 1 332 ? -4.943 1.251 18.774 1.00 87.38 332 ALA A O 1
ATOM 2516 N N . TYR A 1 333 ? -2.802 1.297 18.137 1.00 90.25 333 TYR A N 1
ATOM 2517 C CA . TYR A 1 333 ? -2.419 2.327 19.096 1.00 90.25 333 TYR A CA 1
ATOM 2518 C C . TYR A 1 333 ? -3.159 3.655 18.875 1.00 90.25 333 TYR A C 1
ATOM 2520 O O . TYR A 1 333 ? -3.547 4.295 19.848 1.00 90.25 333 TYR A O 1
ATOM 2528 N N . ALA A 1 334 ? -3.403 4.064 17.625 1.00 87.56 334 ALA A N 1
ATOM 2529 C CA . ALA A 1 334 ? -4.236 5.233 17.336 1.00 87.56 334 ALA A CA 1
ATOM 2530 C C . ALA A 1 334 ? -5.680 5.046 17.830 1.00 87.56 334 ALA A C 1
ATOM 2532 O O . ALA A 1 334 ? -6.250 5.968 18.408 1.00 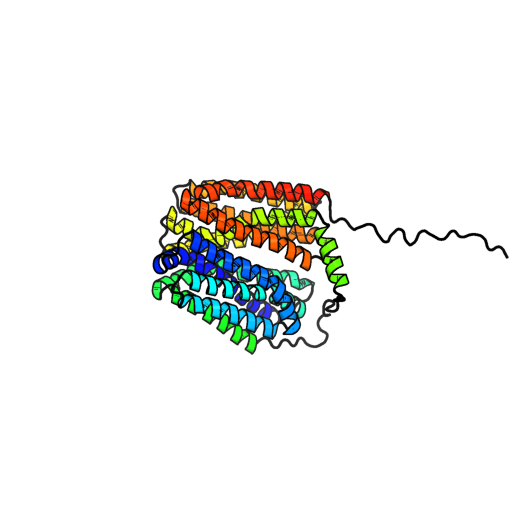87.56 334 ALA A O 1
ATOM 2533 N N . ILE A 1 335 ? -6.242 3.848 17.656 1.00 85.12 335 ILE A N 1
ATOM 2534 C CA . ILE A 1 335 ? -7.586 3.501 18.138 1.00 85.12 335 ILE A CA 1
ATOM 2535 C C . ILE A 1 335 ? -7.644 3.517 19.672 1.00 85.12 335 ILE A C 1
ATOM 2537 O O . ILE A 1 335 ? -8.607 4.026 20.238 1.00 85.12 335 ILE A O 1
ATOM 2541 N N . ASP A 1 336 ? -6.602 3.021 20.342 1.00 86.06 336 ASP A N 1
ATOM 2542 C CA . ASP A 1 336 ? -6.539 2.942 21.805 1.00 86.06 336 ASP A CA 1
ATOM 2543 C C . ASP A 1 336 ? -6.458 4.327 22.482 1.00 86.06 336 ASP A C 1
ATOM 2545 O O . ASP A 1 336 ? -6.893 4.483 23.623 1.00 86.06 336 ASP A O 1
ATOM 2549 N N . VAL A 1 337 ? -5.864 5.332 21.822 1.00 87.12 337 VAL A N 1
ATOM 2550 C CA . VAL A 1 337 ? -5.602 6.654 22.433 1.00 87.12 337 VAL A CA 1
ATOM 2551 C C . VAL A 1 337 ? -6.562 7.753 21.996 1.00 87.12 337 VAL A C 1
ATOM 2553 O O . VAL A 1 337 ? -6.659 8.769 22.685 1.00 87.12 337 VAL A O 1
ATOM 2556 N N . VAL A 1 338 ? -7.232 7.605 20.852 1.00 82.88 338 VAL A N 1
ATOM 2557 C CA . VAL A 1 338 ? -8.136 8.630 20.323 1.00 82.88 338 VAL A CA 1
ATOM 2558 C C . VAL A 1 338 ? -9.583 8.325 20.731 1.00 82.88 338 VAL A C 1
ATOM 2560 O O . VAL A 1 338 ? -10.060 7.216 20.495 1.00 82.88 338 VAL A O 1
ATOM 2563 N N . PRO A 1 339 ? -10.324 9.302 21.289 1.00 81.19 339 PRO A N 1
ATOM 2564 C CA . PRO A 1 339 ? -11.753 9.163 21.557 1.00 81.19 339 PRO A CA 1
ATOM 2565 C C . PRO A 1 339 ? -12.561 8.760 20.316 1.00 81.19 339 PRO A C 1
ATOM 2567 O O . PRO A 1 339 ? -12.337 9.277 19.219 1.00 81.19 339 PRO A O 1
ATOM 2570 N N . GLN A 1 340 ? -13.536 7.864 20.495 1.00 72.12 340 GLN A N 1
ATOM 2571 C CA . GLN A 1 340 ? -14.328 7.290 19.397 1.00 72.12 340 GLN A CA 1
ATOM 2572 C C . GLN A 1 340 ? -15.077 8.359 18.578 1.00 72.12 340 GLN A C 1
ATOM 2574 O O . GLN A 1 340 ? -15.153 8.252 17.356 1.00 72.12 340 GLN A O 1
ATOM 2579 N N . ASP A 1 341 ? -15.526 9.449 19.213 1.00 72.31 341 ASP A N 1
ATOM 2580 C CA . ASP A 1 341 ? -16.195 10.589 18.564 1.00 72.31 341 ASP A CA 1
ATOM 2581 C C . ASP A 1 341 ? -15.275 11.391 17.623 1.00 72.31 341 ASP A C 1
ATOM 2583 O O . ASP A 1 341 ? -15.748 12.242 16.868 1.00 72.31 341 ASP A O 1
ATOM 2587 N N . ARG A 1 342 ? -13.957 11.160 17.664 1.00 76.31 342 ARG A N 1
ATOM 2588 C CA . ARG A 1 342 ? -12.940 11.889 16.875 1.00 76.31 342 ARG A CA 1
ATOM 2589 C C . ARG A 1 342 ? -12.018 10.970 16.087 1.00 76.31 342 ARG A C 1
ATOM 2591 O O . ARG A 1 342 ? -11.190 11.462 15.318 1.00 76.31 342 ARG A O 1
ATOM 2598 N N . LEU A 1 343 ? -12.168 9.658 16.257 1.00 72.38 343 LEU A N 1
ATOM 2599 C CA . LEU A 1 343 ? -11.279 8.650 15.700 1.00 72.38 343 LEU A CA 1
ATOM 2600 C C . LEU A 1 343 ? -11.177 8.748 14.175 1.00 72.38 343 LEU A C 1
ATOM 2602 O O . LEU A 1 343 ? -10.069 8.769 13.654 1.00 72.38 343 LEU A O 1
ATOM 2606 N N . GLY A 1 344 ? -12.299 8.901 13.464 1.00 66.88 344 GLY A N 1
ATOM 2607 C CA . GLY A 1 344 ? -12.300 9.001 11.998 1.00 66.88 344 GLY A CA 1
ATOM 2608 C C . GLY A 1 344 ? -11.446 10.159 11.463 1.00 66.88 344 GLY A C 1
ATOM 2609 O O . GLY A 1 344 ? -10.570 9.954 10.624 1.00 66.88 344 GLY A O 1
ATOM 2610 N N . THR A 1 345 ? -11.636 11.371 11.994 1.00 75.19 345 THR A N 1
ATOM 2611 C CA . THR A 1 345 ? -10.860 12.557 11.586 1.00 75.19 345 THR A CA 1
ATOM 2612 C C . THR A 1 345 ? -9.387 12.437 11.986 1.00 75.19 345 THR A C 1
ATOM 2614 O O . THR A 1 345 ? -8.505 12.786 11.202 1.00 75.19 345 THR A O 1
ATOM 2617 N N . ALA A 1 346 ? -9.098 11.902 13.177 1.00 80.25 346 ALA A N 1
ATOM 2618 C CA . ALA A 1 346 ? -7.724 11.699 13.629 1.00 80.25 346 ALA A CA 1
ATOM 2619 C C . ALA A 1 346 ? -6.987 10.655 12.780 1.00 80.25 346 ALA A C 1
ATOM 2621 O O . ALA A 1 346 ? -5.845 10.890 12.395 1.00 80.25 346 ALA A O 1
ATOM 2622 N N . VAL A 1 347 ? -7.637 9.537 12.440 1.00 76.81 347 VAL A N 1
ATOM 2623 C CA . VAL A 1 347 ? -7.078 8.513 11.544 1.00 76.81 347 VAL A CA 1
ATOM 2624 C C . VAL A 1 347 ? -6.844 9.086 10.149 1.00 76.81 347 VAL A C 1
ATOM 2626 O O . VAL A 1 347 ? -5.802 8.800 9.566 1.00 76.81 347 VAL A O 1
ATOM 2629 N N . GLY A 1 348 ? -7.735 9.944 9.641 1.00 74.88 348 GLY A N 1
ATOM 2630 C CA . GLY A 1 348 ? -7.520 10.665 8.382 1.00 74.88 348 GLY A CA 1
ATOM 2631 C C . GLY A 1 348 ? -6.254 11.530 8.407 1.00 74.88 348 GLY A C 1
ATOM 2632 O O . GLY A 1 348 ? -5.399 11.407 7.532 1.00 74.88 348 GLY A O 1
ATOM 2633 N N . PHE A 1 349 ? -6.078 12.347 9.450 1.00 83.50 349 PHE A N 1
ATOM 2634 C CA . PHE A 1 349 ? -4.877 13.174 9.621 1.00 83.50 349 PHE A CA 1
ATOM 2635 C C . PHE A 1 349 ? -3.597 12.342 9.814 1.00 83.50 349 PHE A C 1
ATOM 2637 O O . PHE A 1 349 ? -2.558 12.631 9.226 1.00 83.50 349 PHE A O 1
ATOM 2644 N N . ILE A 1 350 ? -3.667 11.268 10.601 1.00 87.12 350 ILE A N 1
ATOM 2645 C CA . ILE A 1 350 ? -2.562 10.321 10.790 1.00 87.12 350 ILE A CA 1
ATOM 2646 C C . ILE A 1 350 ? -2.196 9.639 9.459 1.00 87.12 350 ILE A C 1
ATOM 2648 O O . ILE A 1 350 ? -1.015 9.499 9.137 1.00 87.12 350 ILE A O 1
ATOM 2652 N N . GLY A 1 351 ? -3.197 9.251 8.667 1.00 82.19 351 GLY A N 1
ATOM 2653 C CA . GLY A 1 351 ? -3.034 8.653 7.342 1.00 82.19 351 GLY A CA 1
ATOM 2654 C C . GLY A 1 351 ? -2.410 9.606 6.322 1.00 82.19 351 GLY A C 1
ATOM 2655 O O . GLY A 1 351 ? -1.606 9.170 5.502 1.00 82.19 351 GLY A O 1
ATOM 2656 N N . MET A 1 352 ? -2.677 10.912 6.416 1.00 83.50 352 MET A N 1
ATOM 2657 C CA . MET A 1 352 ? -1.982 11.924 5.610 1.00 83.50 352 MET A CA 1
ATOM 2658 C C . MET A 1 352 ? -0.463 11.866 5.820 1.00 83.50 352 MET A C 1
ATOM 2660 O O . MET A 1 352 ? 0.294 11.997 4.861 1.00 83.50 352 MET A O 1
ATOM 2664 N N . GLY A 1 353 ? -0.007 11.604 7.051 1.00 89.12 353 GLY A N 1
ATOM 2665 C CA . GLY A 1 353 ? 1.415 11.410 7.330 1.00 89.12 353 GLY A CA 1
ATOM 2666 C C . GLY A 1 353 ? 2.017 10.228 6.584 1.00 89.12 353 GLY A C 1
ATOM 2667 O O . GLY A 1 353 ? 3.076 10.373 5.982 1.00 89.12 353 GLY A O 1
ATOM 2668 N N . SER A 1 354 ? 1.307 9.098 6.546 1.00 90.06 354 SER A N 1
ATOM 2669 C CA . SER A 1 354 ? 1.694 7.929 5.746 1.00 90.06 354 SER A CA 1
ATOM 2670 C C . SER A 1 354 ? 1.887 8.289 4.273 1.00 90.06 354 SER A C 1
ATOM 2672 O O . SER A 1 354 ? 2.947 8.030 3.706 1.00 90.06 354 SER A O 1
ATOM 2674 N N . ALA A 1 355 ? 0.891 8.935 3.659 1.00 86.50 355 ALA A N 1
ATOM 2675 C CA . ALA A 1 355 ? 0.943 9.277 2.242 1.00 86.50 355 ALA A CA 1
ATOM 2676 C C . ALA A 1 355 ? 2.053 10.291 1.921 1.00 86.50 355 ALA A C 1
ATOM 2678 O O . ALA A 1 355 ? 2.789 10.107 0.951 1.00 86.50 355 ALA A O 1
ATOM 2679 N N . ALA A 1 356 ? 2.235 11.313 2.765 1.00 91.25 356 ALA A N 1
ATOM 2680 C CA . ALA A 1 356 ? 3.341 12.263 2.644 1.00 91.25 356 ALA A CA 1
ATOM 2681 C C . ALA A 1 356 ? 4.708 11.564 2.751 1.00 91.25 356 ALA A C 1
ATOM 2683 O O . ALA A 1 356 ? 5.613 11.851 1.967 1.00 91.25 356 ALA A O 1
ATOM 2684 N N . GLY A 1 357 ? 4.834 10.601 3.669 1.00 93.44 357 GLY A N 1
ATOM 2685 C CA . GLY A 1 357 ? 6.001 9.729 3.778 1.00 93.44 357 GLY A CA 1
ATOM 2686 C C . GLY A 1 357 ? 6.257 8.942 2.493 1.00 93.44 357 GLY A C 1
ATOM 2687 O O . GLY A 1 357 ? 7.381 8.928 2.000 1.00 93.44 357 GLY A O 1
ATOM 2688 N N . GLY A 1 358 ? 5.219 8.339 1.907 1.00 92.81 358 GLY A N 1
ATOM 2689 C CA . GLY A 1 358 ? 5.311 7.630 0.626 1.00 92.81 358 GLY A CA 1
ATOM 2690 C C . GLY A 1 358 ? 5.785 8.523 -0.526 1.00 92.81 358 GLY A C 1
ATOM 2691 O O . GLY A 1 358 ? 6.665 8.125 -1.289 1.00 92.81 358 GLY A O 1
ATOM 2692 N N . VAL A 1 359 ? 5.268 9.755 -0.611 1.00 94.12 359 VAL A N 1
ATOM 2693 C CA . VAL A 1 359 ? 5.694 10.737 -1.623 1.00 94.12 359 VAL A CA 1
ATOM 2694 C C . VAL A 1 359 ? 7.169 11.105 -1.452 1.00 94.12 359 VAL A C 1
ATOM 2696 O O . VAL A 1 359 ? 7.934 11.084 -2.421 1.00 94.12 359 VAL A O 1
ATOM 2699 N N . LEU A 1 360 ? 7.588 11.401 -0.217 1.00 94.12 360 LEU A N 1
ATOM 2700 C CA . LEU A 1 360 ? 8.982 11.707 0.106 1.00 94.12 360 LEU A CA 1
ATOM 2701 C C . LEU A 1 360 ? 9.902 10.520 -0.209 1.00 94.12 360 LEU A C 1
ATOM 2703 O O . LEU A 1 360 ? 10.959 10.701 -0.811 1.00 94.12 360 LEU A O 1
ATOM 2707 N N . MET A 1 361 ? 9.480 9.306 0.150 1.00 94.75 361 MET A N 1
ATOM 2708 C CA . MET A 1 361 ? 10.217 8.072 -0.107 1.00 94.75 361 MET A CA 1
ATOM 2709 C C . MET A 1 361 ? 10.495 7.886 -1.593 1.00 94.75 361 MET A C 1
ATOM 2711 O O . MET A 1 361 ? 11.645 7.666 -1.954 1.00 94.75 361 MET A O 1
ATOM 2715 N N . ASN A 1 362 ? 9.492 8.039 -2.461 1.00 94.06 362 ASN A N 1
ATOM 2716 C CA . ASN A 1 362 ? 9.685 7.878 -3.902 1.00 94.06 362 ASN A CA 1
ATOM 2717 C C . ASN A 1 362 ? 10.737 8.850 -4.456 1.00 94.06 362 ASN A C 1
ATOM 2719 O O . ASN A 1 362 ? 11.563 8.445 -5.271 1.00 94.06 362 ASN A O 1
ATOM 2723 N N . PHE A 1 363 ? 10.757 10.107 -3.993 1.00 92.81 363 PHE A N 1
ATOM 2724 C CA . PHE A 1 363 ? 11.798 11.066 -4.385 1.00 92.81 363 PHE A CA 1
ATOM 2725 C C . PHE A 1 363 ? 13.188 10.646 -3.896 1.00 92.81 363 PHE A C 1
ATOM 2727 O O . PHE A 1 363 ? 14.155 10.706 -4.658 1.00 92.81 363 PHE A O 1
ATOM 2734 N N . VAL A 1 364 ? 13.293 10.215 -2.636 1.00 93.44 364 VAL A N 1
ATOM 2735 C CA . VAL A 1 364 ? 14.559 9.768 -2.042 1.00 93.44 364 VAL A CA 1
ATOM 2736 C C . VAL A 1 364 ? 15.082 8.530 -2.766 1.00 93.44 364 VAL A C 1
ATOM 2738 O O . VAL A 1 364 ? 16.229 8.526 -3.201 1.00 93.44 364 VAL A O 1
ATOM 2741 N N . VAL A 1 365 ? 14.247 7.508 -2.960 1.00 94.38 365 VAL A N 1
ATOM 2742 C CA . VAL A 1 365 ? 14.633 6.258 -3.624 1.00 94.38 365 VAL A CA 1
ATOM 2743 C C . VAL A 1 365 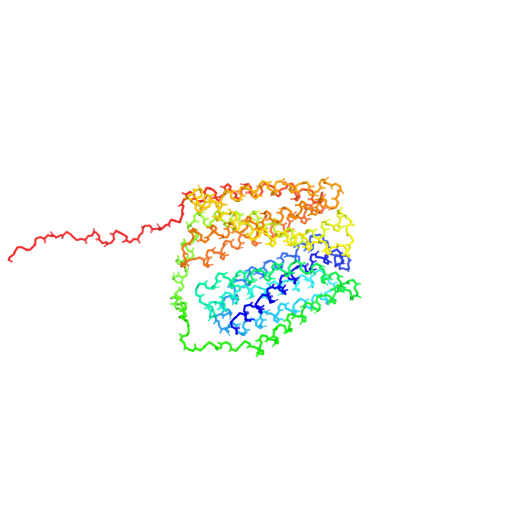? 15.038 6.510 -5.069 1.00 94.38 365 VAL A C 1
ATOM 2745 O O . VAL A 1 365 ? 16.099 6.045 -5.467 1.00 94.38 365 VAL A O 1
ATOM 2748 N N . ALA A 1 366 ? 14.294 7.316 -5.831 1.00 92.94 366 ALA A N 1
ATOM 2749 C CA . ALA A 1 366 ? 14.682 7.659 -7.200 1.00 92.94 366 ALA A CA 1
ATOM 2750 C C . ALA A 1 366 ? 16.073 8.296 -7.273 1.00 92.94 366 ALA A C 1
ATOM 2752 O O . ALA A 1 366 ? 16.877 7.947 -8.138 1.00 92.94 366 ALA A O 1
ATOM 2753 N N . ARG A 1 367 ? 16.371 9.217 -6.347 1.00 93.31 367 ARG A N 1
ATOM 2754 C CA . ARG A 1 367 ? 17.670 9.890 -6.279 1.00 93.31 367 ARG A CA 1
ATOM 2755 C C . ARG A 1 367 ? 18.789 8.933 -5.869 1.00 93.31 367 ARG A C 1
ATOM 2757 O O . ARG A 1 367 ? 19.858 8.981 -6.469 1.00 93.31 367 ARG A O 1
ATOM 2764 N N . LEU A 1 368 ? 18.550 8.078 -4.874 1.00 93.31 368 LEU A N 1
ATOM 2765 C CA . LEU A 1 368 ? 19.533 7.100 -4.401 1.00 93.31 368 LEU A CA 1
ATOM 2766 C C . LEU A 1 368 ? 19.829 6.045 -5.470 1.00 93.31 368 LEU A C 1
ATOM 2768 O O . LEU A 1 368 ? 20.992 5.841 -5.807 1.00 93.31 368 LEU A O 1
ATOM 2772 N N . VAL A 1 369 ? 18.792 5.459 -6.070 1.00 92.56 369 VAL A N 1
ATOM 2773 C CA . VAL A 1 369 ? 18.919 4.430 -7.112 1.00 92.56 369 VAL A CA 1
ATOM 2774 C C . VAL A 1 369 ? 19.651 4.970 -8.336 1.00 92.56 369 VAL A C 1
ATOM 2776 O O . VAL A 1 369 ? 20.515 4.281 -8.870 1.00 92.56 369 VAL A O 1
ATOM 2779 N N . SER A 1 370 ? 19.378 6.217 -8.736 1.00 88.56 370 SER A N 1
ATOM 2780 C CA . SER A 1 370 ? 20.068 6.851 -9.870 1.00 88.56 370 SER A CA 1
ATOM 2781 C C . SER A 1 370 ? 21.551 7.136 -9.605 1.00 88.56 370 SER A C 1
ATOM 2783 O O . SER A 1 370 ? 22.321 7.223 -10.555 1.00 88.56 370 SER A O 1
ATOM 2785 N N . ALA A 1 371 ? 21.951 7.331 -8.344 1.00 88.12 371 ALA A N 1
ATOM 2786 C CA . ALA A 1 371 ? 23.306 7.755 -7.990 1.00 88.12 371 ALA A CA 1
ATOM 2787 C C . ALA A 1 371 ? 24.207 6.604 -7.514 1.00 88.12 371 ALA A C 1
ATOM 2789 O O . ALA A 1 371 ? 25.373 6.550 -7.887 1.00 88.12 371 ALA A O 1
ATOM 2790 N N . GLN A 1 372 ? 23.692 5.733 -6.642 1.00 82.88 372 GLN A N 1
ATOM 2791 C CA . GLN A 1 372 ? 24.480 4.742 -5.893 1.00 82.88 372 GLN A CA 1
ATOM 2792 C C . GLN A 1 372 ? 23.800 3.362 -5.810 1.00 82.88 372 GLN A C 1
ATOM 2794 O O . GLN A 1 372 ? 24.334 2.456 -5.177 1.00 82.88 372 GLN A O 1
ATOM 2799 N N . GLY A 1 373 ? 22.629 3.178 -6.430 1.00 88.00 373 GLY A N 1
ATOM 2800 C CA . GLY A 1 373 ? 21.864 1.931 -6.355 1.00 88.00 373 GLY A CA 1
ATOM 2801 C C . GLY A 1 373 ? 20.970 1.821 -5.112 1.00 88.00 373 GLY A C 1
ATOM 2802 O O . GLY A 1 373 ? 20.629 2.812 -4.467 1.00 88.00 373 GLY A O 1
ATOM 2803 N N . TYR A 1 374 ? 20.526 0.599 -4.805 1.00 93.19 374 TYR A N 1
ATOM 2804 C CA . TYR A 1 374 ? 19.507 0.338 -3.776 1.00 93.19 374 TYR A CA 1
ATOM 2805 C C . TYR A 1 374 ? 20.071 0.146 -2.360 1.00 93.19 374 TYR A C 1
ATOM 2807 O O . TYR A 1 374 ? 19.304 0.147 -1.397 1.00 93.19 374 TYR A O 1
ATOM 2815 N N . ASP A 1 375 ? 21.384 -0.009 -2.206 1.00 91.75 375 ASP A N 1
ATOM 2816 C CA . ASP A 1 375 ? 22.013 -0.407 -0.940 1.00 91.75 375 ASP A CA 1
ATOM 2817 C C . ASP A 1 375 ? 21.724 0.594 0.183 1.00 91.75 375 ASP A C 1
ATOM 2819 O O . ASP A 1 375 ? 21.321 0.213 1.285 1.00 91.75 375 ASP A O 1
ATOM 2823 N N . LEU A 1 376 ? 21.817 1.894 -0.122 1.00 92.00 376 LEU A N 1
ATOM 2824 C CA . LEU A 1 376 ? 21.474 2.954 0.825 1.00 92.00 376 LEU A CA 1
ATOM 2825 C C . LEU A 1 376 ? 19.992 2.949 1.210 1.00 92.00 376 LEU A C 1
ATOM 2827 O O . LEU A 1 376 ? 19.664 3.291 2.346 1.00 92.00 376 LEU A O 1
ATOM 2831 N N . CYS A 1 377 ? 19.091 2.537 0.311 1.00 94.56 377 CYS A N 1
ATOM 2832 C CA . CYS A 1 377 ? 17.675 2.409 0.648 1.00 94.56 377 CYS A CA 1
ATOM 2833 C C . CYS A 1 377 ? 17.491 1.375 1.764 1.00 94.56 377 CYS A C 1
ATOM 2835 O O . CYS A 1 377 ? 16.825 1.666 2.755 1.00 94.56 377 CYS A O 1
ATOM 2837 N N . PHE A 1 378 ? 18.134 0.210 1.647 1.00 95.56 378 PHE A N 1
ATOM 2838 C CA . PHE A 1 378 ? 18.075 -0.838 2.668 1.00 95.56 378 PHE A CA 1
ATOM 2839 C C . PHE A 1 378 ? 18.833 -0.474 3.949 1.00 95.56 378 PHE A C 1
ATOM 2841 O O . PHE A 1 378 ? 18.400 -0.860 5.033 1.00 95.56 378 PHE A O 1
ATOM 2848 N N . LEU A 1 379 ? 19.918 0.301 3.853 1.00 94.25 379 LEU A N 1
ATOM 2849 C CA . LEU A 1 379 ? 20.691 0.755 5.012 1.00 94.25 379 LEU A CA 1
ATOM 2850 C C . LEU A 1 379 ? 19.923 1.751 5.895 1.00 94.25 379 LEU A C 1
ATOM 2852 O O . LEU A 1 379 ? 20.100 1.762 7.111 1.00 94.25 379 LEU A O 1
ATOM 2856 N N . ILE A 1 380 ? 19.056 2.573 5.300 1.00 93.81 380 ILE A N 1
ATOM 2857 C CA . ILE A 1 380 ? 18.253 3.565 6.030 1.00 93.81 380 ILE A CA 1
ATOM 2858 C C . ILE A 1 380 ? 17.049 2.914 6.733 1.00 93.81 380 ILE A C 1
ATOM 2860 O O . ILE A 1 380 ? 16.642 3.381 7.800 1.00 93.81 380 ILE A O 1
ATOM 2864 N N . MET A 1 381 ? 16.489 1.828 6.181 1.00 94.88 381 MET A N 1
ATOM 2865 C CA . MET A 1 381 ? 15.262 1.191 6.691 1.00 94.88 381 MET A CA 1
ATOM 2866 C C . MET A 1 381 ? 15.276 0.864 8.195 1.00 94.88 381 MET A C 1
ATOM 2868 O O . MET A 1 381 ? 14.270 1.163 8.834 1.00 94.88 381 MET A O 1
ATOM 2872 N N . PRO A 1 382 ? 16.355 0.328 8.805 1.00 95.62 382 PRO A N 1
ATOM 2873 C CA . PRO A 1 382 ? 16.401 0.033 10.242 1.00 95.62 382 PRO A CA 1
ATOM 2874 C C . PRO A 1 382 ? 16.286 1.259 11.154 1.00 95.62 382 PRO A C 1
ATOM 2876 O O . PRO A 1 382 ? 15.826 1.146 12.290 1.00 95.62 382 PRO A O 1
ATOM 2879 N N . LEU A 1 383 ? 16.697 2.440 10.681 1.00 95.88 383 LEU A N 1
ATOM 2880 C CA . LEU A 1 383 ? 16.711 3.664 11.489 1.00 95.88 383 LEU A CA 1
ATOM 2881 C C . LEU A 1 383 ? 15.300 4.239 11.669 1.00 95.88 383 LEU A C 1
ATOM 2883 O O . LEU A 1 383 ? 14.959 4.762 12.731 1.00 95.88 383 LEU A O 1
ATOM 2887 N N . LEU A 1 384 ? 14.462 4.108 10.641 1.00 96.06 384 LEU A N 1
ATOM 2888 C CA . LEU A 1 384 ? 13.101 4.641 10.603 1.00 96.06 384 LEU A CA 1
ATOM 2889 C C . LEU A 1 384 ? 12.185 4.092 11.719 1.00 96.06 384 LEU A C 1
ATOM 2891 O O . LEU A 1 384 ? 11.580 4.911 12.419 1.00 96.06 384 LEU A O 1
ATOM 2895 N N . PRO A 1 385 ? 12.077 2.767 11.968 1.00 95.69 385 PRO A N 1
ATOM 2896 C CA . PRO A 1 385 ? 11.253 2.234 13.050 1.00 95.69 385 PRO A CA 1
ATOM 2897 C C . PRO A 1 385 ? 11.808 2.582 14.433 1.00 95.69 385 PRO A C 1
ATOM 2899 O O . PRO A 1 385 ? 11.022 2.793 15.351 1.00 95.69 385 PRO A O 1
ATOM 2902 N N . LEU A 1 386 ? 13.126 2.726 14.607 1.00 95.62 386 LEU A N 1
ATOM 2903 C CA . LEU A 1 386 ? 13.701 3.162 15.886 1.00 95.62 386 LEU A CA 1
ATOM 2904 C C . LEU A 1 386 ? 13.311 4.610 16.214 1.00 95.62 386 LEU A C 1
ATOM 2906 O O . LEU A 1 386 ? 12.873 4.901 17.331 1.00 95.62 386 LEU A O 1
ATOM 2910 N N . LEU A 1 387 ? 13.393 5.507 15.225 1.00 96.00 387 LEU A N 1
ATOM 2911 C CA . LEU A 1 387 ? 12.914 6.886 15.353 1.00 96.00 387 LEU A CA 1
ATOM 2912 C C . LEU A 1 387 ? 11.399 6.929 15.590 1.00 96.00 387 LEU A C 1
ATOM 2914 O O . LEU A 1 387 ? 10.933 7.632 16.489 1.00 96.00 387 LEU A O 1
ATOM 2918 N N . GLY A 1 388 ? 10.632 6.127 14.846 1.00 95.81 388 GLY A N 1
ATOM 2919 C CA . GLY A 1 388 ? 9.192 5.967 15.041 1.00 95.81 388 GLY A CA 1
ATOM 2920 C C . GLY A 1 388 ? 8.845 5.513 16.462 1.00 95.81 388 GLY A C 1
ATOM 2921 O O . GLY A 1 388 ? 7.985 6.109 17.109 1.00 95.81 388 GLY A O 1
ATOM 2922 N N . LEU A 1 389 ? 9.563 4.523 17.001 1.00 95.38 389 LEU A N 1
ATOM 2923 C CA . LEU A 1 389 ? 9.361 4.026 18.363 1.00 95.38 389 LEU A CA 1
ATOM 2924 C C . LEU A 1 389 ? 9.656 5.113 19.401 1.00 95.38 389 LEU A C 1
ATOM 2926 O O . LEU A 1 389 ? 8.888 5.283 20.349 1.00 95.38 389 LEU A O 1
ATOM 2930 N N . ALA A 1 390 ? 10.736 5.876 19.211 1.00 94.88 390 ALA A N 1
ATOM 2931 C CA . ALA A 1 390 ? 11.099 6.980 20.094 1.00 94.88 390 ALA A CA 1
ATOM 2932 C C . ALA A 1 390 ? 10.017 8.076 20.117 1.00 94.88 390 ALA A C 1
ATOM 2934 O O . ALA A 1 390 ? 9.658 8.570 21.193 1.00 94.88 390 ALA A O 1
ATOM 2935 N N . LEU A 1 391 ? 9.449 8.413 18.952 1.00 94.69 391 LEU A N 1
ATOM 2936 C CA . LEU A 1 391 ? 8.328 9.350 18.831 1.00 94.69 391 LEU A CA 1
ATOM 2937 C C . LEU A 1 391 ? 7.078 8.828 19.546 1.00 94.69 391 LEU A C 1
ATOM 2939 O O . LEU A 1 391 ? 6.505 9.537 20.374 1.00 94.69 391 LEU A O 1
ATOM 2943 N N . LEU A 1 392 ? 6.683 7.576 19.298 1.00 93.69 392 LEU A N 1
ATOM 2944 C CA . LEU A 1 392 ? 5.509 6.957 19.928 1.00 93.69 392 LEU A CA 1
ATOM 2945 C C . LEU A 1 392 ? 5.669 6.830 21.450 1.00 93.69 392 LEU A C 1
ATOM 2947 O O . LEU A 1 392 ? 4.724 7.053 22.219 1.00 93.69 392 LEU A O 1
ATOM 2951 N N . TRP A 1 393 ? 6.879 6.519 21.912 1.00 90.81 393 TRP A N 1
ATOM 2952 C CA . TRP A 1 393 ? 7.192 6.439 23.332 1.00 90.81 393 TRP A CA 1
ATOM 2953 C C . TRP A 1 393 ? 7.108 7.807 24.019 1.00 90.81 393 TRP A C 1
ATOM 2955 O O . TRP A 1 393 ? 6.500 7.900 25.090 1.00 90.81 393 TRP A O 1
ATOM 2965 N N . ARG A 1 394 ? 7.640 8.872 23.399 1.00 89.44 394 ARG A N 1
ATOM 2966 C CA . ARG A 1 394 ? 7.519 10.253 23.903 1.00 89.44 394 ARG A CA 1
ATOM 2967 C C . ARG A 1 394 ? 6.072 10.742 23.872 1.00 89.44 394 ARG A C 1
ATOM 2969 O O . ARG A 1 394 ? 5.547 11.134 24.912 1.00 89.44 394 ARG A O 1
ATOM 2976 N N . GLY A 1 395 ? 5.405 10.656 22.724 1.00 82.31 395 GLY A N 1
ATOM 2977 C CA . GLY A 1 395 ? 4.031 11.130 22.541 1.00 82.31 395 GLY A CA 1
ATOM 2978 C C . GLY A 1 395 ? 3.028 10.454 23.464 1.00 82.31 395 GLY A C 1
ATOM 2979 O O . GLY A 1 395 ? 2.154 11.103 24.035 1.00 82.31 395 GLY A O 1
ATOM 2980 N N . GLY A 1 396 ? 3.200 9.151 23.689 1.00 72.81 396 GLY A N 1
ATOM 2981 C CA . GLY A 1 396 ? 2.329 8.384 24.571 1.00 72.81 396 GLY A CA 1
ATOM 2982 C C . GLY A 1 396 ? 2.462 8.693 26.063 1.00 72.81 396 GLY A C 1
ATOM 2983 O O . GLY A 1 396 ? 1.620 8.243 26.835 1.00 72.81 396 GLY A O 1
ATOM 2984 N N . ARG A 1 397 ? 3.490 9.435 26.507 1.00 77.31 397 ARG A N 1
ATOM 2985 C CA . ARG A 1 397 ? 3.583 9.887 27.911 1.00 77.31 397 ARG A CA 1
ATOM 2986 C C . ARG A 1 397 ? 2.530 10.938 28.254 1.00 77.31 397 ARG A C 1
ATOM 2988 O O . ARG A 1 397 ? 2.211 11.107 29.423 1.00 77.31 397 ARG A O 1
ATOM 2995 N N . HIS A 1 398 ? 2.008 11.642 27.254 1.00 65.94 398 HIS A N 1
ATOM 2996 C CA . HIS A 1 398 ? 1.109 12.769 27.471 1.00 65.94 398 HIS A CA 1
ATOM 2997 C C . HIS A 1 398 ? -0.379 12.416 27.407 1.00 65.94 398 HIS A C 1
ATOM 2999 O O . HIS A 1 398 ? -1.181 13.292 27.726 1.00 65.94 398 HIS A O 1
ATOM 3005 N N . GLY A 1 399 ? -0.728 11.170 27.050 1.00 68.38 399 GLY A N 1
ATOM 3006 C CA . GLY A 1 399 ? -2.113 10.717 26.884 1.00 68.38 399 GLY A CA 1
ATOM 3007 C C . GLY A 1 399 ? -2.923 11.594 25.922 1.00 68.38 399 GLY A C 1
ATOM 3008 O O . GLY A 1 399 ? -2.411 12.545 25.326 1.00 68.38 399 GLY A O 1
ATOM 3009 N N . TRP A 1 400 ? -4.209 11.290 25.768 1.00 75.69 400 TRP A N 1
ATOM 3010 C CA . TRP A 1 400 ? -5.136 12.269 25.212 1.00 75.69 400 TRP A CA 1
ATOM 3011 C C . TRP A 1 400 ? -5.430 13.320 26.283 1.00 75.69 400 TRP A C 1
ATOM 3013 O O . TRP A 1 400 ? -5.971 13.005 27.343 1.00 75.69 400 TRP A O 1
ATOM 3023 N N . ARG A 1 401 ? -5.075 14.580 26.027 1.00 76.31 401 ARG A N 1
ATOM 3024 C CA . ARG A 1 401 ? -5.346 15.683 26.950 1.00 76.31 401 ARG A CA 1
ATOM 3025 C C . ARG A 1 401 ? -6.773 16.170 26.724 1.00 76.31 401 ARG A C 1
ATOM 3027 O O . ARG A 1 401 ? -7.035 16.926 25.786 1.00 76.31 401 ARG A O 1
ATOM 3034 N N . SER A 1 402 ? -7.708 15.777 27.583 1.00 57.62 402 SER A N 1
ATOM 3035 C CA . SER A 1 402 ? -8.995 16.472 27.685 1.00 57.62 402 SER A CA 1
ATOM 3036 C C . SER A 1 402 ? -8.723 17.913 28.133 1.00 57.62 402 SER A C 1
ATOM 3038 O O . SER A 1 402 ? -8.168 18.120 29.212 1.00 57.62 402 SER A O 1
ATOM 3040 N N . ARG A 1 403 ? -9.056 18.923 27.313 1.00 48.56 403 ARG A N 1
ATOM 3041 C CA . ARG A 1 403 ? -8.972 20.327 27.755 1.00 48.56 403 ARG A CA 1
ATOM 3042 C C . ARG A 1 403 ? -9.831 20.484 29.023 1.00 48.56 403 ARG A C 1
ATOM 3044 O O . ARG A 1 403 ? -11.009 20.138 28.968 1.00 48.56 403 ARG A O 1
ATOM 3051 N N . PRO A 1 404 ? -9.309 21.018 30.138 1.00 42.28 404 PRO A N 1
ATOM 3052 C CA . PRO A 1 404 ? -10.126 21.293 31.308 1.00 42.28 404 PRO A CA 1
ATOM 3053 C C . PRO A 1 404 ? -10.875 22.610 31.093 1.00 42.28 404 PRO A C 1
ATOM 3055 O O . PRO A 1 404 ? -10.363 23.674 31.425 1.00 42.28 404 PRO A O 1
ATOM 3058 N N . ARG A 1 405 ? -12.081 22.562 30.526 1.00 44.53 405 ARG A N 1
ATOM 3059 C CA . ARG A 1 405 ? -13.047 23.668 30.605 1.00 44.53 405 ARG A CA 1
ATOM 3060 C C . ARG A 1 405 ? -14.458 23.100 30.578 1.00 44.53 405 ARG A C 1
ATOM 3062 O O . ARG A 1 405 ? -14.989 22.911 29.501 1.00 44.53 405 ARG A O 1
ATOM 3069 N N . GLU A 1 406 ? -14.978 22.790 31.766 1.00 38.12 406 GLU A N 1
ATOM 3070 C CA . GLU A 1 406 ? -16.416 22.831 32.122 1.00 38.12 406 GLU A CA 1
ATOM 3071 C C . GLU A 1 406 ? -16.654 22.417 33.591 1.00 38.12 406 GLU A C 1
ATOM 3073 O O . GLU A 1 406 ? -17.622 22.849 34.202 1.00 38.12 406 GLU A O 1
ATOM 3078 N N . ALA A 1 407 ? -15.703 21.742 34.252 1.00 35.25 407 ALA A N 1
ATOM 3079 C CA . ALA A 1 407 ? -15.813 21.384 35.679 1.00 35.25 407 ALA A CA 1
ATOM 3080 C C . ALA A 1 407 ? -15.669 22.559 36.683 1.00 35.25 407 ALA A C 1
ATOM 3082 O O . ALA A 1 407 ? -15.644 22.335 37.891 1.00 35.25 407 ALA A O 1
ATOM 3083 N N . ARG A 1 408 ? -15.552 23.813 36.218 1.00 35.41 408 ARG A N 1
ATOM 3084 C CA . ARG A 1 408 ? -15.496 25.013 37.083 1.00 35.41 408 ARG A CA 1
ATOM 3085 C C . ARG A 1 408 ? -16.753 25.884 37.035 1.00 35.41 408 ARG A C 1
ATOM 3087 O O . ARG A 1 408 ? -16.819 26.837 37.799 1.00 35.41 408 ARG A O 1
ATOM 3094 N N . ALA A 1 409 ? -17.743 25.556 36.202 1.00 38.03 409 ALA A N 1
ATOM 3095 C CA . ALA A 1 409 ? -18.983 26.333 36.113 1.00 38.03 409 ALA A CA 1
ATOM 3096 C C . ALA A 1 409 ? -20.068 25.901 37.124 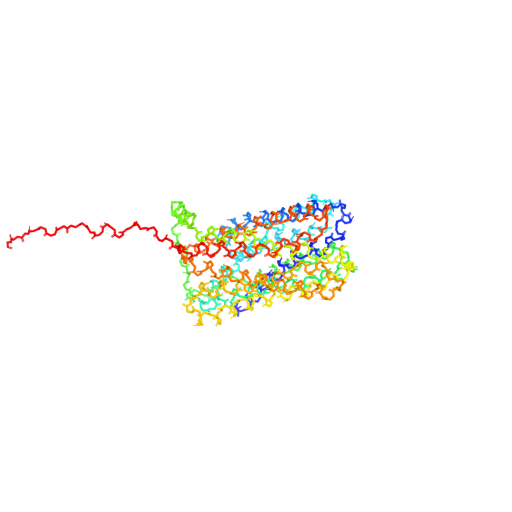1.00 38.03 409 ALA A C 1
ATOM 3098 O O . ALA A 1 409 ? -21.066 26.594 37.261 1.00 38.03 409 ALA A O 1
ATOM 3099 N N . SER A 1 410 ? -19.877 24.807 37.872 1.00 39.84 410 SER A N 1
ATOM 3100 C CA . SER A 1 410 ? -20.843 24.319 38.877 1.00 39.84 410 SER A CA 1
ATOM 3101 C C . SER A 1 410 ? -20.431 24.560 40.337 1.00 39.84 410 SER A C 1
ATOM 3103 O O . SER A 1 410 ? -21.051 24.025 41.252 1.00 39.84 410 SER A O 1
ATOM 3105 N N . ARG A 1 411 ? -19.398 25.375 40.589 1.00 42.09 411 ARG A N 1
ATOM 3106 C CA . ARG A 1 411 ? -18.988 25.782 41.947 1.00 42.09 411 ARG A CA 1
ATOM 3107 C C . ARG A 1 411 ? -19.051 27.295 42.137 1.00 42.09 411 ARG A C 1
ATOM 3109 O O . ARG A 1 411 ? -18.060 27.903 42.514 1.00 42.09 411 ARG A O 1
ATOM 3116 N N . VAL A 1 412 ? -20.213 27.890 41.892 1.00 44.59 412 VAL A N 1
ATOM 3117 C CA . VAL A 1 412 ? -20.603 29.160 42.517 1.00 44.59 412 VAL A CA 1
ATOM 3118 C C . VAL A 1 412 ? -22.112 29.111 42.723 1.00 44.59 412 VAL A C 1
ATOM 3120 O O . VAL A 1 412 ? -22.854 29.206 41.758 1.00 44.59 412 VAL A O 1
ATOM 3123 N N . LEU A 1 413 ? -22.542 28.879 43.962 1.00 39.44 413 LEU A N 1
ATOM 3124 C CA . LEU A 1 413 ? -23.410 29.789 44.712 1.00 39.44 413 LEU A CA 1
ATOM 3125 C C . LEU A 1 413 ? -23.291 29.405 46.204 1.00 39.44 413 LEU A C 1
ATOM 3127 O O . LEU A 1 413 ? -23.545 28.247 46.550 1.00 39.44 413 LEU A O 1
ATOM 3131 N N . PRO A 1 414 ? -22.857 30.323 47.085 1.00 39.97 414 PRO A N 1
ATOM 3132 C CA . PRO A 1 414 ? -22.959 30.140 48.527 1.00 39.97 414 PRO A CA 1
ATOM 3133 C C . PRO A 1 414 ? -24.441 30.116 48.912 1.00 39.97 414 PRO A C 1
ATOM 3135 O O . PRO A 1 414 ? -25.214 30.956 48.457 1.00 39.97 414 PRO A O 1
ATOM 3138 N N . LYS A 1 415 ? -24.847 29.165 49.758 1.00 40.78 415 LYS A N 1
ATOM 3139 C CA . LYS A 1 415 ? -26.103 29.289 50.501 1.00 40.78 415 LYS A CA 1
ATOM 3140 C C . LYS A 1 415 ? -25.879 30.324 51.603 1.00 40.78 415 LYS A C 1
ATOM 3142 O O . LYS A 1 415 ? -25.442 29.960 52.690 1.00 40.78 415 LYS A O 1
ATOM 3147 N N . GLU A 1 416 ? -26.129 31.591 51.296 1.00 43.69 416 GLU A N 1
ATOM 3148 C CA . GLU A 1 416 ? -26.466 32.576 52.320 1.00 43.69 416 GLU A CA 1
ATOM 3149 C C . GLU A 1 416 ? -27.941 32.409 52.711 1.00 43.69 416 GLU A C 1
ATOM 3151 O O . GLU A 1 416 ? -28.822 32.240 51.869 1.00 43.69 416 GLU A O 1
ATOM 3156 N N . GLU A 1 417 ? -28.130 32.347 54.025 1.00 45.62 417 GLU A N 1
ATOM 3157 C CA . GLU A 1 417 ? -29.288 32.730 54.831 1.00 45.62 417 GLU A CA 1
ATOM 3158 C C . GLU A 1 417 ? -30.597 33.089 54.108 1.00 45.62 417 GLU A C 1
ATOM 3160 O O . GLU A 1 417 ? -30.736 34.160 53.527 1.00 45.62 417 GLU A O 1
ATOM 3165 N N . VAL A 1 418 ? -31.635 32.280 54.343 1.00 37.12 418 VAL A N 1
ATOM 3166 C CA . VAL A 1 418 ? -32.969 32.824 54.634 1.00 37.12 418 VAL A CA 1
ATOM 3167 C C . VAL A 1 418 ? -33.529 32.057 55.825 1.00 37.12 418 VAL A C 1
ATOM 3169 O O . VAL A 1 418 ? -33.911 30.894 55.725 1.00 37.12 418 VAL A O 1
ATOM 3172 N N . ASN A 1 419 ? -33.516 32.734 56.968 1.00 47.44 419 ASN A N 1
ATOM 3173 C CA . ASN A 1 419 ? -34.213 32.368 58.188 1.00 47.44 419 ASN A CA 1
ATOM 3174 C C . ASN A 1 419 ? -35.629 32.967 58.100 1.00 47.44 419 ASN A C 1
ATOM 3176 O O . ASN A 1 419 ? -35.736 34.190 57.971 1.00 47.44 419 ASN A O 1
ATOM 3180 N N . ARG A 1 420 ? -36.682 32.142 58.133 1.00 43.44 420 ARG A N 1
ATOM 3181 C CA . ARG A 1 420 ? -38.032 32.471 58.631 1.00 43.44 420 ARG A CA 1
ATOM 3182 C C . ARG A 1 420 ? -38.921 31.239 58.690 1.00 43.44 420 ARG A C 1
ATOM 3184 O O . ARG A 1 420 ? -38.935 30.487 57.692 1.00 43.44 420 ARG A O 1
#

Secondary structure (DSSP, 8-state):
-HHHHHHHHHHHHHHHHHHHHHHHHHHHHHHHHTT--HHHHHHHHHHHHHHHHHHHHHHHHHHHHHHHHHHHHHHHHHHHHHHHHGGG--SHHHHHHHHHHHHHHHHHHHHHHHHHHHHHS-TTTHHHHHHHHHHHHHHHHHHHHHHHHHHHHHH-HHHHHHHHHHHHHHHHHHHHHH----PPTTSS----------HHHHHHHHHHHHT-HHHHHHHHHHHHHHHHHHHHHHTHHHHHHHTS---GGGGGGHHHHHHHHHHHHHHHHHHHHHHHHHHT-HHHHHHHHHHHHHHHHTTHHHHHH-S-HHHHHHHHHHHHHHHHHHHHHHHHHHHHHS-TTTHHHHHHHHHHHHHHHHHHHHHHHHHHHHHH-SHHHHHHTTHHHHHHHHHHHHHGGG-------STTTT----------

Foldseek 3Di:
DLVVVLVLLLQLLLLLLLLLLLCQLCVVVCCVQQVAALQLLLLLVLLLLVLLLVLLVVLLVVCVVVPLLVSLLVLLLQLLVLLLQCLVDNHSVSSSVSSNSNSNSSSNSVNSQLVSLLLRDDPVCSVVSVVSSVVSSLNSNLCSSQQQLVQCVPPNSSRSSNVSSVSSNVSSVVSNVPPPVDDPPPPDDDPPPCPPPDPVVVVVLVVLLVVALLLVLLLQLLLLQLLLVLCLRRPVLVCCVPVVVQDSSNSSLSSLLSVLLSVLLVVLVVQLVVCCVVVVDSLVSLLVSLVVLLVLLLCLLVLNVDNDPVVNSVSSSSNSSSSSSNVNSSLVVLVVQDDPVNSVVSVSSSVVSNSNSNSVSSNVQSVCCVPPRCNVVSVCRSVSSVSSSVSNVVSPVVTSDDPPPDVPPPPDDDPDDDDD